Protein AF-A0A1A9Z9V7-F1 (afdb_monomer)

Solvent-accessible surface area (backbone atoms only — not comparable to full-atom values): 25826 Å² total; per-residue (Å²): 135,82,76,81,78,70,92,42,76,63,60,48,51,52,49,53,52,35,43,71,39,97,81,48,50,72,60,65,79,55,74,72,34,81,89,42,49,50,57,51,55,50,47,62,44,74,60,46,86,52,69,86,80,43,76,50,75,68,59,47,72,73,34,93,64,50,79,76,83,86,69,53,72,67,59,52,50,49,51,48,51,60,34,61,71,38,80,86,39,70,59,25,50,49,54,55,52,51,64,75,63,52,85,76,59,64,67,57,61,64,42,62,73,52,77,62,41,90,58,78,86,49,93,85,49,77,85,59,51,50,68,55,52,79,74,28,46,49,47,56,51,53,49,52,55,49,50,52,51,43,44,73,74,63,28,44,84,56,86,61,76,69,72,50,101,86,49,90,58,80,40,70,54,84,54,68,55,39,38,41,48,36,35,66,70,68,60,51,67,47,44,33,30,37,80,45,75,25,38,42,81,49,99,47,87,93,50,74,55,48,76,45,44,34,42,35,40,37,38,38,32,63,59,64,86,59,54,62,63,64,15,49,52,51,30,50,53,48,49,49,42,64,71,41,64,66,41,69,79,38,65,54,41,33,40,32,37,33,29,36,41,54,53,15,51,38,54,69,70,66,55,57,76,87,50,44,58,59,50,29,55,51,42,59,74,42,64,84,39,72,67,46,52,57,67,44,62,40,45,64,77,81,86,73,98,64,100,67,88,39,55,39,58,50,44,54,69,46,88,54,71,33,18,51,36,32,47,53,36,50,50,53,51,50,52,28,51,55,48,18,46,75,60,67,40,80,66,53,75,42,78,39,86,76,67,84,55,52,44,82,59,41,74,28,63,36,51,34,36,36,36,31,30,52,78,50,88,92,48,104,57,80,62,43,74,38,30,42,34,37,43,39,38,43,60,35,51,53,32,32,57,52,36,42,74,78,34,81,87,51,77,75,90,71,71,49,25,34,40,35,37,36,33,34,49,63,54,53,54,64,44,47,47,77,79,55,49,78,74,41,63,89,71,92,72,84,92,123

Nearest PDB struct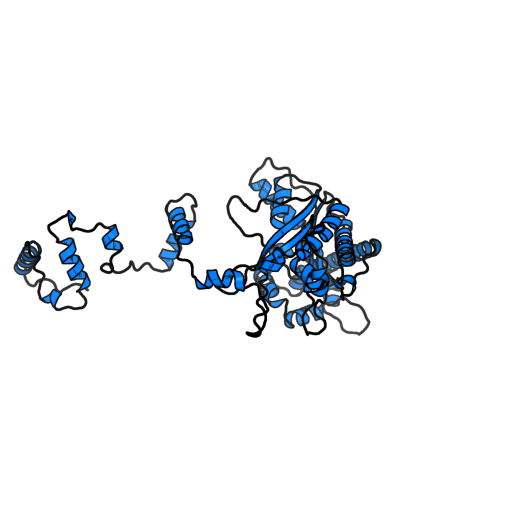ures (foldseek):
  8t7t-assembly1_B  TM=7.657E-01  e=6.216E-26  Homo sapiens
  9bf3-assembly1_B  TM=6.924E-01  e=1.587E-18  Kluyveromyces marxianus
  6fu7-assembly1_B-2  TM=6.598E-01  e=2.839E-09  Psychrobacter arcticus 273-4
  8f6b-assembly1_F  TM=5.109E-01  e=5.300E-03  Mus musculus
  4k7r-assembly1_A  TM=1.231E-01  e=7.247E-02  Escherichia coli K-12

Secondary structure (DSSP, 8-state):
-PPPPPSSHHHHHHHHHHHHSTT----HHHHT-GGGHHHHHHHHHHT-S-GGGSPPHHHHHTSTTSPPP---HHHHHHHHHHHHS-TTSHHHHHHHHHHHTSPP-HHHHHHHTTTT-TT-SSTTS----THHHHT-HHHHHHHHHHHHHHHHTT-EE-PPPSEETTEE---S-SSHHHHHHHHHHT--SEEEEEEEEEEE--SSTTPPPEEEEEEEEEEEES-TT--HHHHHHHHHHHHHHHHSTTGGGS-EEEEEEEHHHHHHHHHHTT--GGGHHHHHHHHHHHTTSHHHHHHHHTT-----------HHHHHHHS-SHHHHHHHHHHHHHHHHHHHHHHTT--S-EEE-TT----HHHHSS--EEEEEEE-S-TTS--PPEEEEEEEE-HHHHHHHHHHHHHH-TTSPPPP--EEEEEEEEHHHHHHHH-SGGGGG--S-S----

Mean predicted aligned error: 14.78 Å

Foldseek 3Di:
DDDDDDPDPVVVVVQVVCCLDQVRHHDPVQVPDPVCVLVVVVSCQVSHPDVVSHDDPVVVQVDPSDDPPPDDPVRVVVVVCVLCVDCPDPSNVVVVVVVVVDDDDVVLVVCQQQVVPPPPPDPPDPRPRCVVVVVFLLLVVLVVLLVVLLVVVVAAEDQADCDDPPDNDAAQDRVLSVLLVCLQVVPAWHKHKYWDWHWADDPDPSHGTDIFIKIKIKTKHLDAPDLLVVLVVLLSVLSSQVRQPLSVVWQKAKEKEKLLLVVLLCVVVVPDPVCLQVVLVVLLVCLVDVVVVVVFVLQFPDDDDDPDPRVVVVQCVDDDPSNVSSVVGVVSVVVSVVSNVVSVNPHHYGYGHSDRDGPVQSVDTWMKMFMWTDQDPPDPDDTDGFKIKIKCQVSSQVSNVVSCVVPVPRDDRRSMIMIMMMGGSSVSSSSNDDPCSVVSDPDPDDPD

Structure (mmCIF, N/CA/C/O backbone):
data_AF-A0A1A9Z9V7-F1
#
_entry.id   AF-A0A1A9Z9V7-F1
#
loop_
_atom_site.group_PDB
_atom_site.id
_atom_site.type_symbol
_atom_site.label_atom_id
_atom_site.label_alt_id
_atom_site.label_comp_id
_atom_site.label_asym_id
_atom_site.label_entity_id
_atom_site.label_seq_id
_atom_site.pdbx_PDB_ins_code
_atom_site.Cartn_x
_atom_site.Cartn_y
_atom_site.Cartn_z
_atom_site.occupancy
_atom_site.B_iso_or_equiv
_atom_site.auth_seq_id
_atom_site.auth_comp_id
_atom_site.auth_asym_id
_atom_site.auth_atom_id
_atom_site.pdbx_PDB_model_num
ATOM 1 N N . MET A 1 1 ? -20.560 22.774 53.456 1.00 44.94 1 MET A N 1
ATOM 2 C CA . MET A 1 1 ? -20.658 23.826 54.491 1.00 44.94 1 MET A CA 1
ATOM 3 C C . MET A 1 1 ? -21.373 23.240 55.695 1.00 44.94 1 MET A C 1
ATOM 5 O O . MET A 1 1 ? -22.458 22.700 55.523 1.00 44.94 1 MET A O 1
ATOM 9 N N . SER A 1 2 ? -20.737 23.238 56.864 1.00 49.78 2 SER A N 1
ATOM 10 C CA . SER A 1 2 ? -21.298 22.693 58.105 1.00 49.78 2 SER A CA 1
ATOM 11 C C . SER A 1 2 ? -22.228 23.713 58.763 1.00 49.78 2 SER A C 1
ATOM 13 O O . SER A 1 2 ? -21.841 24.867 58.933 1.00 49.78 2 SER A O 1
ATOM 15 N N . GLN A 1 3 ? -23.437 23.282 59.133 1.00 58.81 3 GLN A N 1
ATOM 16 C CA . GLN A 1 3 ? -24.337 24.039 60.013 1.00 58.81 3 GLN A CA 1
ATOM 17 C C . GLN A 1 3 ? -23.602 24.438 61.310 1.00 58.81 3 GLN A C 1
ATOM 19 O O . GLN A 1 3 ? -22.729 23.682 61.755 1.00 58.81 3 GLN A O 1
ATOM 24 N N . PRO A 1 4 ? -23.927 25.595 61.918 1.00 66.19 4 PRO A N 1
ATOM 25 C CA . PRO A 1 4 ? -23.349 25.976 63.201 1.00 66.19 4 PRO A CA 1
ATOM 26 C C . PRO A 1 4 ? -23.645 24.895 64.257 1.00 66.19 4 PRO A C 1
ATOM 28 O O . PRO A 1 4 ? -24.712 24.274 64.218 1.00 66.19 4 PRO A O 1
ATOM 31 N N . PRO A 1 5 ? -22.703 24.617 65.175 1.00 72.75 5 PRO A N 1
ATOM 32 C CA . PRO A 1 5 ? -22.905 23.611 66.211 1.00 72.75 5 PRO A CA 1
ATOM 33 C C . PRO A 1 5 ? -24.105 23.976 67.095 1.00 72.75 5 PRO A C 1
ATOM 35 O O . PRO A 1 5 ? -24.370 25.154 67.333 1.00 72.75 5 PRO A O 1
ATOM 38 N N . PHE A 1 6 ? -24.821 22.961 67.592 1.00 79.88 6 PHE A N 1
ATOM 39 C CA . PHE A 1 6 ? -25.905 23.158 68.561 1.00 79.88 6 PHE A CA 1
ATOM 40 C C . PHE A 1 6 ? -25.394 23.933 69.780 1.00 79.88 6 PHE A C 1
ATOM 42 O O . PHE A 1 6 ? -24.303 23.641 70.275 1.00 79.88 6 PHE A O 1
ATOM 49 N N . ALA A 1 7 ? -26.188 24.883 70.279 1.00 78.75 7 ALA A N 1
ATOM 50 C CA . ALA A 1 7 ? -25.793 25.713 71.412 1.00 78.75 7 ALA A CA 1
ATOM 51 C C . ALA A 1 7 ? -25.790 24.912 72.723 1.00 78.75 7 ALA A C 1
ATOM 53 O O . ALA A 1 7 ? -24.991 25.187 73.618 1.00 78.75 7 ALA A O 1
ATOM 54 N N . THR A 1 8 ? -26.642 23.884 72.828 1.00 87.06 8 THR A N 1
ATOM 55 C CA . THR A 1 8 ? -26.712 22.997 73.997 1.00 87.06 8 THR A CA 1
ATOM 56 C C . THR A 1 8 ? -26.769 21.513 73.620 1.00 87.06 8 THR A C 1
ATOM 58 O O . THR A 1 8 ? -27.224 21.115 72.544 1.00 87.06 8 THR A O 1
ATOM 61 N N . SER A 1 9 ? -26.331 20.646 74.540 1.00 82.75 9 SER A N 1
ATOM 62 C CA . SER A 1 9 ? -26.462 19.186 74.397 1.00 82.75 9 SER A CA 1
ATOM 63 C C . SER A 1 9 ? -27.927 18.731 74.350 1.00 82.75 9 SER A C 1
ATOM 65 O O . SER A 1 9 ? -28.247 17.745 73.684 1.00 82.75 9 SER A O 1
ATOM 67 N N . VAL A 1 10 ? -28.819 19.474 75.011 1.00 87.94 10 VAL A N 1
ATOM 68 C CA . VAL A 1 10 ? -30.262 19.211 75.064 1.00 87.94 10 VAL A CA 1
ATOM 69 C C . VAL A 1 10 ? -30.921 19.465 73.708 1.00 87.94 10 VAL A C 1
ATOM 71 O O . VAL A 1 10 ? -31.664 18.612 73.228 1.00 87.94 10 VAL A O 1
ATOM 74 N N . GLU A 1 11 ? -30.593 20.570 73.032 1.00 84.06 11 GLU A N 1
ATOM 75 C CA . GLU A 1 11 ? -31.068 20.851 71.666 1.00 84.06 11 GLU A CA 1
ATOM 76 C C . GLU A 1 11 ? -30.668 19.753 70.680 1.00 84.06 11 GLU A C 1
ATOM 78 O O . GLU A 1 11 ? -31.475 19.310 69.856 1.00 84.06 11 GLU A O 1
ATOM 83 N N . ARG A 1 12 ? -29.427 19.267 70.791 1.00 85.19 12 ARG A N 1
ATOM 84 C CA . ARG A 1 12 ? -28.944 18.147 69.982 1.00 85.19 12 ARG A CA 1
ATOM 85 C C . ARG A 1 12 ? -29.757 16.880 70.250 1.00 85.19 12 ARG A C 1
ATOM 87 O O . ARG A 1 12 ? -30.172 16.217 69.299 1.00 85.19 12 ARG A O 1
ATOM 94 N N . ALA A 1 13 ? -29.982 16.536 71.518 1.00 86.50 13 ALA A N 1
ATOM 95 C CA . ALA A 1 13 ? -30.759 15.356 71.892 1.00 86.50 13 ALA A CA 1
ATOM 96 C C . ALA A 1 13 ? -32.196 15.443 71.360 1.00 86.50 13 ALA A C 1
ATOM 98 O O . ALA A 1 13 ? -32.669 14.504 70.718 1.00 86.50 13 ALA A O 1
ATOM 99 N N . GLN A 1 14 ? -32.848 16.595 71.528 1.00 87.25 14 GLN A N 1
ATOM 100 C CA . GLN A 1 14 ? -34.202 16.826 71.032 1.00 87.25 14 GLN A CA 1
ATOM 101 C C . GLN A 1 14 ? -34.278 16.744 69.504 1.00 87.25 14 GLN A C 1
ATOM 103 O O . GLN A 1 14 ? -35.194 16.131 68.961 1.00 87.25 14 GLN A O 1
ATOM 108 N N . THR A 1 15 ? -33.292 17.299 68.799 1.00 86.25 15 THR A N 1
ATOM 109 C CA . THR A 1 15 ? -33.222 17.222 67.333 1.00 86.25 15 THR A CA 1
ATOM 110 C C . THR A 1 15 ? -33.110 15.774 66.854 1.00 86.25 15 THR A C 1
ATOM 112 O O . THR A 1 15 ? -33.796 15.375 65.917 1.00 86.25 15 THR A O 1
ATOM 115 N N . ILE A 1 16 ? -32.299 14.949 67.523 1.00 86.88 16 ILE A N 1
ATOM 116 C CA . ILE A 1 16 ? -32.166 13.524 67.192 1.00 86.88 16 ILE A CA 1
ATOM 117 C C . ILE A 1 16 ? -33.469 12.763 67.476 1.00 86.88 16 ILE A C 1
ATOM 119 O O . ILE A 1 16 ? -33.874 11.936 66.660 1.00 86.88 16 ILE A O 1
ATOM 123 N N . ILE A 1 17 ? -34.140 13.043 68.599 1.00 89.25 17 ILE A N 1
ATOM 124 C CA . ILE A 1 17 ? -35.447 12.451 68.934 1.00 89.25 17 ILE A CA 1
ATOM 125 C C . ILE A 1 17 ? -36.478 12.793 67.850 1.00 89.25 17 ILE A C 1
ATOM 127 O O . ILE A 1 17 ? -37.166 11.909 67.344 1.00 89.25 17 ILE A O 1
ATOM 131 N N . ASN A 1 18 ? -36.524 14.057 67.433 1.00 90.12 18 ASN A N 1
ATOM 132 C CA . ASN A 1 18 ? -37.420 14.550 66.391 1.00 90.12 18 ASN A CA 1
ATOM 133 C C . ASN A 1 18 ? -37.164 13.874 65.030 1.00 90.12 18 ASN A C 1
ATOM 135 O O . ASN A 1 18 ? -38.117 13.475 64.355 1.00 90.12 18 ASN A O 1
ATOM 139 N N . LEU A 1 19 ? -35.898 13.662 64.654 1.00 88.12 19 LEU A N 1
ATOM 140 C CA . LEU A 1 19 ? -35.525 12.947 63.425 1.00 88.12 19 LEU A CA 1
ATOM 141 C C . LEU A 1 19 ? -35.872 11.451 63.464 1.00 88.12 19 LEU A C 1
ATOM 143 O O . LEU A 1 19 ? -36.167 10.875 62.423 1.00 88.12 19 LEU A O 1
ATOM 147 N N . ARG A 1 20 ? -35.851 10.825 64.647 1.00 87.56 20 ARG A N 1
ATOM 148 C CA . ARG A 1 20 ? -36.226 9.411 64.843 1.00 87.56 20 ARG A CA 1
ATOM 149 C C . ARG A 1 20 ? -37.731 9.191 64.986 1.00 87.56 20 ARG A C 1
ATOM 151 O O . ARG A 1 20 ? -38.172 8.046 64.990 1.00 87.56 20 ARG A O 1
ATOM 158 N N . SER A 1 21 ? -38.514 10.259 65.126 1.00 88.19 21 SER A N 1
ATOM 159 C CA . SER A 1 21 ? -39.974 10.167 65.178 1.00 88.19 21 SER A CA 1
ATOM 160 C C . SER A 1 21 ? -40.540 9.592 63.865 1.00 88.19 21 SER A C 1
ATOM 162 O O . SER A 1 21 ? -39.896 9.715 62.817 1.00 88.19 21 SER A O 1
ATOM 164 N N . PRO A 1 22 ? -41.747 8.994 63.872 1.00 83.81 22 PRO A N 1
ATOM 165 C CA . PRO A 1 22 ? -42.364 8.447 62.658 1.00 83.81 22 PRO A CA 1
ATOM 166 C C . PRO A 1 22 ? -42.564 9.500 61.556 1.00 83.81 22 PRO A C 1
ATOM 168 O O . PRO A 1 22 ? -42.548 9.166 60.378 1.00 83.81 22 PRO A O 1
ATOM 171 N N . ASN A 1 23 ? -42.683 10.779 61.928 1.00 84.62 23 ASN A N 1
ATOM 172 C CA . ASN A 1 23 ? -42.893 11.887 60.994 1.00 84.62 23 ASN A CA 1
ATOM 173 C C . ASN A 1 23 ? -41.589 12.545 60.497 1.00 84.62 23 ASN A C 1
ATOM 175 O O . ASN A 1 23 ? -41.667 13.474 59.693 1.00 84.62 23 ASN A O 1
ATOM 179 N N . ILE A 1 24 ? -40.412 12.099 60.970 1.00 87.44 24 ILE A N 1
ATOM 180 C CA . ILE A 1 24 ? -39.074 12.607 60.601 1.00 87.44 24 ILE A CA 1
ATOM 181 C C . ILE A 1 24 ? -39.053 14.147 60.598 1.00 87.44 24 ILE A C 1
ATOM 183 O O . ILE A 1 24 ? -39.036 14.812 59.556 1.00 87.44 24 ILE A O 1
ATOM 187 N N . ILE A 1 25 ? -39.110 14.733 61.793 1.00 88.69 25 ILE A N 1
ATOM 188 C CA . ILE A 1 25 ? -39.221 16.183 61.962 1.00 88.69 25 ILE A CA 1
ATOM 189 C C . ILE A 1 25 ? -37.832 16.811 61.776 1.00 88.69 25 ILE A C 1
ATOM 191 O O . ILE A 1 25 ? -36.962 16.704 62.641 1.00 88.69 25 ILE A O 1
ATOM 195 N N . ILE A 1 26 ? -37.630 17.464 60.629 1.00 86.50 26 ILE A N 1
ATOM 196 C CA . ILE A 1 26 ? -36.388 18.165 60.268 1.00 86.50 26 ILE A CA 1
ATOM 197 C C . ILE A 1 26 ? -36.428 19.603 60.822 1.00 86.50 26 ILE A C 1
ATOM 199 O O . ILE A 1 26 ? -37.476 20.243 60.734 1.00 86.50 26 ILE A O 1
ATOM 203 N N . PRO A 1 27 ? -35.320 20.144 61.367 1.00 86.44 27 PRO A N 1
ATOM 204 C CA . PRO A 1 27 ? -35.280 21.513 61.883 1.00 86.44 27 PRO A CA 1
ATOM 205 C C . PRO A 1 27 ? -35.691 22.575 60.853 1.00 86.44 27 PRO A C 1
ATOM 207 O O . PRO A 1 27 ? -35.204 22.574 59.722 1.00 86.44 27 PRO A O 1
ATOM 210 N N . ASN A 1 28 ? -36.505 23.548 61.272 1.00 81.31 28 ASN A N 1
ATOM 211 C CA . ASN A 1 28 ? -36.990 24.632 60.403 1.00 81.31 28 ASN A CA 1
ATOM 212 C C . ASN A 1 28 ? -35.856 25.459 59.774 1.00 81.31 28 ASN A C 1
ATOM 214 O O . ASN A 1 28 ? -35.983 25.922 58.646 1.00 81.31 28 ASN A O 1
ATOM 218 N N . ALA A 1 29 ? -34.724 25.593 60.471 1.00 78.94 29 ALA A N 1
ATOM 219 C CA . ALA A 1 29 ? -33.540 26.273 59.950 1.00 78.94 29 ALA A CA 1
ATOM 220 C C . ALA A 1 29 ? -32.987 25.625 58.665 1.00 78.94 29 ALA A C 1
ATOM 222 O O . ALA A 1 29 ? -32.472 26.329 57.805 1.00 78.94 29 ALA A O 1
ATOM 223 N N . LEU A 1 30 ? -33.120 24.300 58.520 1.00 76.62 30 LEU A N 1
ATOM 224 C CA . LEU A 1 30 ? -32.741 23.572 57.306 1.00 76.62 30 LEU A CA 1
ATOM 225 C C . LEU A 1 30 ? -33.814 23.701 56.221 1.00 76.62 30 LEU A C 1
ATOM 227 O O . LEU A 1 30 ? -33.471 23.878 55.060 1.00 76.62 30 LEU A O 1
ATOM 231 N N . LEU A 1 31 ? -35.099 23.640 56.595 1.00 79.31 31 LEU A N 1
ATOM 232 C CA . LEU A 1 31 ? -36.226 23.741 55.654 1.00 79.31 31 LEU A CA 1
ATOM 233 C C . LEU A 1 31 ? -36.277 25.092 54.925 1.00 79.31 31 LEU A C 1
ATOM 235 O O . LEU A 1 31 ? -36.740 25.153 53.790 1.00 79.31 31 LEU A O 1
ATOM 239 N N . ASN A 1 32 ? -35.785 26.152 55.566 1.00 78.62 32 ASN A N 1
ATOM 240 C CA . ASN A 1 32 ? -35.766 27.504 55.012 1.00 78.62 32 ASN A CA 1
ATOM 241 C C . ASN A 1 32 ? -34.567 27.776 54.080 1.00 78.62 32 ASN A C 1
ATOM 243 O O . ASN A 1 32 ? -34.513 28.842 53.470 1.00 78.62 32 ASN A O 1
ATOM 247 N N . ASP A 1 33 ? -33.608 26.850 53.962 1.00 80.75 33 ASP A N 1
ATOM 248 C CA . ASP A 1 33 ? -32.445 26.994 53.082 1.00 80.75 33 ASP A CA 1
ATOM 249 C C . ASP A 1 33 ? -32.663 26.246 51.757 1.00 80.75 33 ASP A C 1
ATOM 251 O O . ASP A 1 33 ? -32.571 25.016 51.678 1.00 80.75 33 ASP A O 1
ATOM 255 N N . SER A 1 34 ? -32.907 27.002 50.684 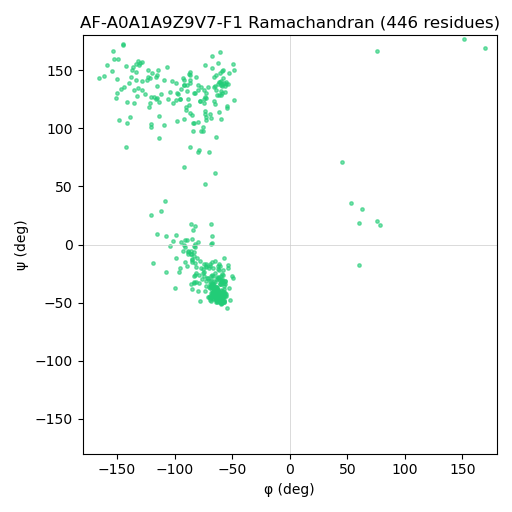1.00 75.31 34 SER A N 1
ATOM 256 C CA . SER A 1 34 ? -33.116 26.453 49.339 1.00 75.31 34 SER A CA 1
ATOM 257 C C . SER A 1 34 ? -31.902 25.689 48.796 1.00 75.31 34 SER A C 1
ATOM 259 O O . SER A 1 34 ? -32.058 24.816 47.945 1.00 75.31 34 SER A O 1
ATOM 261 N N . LYS A 1 35 ? -30.688 25.938 49.311 1.00 73.88 35 LYS A N 1
ATOM 262 C CA . LYS A 1 35 ? -29.469 25.224 48.888 1.00 73.88 35 LYS A CA 1
ATOM 263 C C . LYS A 1 35 ? -29.401 23.793 49.427 1.00 73.88 35 LYS A C 1
ATOM 265 O O . LYS A 1 35 ? -28.617 22.994 48.918 1.00 73.88 35 LYS A O 1
ATOM 270 N N . VAL A 1 36 ? -30.201 23.458 50.442 1.00 78.69 36 VAL A N 1
ATOM 271 C CA . VAL A 1 36 ? -30.154 22.175 51.168 1.00 78.69 36 VAL A CA 1
ATOM 272 C C . VAL A 1 36 ? -31.348 21.276 50.813 1.00 78.69 36 VAL A C 1
ATOM 274 O O . VAL A 1 36 ? -31.509 20.185 51.358 1.00 78.69 36 VAL A O 1
ATOM 277 N N . GLU A 1 37 ? -32.162 21.674 49.832 1.00 80.88 37 GLU A N 1
ATOM 278 C CA . GLU A 1 37 ? -33.368 20.953 49.408 1.00 80.88 37 GLU A CA 1
ATOM 279 C C . GLU A 1 37 ? -33.085 19.490 49.009 1.00 80.88 37 GLU A C 1
ATOM 281 O O . GLU A 1 37 ? -33.789 18.571 49.440 1.00 80.88 37 GLU A O 1
ATOM 286 N N . LYS A 1 38 ? -32.009 19.246 48.244 1.00 80.19 38 LYS A N 1
ATOM 287 C CA . LYS A 1 38 ? -31.576 17.888 47.862 1.00 80.19 38 LYS A CA 1
ATOM 288 C C . LYS A 1 38 ? -31.187 17.047 49.081 1.00 80.19 38 LYS A C 1
ATOM 290 O O . LYS A 1 38 ? -31.566 15.883 49.174 1.00 80.19 38 LYS A O 1
ATOM 295 N N . THR A 1 39 ? -30.500 17.649 50.049 1.00 81.00 39 THR A N 1
ATOM 296 C CA . THR A 1 39 ? -30.111 16.992 51.304 1.00 81.00 39 THR A CA 1
ATOM 297 C C . THR A 1 39 ? -31.326 16.668 52.171 1.00 81.00 39 THR A C 1
ATOM 299 O O . THR A 1 39 ? -31.364 15.613 52.790 1.00 81.00 39 THR A O 1
ATOM 302 N N . ILE A 1 40 ? -32.349 17.529 52.200 1.00 84.75 40 ILE A N 1
ATOM 303 C CA . ILE A 1 40 ? -33.611 17.262 52.910 1.00 84.75 40 ILE A CA 1
ATOM 304 C C . ILE A 1 40 ? -34.335 16.067 52.292 1.00 84.75 40 ILE A C 1
ATOM 306 O O . ILE A 1 40 ? -34.790 15.186 53.026 1.00 84.75 40 ILE A O 1
ATOM 310 N N . LYS A 1 41 ? -34.409 16.017 50.955 1.00 84.19 41 LYS A N 1
ATOM 311 C CA . LYS A 1 41 ? -34.955 14.867 50.221 1.00 84.19 41 LYS A CA 1
ATOM 312 C C . LYS A 1 41 ? -34.189 13.594 50.585 1.00 84.19 41 LYS A C 1
ATOM 314 O O . LYS A 1 41 ? -34.814 12.634 51.015 1.00 84.19 41 LYS A O 1
ATOM 319 N N . LEU A 1 42 ? -32.856 13.632 50.543 1.00 84.69 42 LEU A N 1
ATOM 320 C CA . LEU A 1 42 ? -31.979 12.518 50.923 1.00 84.69 42 LEU A CA 1
ATOM 321 C C . LEU A 1 42 ? -32.162 12.077 52.391 1.00 84.69 42 LEU A C 1
ATOM 323 O O . LEU A 1 42 ? -32.182 10.885 52.677 1.00 84.69 42 LEU A O 1
ATOM 327 N N . LEU A 1 43 ? -32.334 13.015 53.329 1.00 85.38 43 LEU A N 1
ATOM 328 C CA . LEU A 1 43 ? -32.517 12.725 54.757 1.00 85.38 43 LEU A CA 1
ATOM 329 C C . LEU A 1 43 ? -33.853 12.049 55.054 1.00 85.38 43 LEU A C 1
ATOM 331 O O . LEU A 1 43 ? -33.866 11.030 55.737 1.00 85.38 43 LEU A O 1
ATOM 335 N N . ARG A 1 44 ? -34.970 12.580 54.536 1.00 86.75 44 ARG A N 1
ATOM 336 C CA . ARG A 1 44 ? -36.298 11.942 54.684 1.00 86.75 44 ARG A CA 1
ATOM 337 C C . ARG A 1 44 ? -36.290 10.514 54.162 1.00 86.75 44 ARG A C 1
ATOM 339 O O . ARG A 1 44 ? -36.967 9.636 54.681 1.00 86.75 44 ARG A O 1
ATOM 346 N N . TRP A 1 45 ? -35.503 10.328 53.123 1.00 83.81 45 TRP A N 1
ATOM 347 C CA . TRP A 1 45 ? -35.406 9.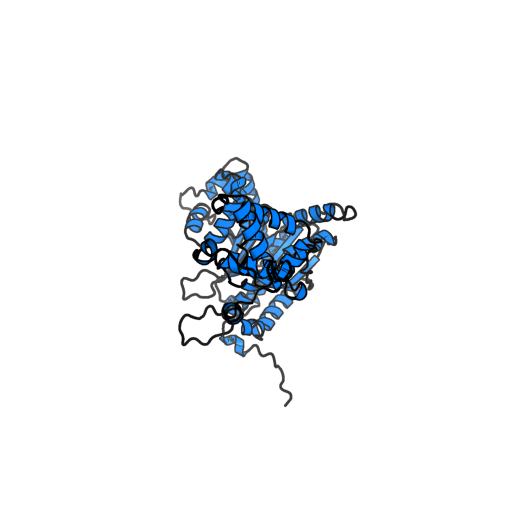117 52.366 1.00 83.81 45 TRP A CA 1
ATOM 348 C C . TRP A 1 45 ? -34.545 8.051 53.084 1.00 83.81 45 TRP A C 1
ATOM 350 O O . TRP A 1 45 ? -35.010 6.939 53.328 1.00 83.81 45 TRP A O 1
ATOM 360 N N . LEU A 1 46 ? -33.355 8.419 53.573 1.00 83.44 46 LEU A N 1
ATOM 361 C CA . LEU A 1 46 ? -32.494 7.552 54.395 1.00 83.44 46 LEU A CA 1
ATOM 362 C C . LEU A 1 46 ? -33.095 7.218 55.768 1.00 83.44 46 LEU A C 1
ATOM 364 O O . LEU A 1 46 ? -32.881 6.123 56.287 1.00 83.44 46 LEU A O 1
ATOM 368 N N . LEU A 1 47 ? -33.837 8.159 56.357 1.00 87.06 47 LEU A N 1
ATOM 369 C CA . LEU A 1 47 ? -34.491 8.001 57.659 1.00 87.06 47 LEU A CA 1
ATOM 370 C C . LEU A 1 47 ? -35.863 7.316 57.566 1.00 87.06 47 LEU A C 1
ATOM 372 O O . LEU A 1 47 ? -36.534 7.195 58.588 1.00 87.06 47 LEU A O 1
ATOM 376 N N . ASN A 1 48 ? -36.281 6.857 56.380 1.00 86.06 48 ASN A N 1
ATOM 377 C CA . ASN A 1 48 ? -37.528 6.117 56.226 1.00 86.06 48 ASN A CA 1
ATOM 378 C C . ASN A 1 48 ? -37.498 4.841 57.089 1.00 86.06 48 ASN A C 1
ATOM 380 O O . ASN A 1 48 ? -36.525 4.078 57.054 1.00 86.06 48 ASN A O 1
ATOM 384 N N . HIS A 1 49 ? -38.547 4.649 57.890 1.00 86.44 49 HIS A N 1
ATOM 385 C CA . HIS A 1 49 ? -38.664 3.553 58.855 1.00 86.44 49 HIS A CA 1
ATOM 386 C C . HIS A 1 49 ? -39.028 2.222 58.201 1.00 86.44 49 HIS A C 1
ATOM 388 O O . HIS A 1 49 ? -38.758 1.184 58.797 1.00 86.44 49 HIS A O 1
ATOM 394 N N . ASP A 1 50 ? -39.586 2.243 56.988 1.00 87.31 50 ASP A N 1
ATOM 395 C CA . ASP A 1 50 ? -39.773 1.043 56.174 1.00 87.31 50 ASP A CA 1
ATOM 396 C C . ASP A 1 50 ? -38.484 0.737 55.383 1.00 87.31 50 ASP A C 1
ATOM 398 O O . ASP A 1 50 ? -38.133 1.493 54.468 1.00 87.31 50 ASP A O 1
ATOM 402 N N . PRO A 1 51 ? -37.759 -0.357 55.697 1.00 81.81 51 PRO A N 1
ATOM 403 C CA . PRO A 1 51 ? -36.539 -0.721 54.985 1.00 81.81 51 PRO A CA 1
ATOM 404 C C . PRO A 1 51 ? -36.769 -1.038 53.505 1.00 81.81 51 PRO A C 1
ATOM 406 O O . PRO A 1 51 ? -35.850 -0.843 52.716 1.00 81.81 51 PRO A O 1
ATOM 409 N N . ALA A 1 52 ? -37.962 -1.506 53.117 1.00 83.44 52 ALA A N 1
ATOM 410 C CA . ALA A 1 52 ? -38.269 -1.862 51.730 1.00 83.44 52 ALA A CA 1
ATOM 411 C C . ALA A 1 52 ? -38.470 -0.629 50.835 1.00 83.44 52 ALA A C 1
ATOM 413 O O . ALA A 1 52 ? -38.286 -0.703 49.625 1.00 83.44 52 ALA A O 1
ATOM 414 N N . GLN A 1 53 ? -38.819 0.512 51.433 1.00 81.69 53 GLN A N 1
ATOM 415 C CA . GLN A 1 53 ? -38.922 1.808 50.754 1.00 81.69 53 GLN A CA 1
ATOM 416 C C . GLN A 1 53 ? -37.586 2.572 50.767 1.00 81.69 53 GLN A C 1
ATOM 418 O O . GLN A 1 53 ? -37.510 3.721 50.317 1.00 81.69 53 GLN A O 1
ATOM 423 N N . ARG A 1 54 ? -36.526 1.945 51.302 1.00 85.38 54 ARG A N 1
ATOM 424 C CA . ARG A 1 54 ? -35.149 2.421 51.215 1.00 85.38 54 ARG A CA 1
ATOM 425 C C . ARG A 1 54 ? -34.507 1.845 49.929 1.00 85.38 54 ARG A C 1
ATOM 427 O O . ARG A 1 54 ? -34.676 0.684 49.600 1.00 85.38 54 ARG A O 1
ATOM 434 N N . LEU A 1 55 ? -33.773 2.677 49.213 1.00 78.31 55 LEU A N 1
ATOM 435 C CA . LEU A 1 55 ? -33.198 2.577 47.890 1.00 78.31 55 LEU A CA 1
ATOM 436 C C . LEU A 1 55 ? -31.880 1.905 48.155 1.00 78.31 55 LEU A C 1
ATOM 438 O O . LEU A 1 55 ? -31.189 2.123 49.163 1.00 78.31 55 LEU A O 1
ATOM 442 N N . THR A 1 56 ? -31.533 1.109 47.185 1.00 79.31 56 THR A N 1
ATOM 443 C CA . THR A 1 56 ? -30.238 0.492 47.104 1.00 79.31 56 THR A CA 1
ATOM 444 C C . THR A 1 56 ? -29.162 1.546 46.841 1.00 79.31 56 THR A C 1
ATOM 446 O O . THR A 1 56 ? -29.417 2.669 46.399 1.00 79.31 56 THR A O 1
ATOM 449 N N . ILE A 1 57 ? -27.913 1.171 47.113 1.00 76.12 57 ILE A N 1
ATOM 450 C CA . ILE A 1 57 ? -26.744 2.005 46.806 1.00 76.12 57 ILE A CA 1
ATOM 451 C C . ILE A 1 57 ? -26.706 2.345 45.306 1.00 76.12 57 ILE A C 1
ATOM 453 O O . ILE A 1 57 ? -26.335 3.457 44.939 1.00 76.12 57 ILE A O 1
ATOM 457 N N . GLU A 1 58 ? -27.125 1.414 44.448 1.00 74.94 58 GLU A N 1
ATOM 458 C CA . GLU A 1 58 ? -27.163 1.594 42.994 1.00 74.94 58 GLU A CA 1
ATOM 459 C C . GLU A 1 58 ? -28.168 2.676 42.579 1.00 74.94 58 GLU A C 1
ATOM 461 O O . GLU A 1 58 ? -27.825 3.587 41.828 1.00 74.94 58 GLU A O 1
ATOM 466 N N . GLU A 1 59 ? -29.381 2.633 43.128 1.00 77.56 59 GLU A N 1
ATOM 467 C CA . GLU A 1 59 ? -30.419 3.636 42.875 1.00 77.56 59 GLU A CA 1
ATOM 468 C C . GLU A 1 59 ? -30.056 5.015 43.448 1.00 77.56 59 GLU A C 1
ATOM 470 O O . GLU A 1 59 ? -30.371 6.043 42.847 1.00 77.56 59 GLU A O 1
ATOM 475 N N . LEU A 1 60 ? -29.351 5.057 44.585 1.00 79.19 60 LEU A N 1
ATOM 476 C CA . LEU A 1 60 ? -28.870 6.305 45.177 1.00 79.19 60 LEU A CA 1
ATOM 477 C C . LEU A 1 60 ? -27.813 6.980 44.292 1.00 79.19 60 LEU A C 1
ATOM 479 O O . LEU A 1 60 ? -27.888 8.190 44.069 1.00 79.19 60 LEU A O 1
ATOM 483 N N . LEU A 1 61 ? -26.857 6.203 43.772 1.00 71.88 61 LEU A N 1
ATOM 484 C CA . LEU A 1 61 ? -25.811 6.685 42.861 1.00 71.88 61 LEU A CA 1
ATOM 485 C C . LEU A 1 61 ? -26.363 7.113 41.496 1.00 71.88 61 LEU A C 1
ATOM 487 O O . LEU A 1 61 ? -25.767 7.968 40.847 1.00 71.88 61 LEU A O 1
ATOM 491 N N . ALA A 1 62 ? -27.493 6.547 41.072 1.00 71.75 62 ALA A N 1
ATOM 492 C CA . ALA A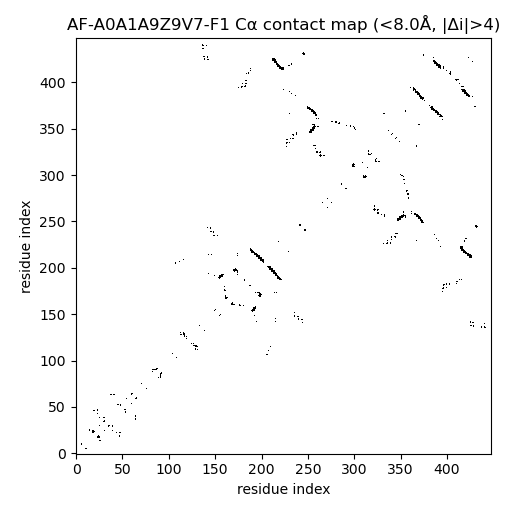 1 62 ? -28.197 6.954 39.859 1.00 71.75 62 ALA A CA 1
ATOM 493 C C . ALA A 1 62 ? -29.066 8.216 40.044 1.00 71.75 62 ALA A C 1
ATOM 495 O O . ALA A 1 62 ? -29.548 8.768 39.057 1.00 71.75 62 ALA A O 1
ATOM 496 N N . SER A 1 63 ? -29.296 8.667 41.283 1.00 76.88 63 SER A N 1
ATOM 497 C CA . SER A 1 63 ? -30.183 9.797 41.582 1.00 76.88 63 SER A CA 1
ATOM 498 C C . SER A 1 63 ? -29.479 11.158 41.510 1.00 76.88 63 SER A C 1
ATOM 500 O O . SER A 1 63 ? -28.332 11.310 41.927 1.00 76.88 63 SER A O 1
ATOM 502 N N . ASP A 1 64 ? -30.221 12.202 41.131 1.00 75.12 64 ASP A N 1
ATOM 503 C CA . ASP A 1 64 ? -29.738 13.596 41.110 1.00 75.12 64 ASP A CA 1
ATOM 504 C C . ASP A 1 64 ? -29.479 14.199 42.509 1.00 75.12 64 ASP A C 1
ATOM 506 O O . ASP A 1 64 ? -29.158 15.393 42.639 1.00 75.12 64 ASP A O 1
ATOM 510 N N . LEU A 1 65 ? -29.696 13.414 43.573 1.00 73.62 65 LEU A N 1
ATOM 511 C CA . LEU A 1 65 ? -29.555 13.827 44.970 1.00 73.62 65 LEU A CA 1
ATOM 512 C C . LEU A 1 65 ? -28.105 13.763 45.450 1.00 73.62 65 LEU A C 1
ATOM 514 O O . LEU A 1 65 ? -27.742 14.508 46.363 1.00 73.62 65 LEU A O 1
ATOM 518 N N . VAL A 1 66 ? -27.286 12.907 44.839 1.00 69.12 66 VAL A N 1
ATOM 519 C CA . VAL A 1 66 ? -25.860 12.793 45.146 1.00 69.12 66 VAL A CA 1
ATOM 520 C C . VAL A 1 66 ? -25.089 13.663 44.152 1.00 69.12 66 VAL A C 1
ATOM 522 O O . VAL A 1 66 ? -25.275 13.514 42.944 1.00 69.12 66 VAL A O 1
ATOM 525 N N . PRO A 1 67 ? -24.248 14.610 44.609 1.00 64.69 67 PRO A N 1
ATOM 526 C CA . PRO A 1 67 ? -23.397 15.355 43.693 1.00 64.69 67 PRO A CA 1
ATOM 527 C C . PRO A 1 67 ? -22.501 14.372 42.924 1.00 64.69 67 PRO A C 1
ATOM 529 O O . PRO A 1 67 ? -21.982 13.434 43.535 1.00 64.69 67 PRO A O 1
ATOM 532 N N . PRO A 1 68 ? -22.306 14.566 41.607 1.00 62.28 68 PRO A N 1
ATOM 533 C CA . PRO A 1 68 ? -21.445 13.688 40.829 1.00 62.28 68 PRO A CA 1
ATOM 534 C C . PRO A 1 68 ? -20.051 13.670 41.456 1.00 62.28 68 PRO A C 1
ATOM 536 O O . PRO A 1 68 ? -19.552 14.713 41.891 1.00 62.28 68 PRO A O 1
ATOM 539 N N . ALA A 1 69 ? -19.434 12.490 41.522 1.00 63.34 69 ALA A N 1
ATOM 540 C CA . ALA A 1 69 ? -18.070 12.359 42.014 1.00 63.34 69 ALA A CA 1
ATOM 541 C C . ALA A 1 69 ? -17.159 13.297 41.207 1.00 63.34 69 ALA A C 1
ATOM 543 O O . ALA A 1 69 ? -17.043 13.168 39.988 1.00 63.34 69 ALA A O 1
ATOM 544 N N . GLN A 1 70 ? -16.551 14.269 41.885 1.00 59.84 70 GLN A N 1
ATOM 545 C CA . GLN A 1 70 ? -15.576 15.172 41.285 1.00 59.84 70 GLN A CA 1
ATOM 546 C C . GLN A 1 70 ? -14.242 14.430 41.212 1.00 59.84 70 GLN A C 1
ATOM 548 O O . GLN A 1 70 ? -13.403 14.572 42.091 1.00 59.84 70 GLN A O 1
ATOM 553 N N . LEU A 1 71 ? -14.096 13.571 40.206 1.00 62.97 71 LEU A N 1
ATOM 554 C CA . LEU A 1 71 ? -12.807 12.980 39.860 1.00 62.97 71 LEU A CA 1
ATOM 555 C C . LEU A 1 71 ? -12.013 14.001 39.049 1.00 62.97 71 LEU A C 1
ATOM 557 O O . LEU A 1 71 ? -12.549 14.598 38.108 1.00 62.97 71 LEU A O 1
ATOM 561 N N . GLU A 1 72 ? -10.744 14.197 39.394 1.00 76.00 72 GLU A N 1
ATOM 562 C CA . GLU A 1 72 ? -9.860 14.989 38.546 1.00 76.00 72 GLU A CA 1
ATOM 563 C C . GLU A 1 72 ? -9.672 14.283 37.194 1.00 76.00 72 GLU A C 1
ATOM 565 O O . GLU A 1 72 ? -9.663 13.053 37.092 1.00 76.00 72 GLU A O 1
ATOM 570 N N . ALA A 1 73 ? -9.529 15.059 36.116 1.00 72.69 73 ALA A N 1
ATOM 571 C CA . ALA A 1 73 ? -9.391 14.499 34.769 1.00 72.69 73 ALA A CA 1
ATOM 572 C C . ALA A 1 73 ? -8.170 13.563 34.642 1.00 72.69 73 ALA A C 1
ATOM 574 O O . ALA A 1 73 ? -8.219 12.589 33.891 1.00 72.69 73 ALA A O 1
ATOM 575 N N . SER A 1 74 ? -7.103 13.839 35.397 1.00 73.69 74 SER A N 1
ATOM 576 C CA . SER A 1 74 ? -5.892 13.016 35.524 1.00 73.69 74 SER A CA 1
ATOM 577 C C . SER A 1 74 ? -6.186 11.643 36.133 1.00 73.69 74 SER A C 1
ATOM 579 O O . SER A 1 74 ? -5.808 10.625 35.555 1.00 73.69 74 SER A O 1
ATOM 581 N N . GLU A 1 75 ? -6.915 11.605 37.250 1.00 79.25 75 GLU A N 1
ATOM 582 C CA . GLU A 1 75 ? -7.304 10.365 37.930 1.00 79.25 75 GLU A CA 1
ATOM 583 C C . GLU A 1 75 ? -8.204 9.507 37.036 1.00 79.25 75 GLU A C 1
ATOM 585 O O . GLU A 1 75 ? -8.005 8.299 36.913 1.00 79.25 75 GLU A O 1
ATOM 590 N N . LEU A 1 76 ? -9.154 10.131 36.335 1.00 79.94 76 LEU A N 1
ATOM 591 C CA . LEU A 1 76 ? -10.042 9.429 35.411 1.00 79.94 76 LEU A CA 1
ATOM 592 C C . LEU A 1 76 ? -9.282 8.847 34.209 1.00 79.94 76 LEU A C 1
ATOM 594 O O . LEU A 1 76 ? -9.545 7.711 33.804 1.00 79.94 76 LEU A O 1
ATOM 598 N N . GLN A 1 77 ? -8.316 9.586 33.654 1.00 82.31 77 GLN A N 1
ATOM 599 C CA . GLN A 1 77 ? -7.439 9.077 32.595 1.00 82.31 77 GLN A CA 1
ATOM 600 C C . GLN A 1 77 ? -6.591 7.895 33.073 1.00 82.31 77 GLN A C 1
ATOM 602 O O . GLN A 1 77 ? -6.447 6.911 32.344 1.00 82.31 77 GLN A O 1
ATOM 607 N N . GLU A 1 78 ? -6.057 7.955 34.292 1.00 83.56 78 GLU A N 1
ATOM 608 C CA . GLU A 1 78 ? -5.265 6.871 34.869 1.00 83.56 78 GLU A CA 1
ATOM 609 C C . GLU A 1 78 ? -6.121 5.629 35.153 1.00 83.56 78 GLU A C 1
ATOM 611 O O . GLU A 1 78 ? -5.745 4.514 34.783 1.00 83.56 78 GLU A O 1
ATOM 616 N N . MET A 1 79 ? -7.325 5.813 35.702 1.00 83.44 79 MET A N 1
ATOM 617 C CA . MET A 1 79 ? -8.303 4.739 35.885 1.00 83.44 79 MET A CA 1
ATOM 618 C C . MET A 1 79 ? -8.680 4.076 34.557 1.00 83.44 79 MET A C 1
ATOM 620 O O . MET A 1 79 ? -8.697 2.847 34.474 1.00 83.44 79 MET A O 1
ATOM 624 N N . LEU A 1 80 ? -8.943 4.863 33.507 1.00 85.56 80 LEU A N 1
ATOM 625 C CA . LEU A 1 80 ? -9.226 4.344 32.167 1.00 85.56 80 LEU A CA 1
ATOM 626 C C . LEU A 1 80 ? -8.036 3.572 31.600 1.00 85.56 80 LEU A C 1
ATOM 628 O O . LEU A 1 80 ? -8.213 2.462 31.103 1.00 85.56 80 LEU A O 1
ATOM 632 N N . LYS A 1 81 ? -6.820 4.116 31.707 1.00 85.88 81 LYS A N 1
ATOM 633 C CA . LYS A 1 81 ? -5.593 3.449 31.252 1.00 85.88 81 LYS A CA 1
ATOM 634 C C . LYS A 1 81 ? -5.414 2.095 31.938 1.00 85.88 81 LYS A C 1
ATOM 636 O O . LYS A 1 81 ? -5.142 1.101 31.268 1.00 85.88 81 LYS A O 1
ATOM 641 N N . ASN A 1 82 ? -5.637 2.039 33.249 1.00 86.12 82 ASN A N 1
ATOM 642 C CA . ASN A 1 82 ? -5.533 0.813 34.037 1.00 86.12 82 ASN A CA 1
ATOM 643 C C . ASN A 1 82 ? -6.642 -0.191 33.693 1.00 86.12 82 ASN A C 1
ATOM 645 O O . ASN A 1 82 ? -6.372 -1.383 33.540 1.00 86.12 82 ASN A O 1
ATOM 649 N N . ALA A 1 83 ? -7.878 0.278 33.508 1.00 87.81 83 ALA A N 1
ATOM 650 C CA . ALA A 1 83 ? -8.997 -0.561 33.087 1.00 87.81 83 ALA A CA 1
ATOM 651 C C . ALA A 1 83 ? -8.787 -1.142 31.678 1.00 87.81 83 ALA A C 1
ATOM 653 O O . ALA A 1 83 ? -9.144 -2.294 31.426 1.00 87.81 83 ALA A O 1
ATOM 654 N N . LEU A 1 84 ? -8.183 -0.366 30.772 1.00 86.88 84 LEU A N 1
ATOM 655 C CA . LEU A 1 84 ? -7.925 -0.762 29.389 1.00 86.88 84 LEU A CA 1
ATOM 656 C C . LEU A 1 84 ? -6.665 -1.623 29.208 1.00 86.88 84 LEU A C 1
ATOM 658 O O . LEU A 1 84 ? -6.535 -2.291 28.184 1.00 86.88 84 LEU A O 1
ATOM 662 N N . ALA A 1 85 ? -5.765 -1.664 30.196 1.00 88.56 85 ALA A N 1
ATOM 663 C CA . ALA A 1 85 ? -4.508 -2.409 30.117 1.00 88.56 85 ALA A CA 1
ATOM 664 C C . ALA A 1 85 ? -4.689 -3.937 30.059 1.00 88.56 85 ALA A C 1
ATOM 666 O O . ALA A 1 85 ? -3.837 -4.635 29.512 1.00 88.56 85 ALA A O 1
ATOM 667 N N . ASN A 1 86 ? -5.784 -4.473 30.614 1.00 85.56 86 ASN A N 1
ATOM 668 C CA . ASN A 1 86 ? -6.054 -5.911 30.630 1.00 85.56 86 ASN A CA 1
ATOM 669 C C . ASN A 1 86 ? -7.379 -6.253 29.918 1.00 85.56 86 ASN A C 1
ATOM 671 O O . ASN A 1 86 ? -8.444 -6.128 30.540 1.00 85.56 86 ASN A O 1
ATOM 675 N N . PRO A 1 87 ? -7.326 -6.789 28.679 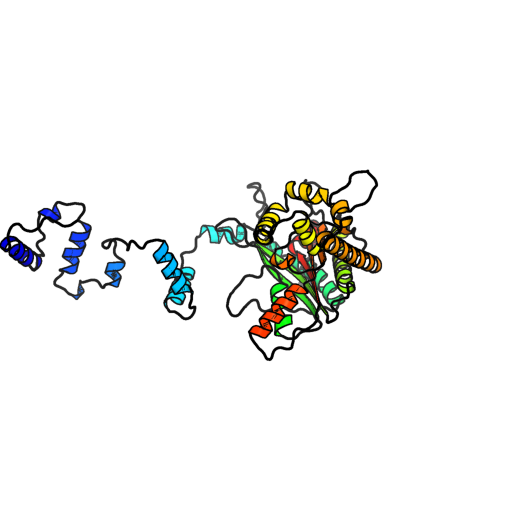1.00 84.62 87 PRO A N 1
ATOM 676 C CA . PRO A 1 87 ? -8.505 -7.201 27.908 1.00 84.62 87 PRO A CA 1
ATOM 677 C C . PRO A 1 87 ? -9.390 -8.256 28.589 1.00 84.62 87 PRO A C 1
ATOM 679 O O . PRO A 1 87 ? -10.571 -8.395 28.269 1.00 84.62 87 PRO A O 1
ATOM 682 N N . GLN A 1 88 ? -8.844 -9.021 29.540 1.00 86.00 88 GLN A N 1
ATOM 683 C CA . GLN A 1 88 ? -9.599 -10.046 30.264 1.00 86.00 88 GLN A CA 1
ATOM 684 C C . GLN A 1 88 ? -10.370 -9.506 31.472 1.00 86.00 88 GLN A C 1
ATOM 686 O O . GLN A 1 88 ? -11.240 -10.208 31.999 1.00 86.00 88 GLN A O 1
ATOM 691 N N . SER A 1 89 ? -10.092 -8.272 31.902 1.00 91.12 89 SER A N 1
ATOM 692 C CA . SER A 1 89 ? -10.722 -7.676 33.080 1.00 91.12 89 SER A CA 1
ATOM 693 C C . SER A 1 89 ? -12.218 -7.402 32.870 1.00 91.12 89 SER A C 1
ATOM 695 O O . SER A 1 89 ? -12.687 -7.144 31.759 1.00 91.12 89 SER A O 1
ATOM 697 N N . LYS A 1 90 ? -12.995 -7.430 33.963 1.00 90.38 90 LYS A N 1
ATOM 698 C CA . LYS A 1 90 ? -14.420 -7.052 33.924 1.00 90.38 90 LYS A CA 1
ATOM 699 C C . LYS A 1 90 ? -14.600 -5.585 33.524 1.00 90.38 90 LYS A C 1
ATOM 701 O O . LYS A 1 90 ? -15.518 -5.287 32.770 1.00 90.38 90 LYS A O 1
ATOM 706 N N . ALA A 1 91 ? -13.714 -4.703 33.995 1.00 87.25 91 ALA A N 1
ATOM 707 C CA . ALA A 1 91 ? -13.737 -3.277 33.677 1.00 87.25 91 ALA A CA 1
ATOM 708 C C . ALA A 1 91 ? -13.573 -3.036 32.168 1.00 87.25 91 ALA A C 1
ATOM 710 O O . ALA A 1 91 ? -14.414 -2.365 31.577 1.00 87.25 91 ALA A O 1
ATOM 711 N N . TYR A 1 92 ? -12.580 -3.671 31.532 1.00 90.19 92 TYR A N 1
ATOM 712 C CA . TYR A 1 92 ? -12.401 -3.635 30.077 1.00 90.19 92 TYR A CA 1
ATOM 713 C C . TYR A 1 92 ? -13.670 -4.078 29.344 1.00 90.19 92 TYR A C 1
ATOM 715 O O . TYR A 1 92 ? -14.219 -3.335 28.534 1.00 90.19 92 TYR A O 1
ATOM 723 N N . LYS A 1 93 ? -14.177 -5.275 29.672 1.00 89.62 93 LYS A N 1
ATOM 724 C CA . LYS A 1 93 ? -15.362 -5.853 29.018 1.00 89.62 93 LYS A CA 1
ATOM 725 C C . LYS A 1 93 ? -16.592 -4.957 29.176 1.00 89.62 93 LYS A C 1
ATOM 727 O O . LYS A 1 93 ? -17.354 -4.812 28.227 1.00 89.62 93 LYS A O 1
ATOM 732 N N . HIS A 1 94 ? -16.767 -4.338 30.344 1.00 87.75 94 HIS A N 1
ATOM 733 C CA . HIS A 1 94 ? -17.875 -3.426 30.609 1.00 87.75 94 HIS A CA 1
ATOM 734 C C . HIS A 1 94 ? -17.762 -2.120 29.813 1.00 87.75 94 HIS A C 1
ATOM 736 O O . HIS A 1 94 ? -18.734 -1.726 29.173 1.00 87.75 94 HIS A O 1
ATOM 742 N N . ILE A 1 95 ? -16.586 -1.479 29.804 1.00 88.44 95 ILE A N 1
ATOM 743 C CA . ILE A 1 95 ? -16.338 -0.250 29.032 1.00 88.44 95 ILE A CA 1
ATOM 744 C C . ILE A 1 95 ? -16.577 -0.513 27.545 1.00 88.44 95 ILE A C 1
ATOM 746 O O . ILE A 1 95 ? -17.350 0.198 26.911 1.00 88.44 95 ILE A O 1
ATOM 750 N N . VAL A 1 96 ? -15.978 -1.579 27.006 1.00 87.38 96 VAL A N 1
ATOM 751 C CA . VAL A 1 96 ? -16.123 -1.954 25.595 1.00 87.38 96 VAL A CA 1
ATOM 752 C C . VAL A 1 96 ? -17.586 -2.229 25.246 1.00 87.38 96 VAL A C 1
ATOM 754 O O . VAL A 1 96 ? -18.088 -1.691 24.261 1.00 87.38 96 VAL A O 1
ATOM 757 N N . ALA A 1 97 ? -18.304 -3.003 26.068 1.00 87.69 97 ALA A N 1
ATOM 758 C CA . ALA A 1 97 ? -19.727 -3.262 25.852 1.00 87.69 97 ALA A CA 1
ATOM 759 C C . ALA A 1 97 ? -20.558 -1.970 25.860 1.00 87.69 97 ALA A C 1
ATOM 761 O O . ALA A 1 97 ? -21.417 -1.795 24.999 1.00 87.69 97 ALA A O 1
ATOM 762 N N . ARG A 1 98 ? -20.274 -1.041 26.784 1.00 86.62 98 ARG A N 1
ATOM 763 C CA . ARG A 1 98 ? -20.957 0.257 26.844 1.00 86.62 98 ARG A CA 1
ATOM 764 C C . ARG A 1 98 ? -20.665 1.133 25.633 1.00 86.62 98 ARG A C 1
ATOM 766 O O . ARG A 1 98 ? -21.596 1.761 25.148 1.00 86.62 98 ARG A O 1
ATOM 773 N N . CYS A 1 99 ? -19.443 1.130 25.099 1.00 84.94 99 CYS A N 1
ATOM 774 C CA . CYS A 1 99 ? -19.130 1.818 23.843 1.00 84.94 99 CYS A CA 1
ATOM 775 C C . CYS A 1 99 ? -19.973 1.284 22.672 1.00 84.94 99 CYS A C 1
ATOM 777 O O . CYS A 1 99 ? -20.507 2.070 21.897 1.00 84.94 99 CYS A O 1
ATOM 779 N N . PHE A 1 100 ? -20.158 -0.037 22.567 1.00 83.19 100 PHE A N 1
ATOM 780 C CA . PHE A 1 100 ? -20.996 -0.636 21.516 1.00 83.19 100 PHE A CA 1
ATOM 781 C C . PHE A 1 100 ? -22.506 -0.426 21.711 1.00 83.19 100 PHE A C 1
ATOM 783 O O . PHE A 1 100 ? -23.266 -0.583 20.757 1.00 83.19 100 PHE A O 1
ATOM 790 N N . GLN A 1 101 ? -22.941 -0.086 22.925 1.00 85.88 101 GLN A N 1
ATOM 791 C CA . GLN A 1 101 ? -24.340 0.190 23.272 1.00 85.88 101 GLN A CA 1
ATOM 792 C C . GLN A 1 101 ? -24.698 1.681 23.213 1.00 85.88 101 GLN A C 1
ATOM 794 O O . GLN A 1 101 ? -25.828 2.035 23.542 1.00 85.88 101 GLN A O 1
ATOM 799 N N . GLN A 1 102 ? -23.765 2.560 22.831 1.00 81.44 102 GLN A N 1
ATOM 800 C CA . GLN A 1 102 ? -24.056 3.985 22.679 1.00 81.44 102 GLN A CA 1
ATOM 801 C C . GLN A 1 102 ? -25.157 4.199 21.632 1.00 81.44 102 GLN A C 1
ATOM 803 O O . GLN A 1 102 ? -25.155 3.559 20.576 1.00 81.44 102 GLN A O 1
ATOM 808 N N . GLU A 1 103 ? -26.097 5.099 21.934 1.00 78.06 103 GLU A N 1
ATOM 809 C CA . GLU A 1 103 ? -27.153 5.480 20.998 1.00 78.06 103 GLU A CA 1
ATOM 810 C C . GLU A 1 103 ? -26.534 5.988 19.694 1.00 78.06 103 GLU A C 1
ATOM 812 O O . GLU A 1 103 ? -25.602 6.800 19.684 1.00 78.06 103 GLU A O 1
ATOM 817 N N . ARG A 1 104 ? -27.028 5.461 18.574 1.00 69.00 104 ARG A N 1
ATOM 818 C CA . ARG A 1 104 ? -26.535 5.834 17.251 1.00 69.00 104 ARG A CA 1
ATOM 819 C C . ARG A 1 104 ? -27.110 7.193 16.883 1.00 69.00 104 ARG A C 1
ATOM 821 O O . ARG A 1 104 ? -28.297 7.440 17.046 1.00 69.00 104 ARG A O 1
ATOM 828 N N . ASN A 1 105 ? -26.269 8.065 16.342 1.00 76.06 105 ASN A N 1
ATOM 829 C CA . ASN A 1 105 ? -26.730 9.326 15.781 1.00 76.06 105 ASN A CA 1
ATOM 830 C C . ASN A 1 105 ? -27.454 9.051 14.450 1.00 76.06 105 ASN A C 1
ATOM 832 O O . ASN A 1 105 ? -26.804 8.710 13.460 1.00 76.06 105 ASN A O 1
ATOM 836 N N . GLU A 1 106 ? -28.777 9.224 14.426 1.00 77.31 106 GLU A N 1
ATOM 837 C CA . GLU A 1 106 ? -29.635 8.985 13.252 1.00 77.31 106 GLU A CA 1
ATOM 838 C C . GLU A 1 106 ? -29.138 9.730 12.000 1.00 77.31 106 GLU A C 1
ATOM 840 O O . GLU A 1 106 ? -29.130 9.188 10.895 1.00 77.31 106 GLU A O 1
ATOM 845 N N . ILE A 1 107 ? -28.626 10.957 12.159 1.00 72.25 107 ILE A N 1
ATOM 846 C CA . ILE A 1 107 ? -28.090 11.755 11.046 1.00 72.25 107 ILE A CA 1
ATOM 847 C C . ILE A 1 107 ? -26.841 11.086 10.454 1.00 72.25 107 ILE A C 1
ATOM 849 O O . ILE A 1 107 ? -26.661 11.075 9.233 1.00 72.25 107 ILE A O 1
ATOM 853 N N . LEU A 1 108 ? -25.977 10.498 11.287 1.00 68.50 108 LEU A N 1
ATOM 854 C CA . LEU A 1 108 ? -24.788 9.775 10.818 1.00 68.50 108 LEU A CA 1
ATOM 855 C C . LEU A 1 108 ? -25.144 8.476 10.091 1.00 68.50 108 LEU A C 1
ATOM 857 O O . LEU A 1 108 ? -24.431 8.089 9.163 1.00 68.50 108 LEU A O 1
ATOM 861 N N . GLU A 1 109 ? -26.239 7.828 10.481 1.00 70.12 109 GLU A N 1
ATOM 862 C CA . GLU A 1 109 ? -26.767 6.637 9.813 1.00 70.12 109 GLU A CA 1
ATOM 863 C C . GLU A 1 109 ? -27.364 6.990 8.444 1.00 70.12 109 GLU A C 1
ATOM 865 O O . GLU A 1 109 ? -27.021 6.375 7.435 1.00 70.12 109 GLU A O 1
ATOM 870 N N . HIS A 1 110 ? -28.149 8.067 8.360 1.00 68.50 110 HIS A N 1
ATOM 871 C CA . HIS A 1 110 ? -28.691 8.546 7.085 1.00 68.50 110 HIS A CA 1
ATOM 872 C C . HIS A 1 110 ? -27.609 9.062 6.127 1.00 68.50 110 HIS A C 1
ATOM 874 O O . HIS A 1 110 ? -27.669 8.826 4.918 1.00 68.50 110 HIS A O 1
ATOM 880 N N . THR A 1 111 ? -26.588 9.748 6.646 1.00 67.50 111 THR A N 1
ATOM 881 C CA . THR A 1 111 ? -25.486 10.278 5.825 1.00 67.50 111 THR A CA 1
ATOM 882 C C . THR A 1 111 ? -24.458 9.221 5.423 1.00 67.50 111 THR A C 1
ATOM 884 O O . THR A 1 111 ? -23.707 9.458 4.470 1.00 67.50 111 THR A O 1
ATOM 887 N N . TYR A 1 112 ? -24.471 8.037 6.054 1.00 63.44 112 TYR A N 1
ATOM 888 C CA . TYR A 1 112 ? -23.585 6.910 5.735 1.00 63.44 112 TYR A CA 1
ATOM 889 C C . TYR A 1 112 ? -23.616 6.566 4.241 1.00 63.44 112 TYR A C 1
ATOM 891 O O . TYR A 1 112 ? -22.576 6.481 3.587 1.00 63.44 112 TYR A O 1
ATOM 899 N N . HIS A 1 113 ? -24.819 6.454 3.676 1.00 58.38 113 HIS A N 1
ATOM 900 C CA . HIS A 1 113 ? -25.015 6.090 2.272 1.00 58.38 113 HIS A CA 1
ATOM 901 C C . HIS A 1 113 ? -24.923 7.281 1.303 1.00 58.38 113 HIS A C 1
ATOM 903 O O . HIS A 1 113 ? -24.758 7.083 0.098 1.00 58.38 113 HIS A O 1
ATOM 909 N N . LEU A 1 114 ? -24.990 8.518 1.809 1.00 58.53 114 LEU A N 1
ATOM 910 C CA . LEU A 1 114 ? -24.969 9.744 1.000 1.00 58.53 114 LEU A CA 1
ATOM 911 C C . LEU A 1 114 ? -23.541 10.215 0.676 1.00 58.53 114 LEU A C 1
ATOM 913 O O . LEU A 1 114 ? -23.286 10.735 -0.412 1.00 58.53 114 LEU A O 1
ATOM 917 N N . GLY A 1 115 ? -22.590 10.009 1.596 1.00 50.03 115 GLY A N 1
ATOM 918 C CA . GLY A 1 115 ? -21.247 10.614 1.580 1.00 50.03 115 GLY A CA 1
ATOM 919 C C . GLY A 1 115 ? -20.281 10.173 0.470 1.00 50.03 115 GLY A C 1
ATOM 920 O O . GLY A 1 115 ? -19.130 10.631 0.444 1.00 50.03 115 GLY A O 1
ATOM 921 N N . ALA A 1 116 ? -20.714 9.296 -0.434 1.00 50.75 116 ALA A N 1
ATOM 922 C CA . ALA A 1 116 ? -19.941 8.884 -1.599 1.00 50.75 116 ALA A CA 1
ATOM 923 C C . ALA A 1 116 ? -20.297 9.703 -2.864 1.00 50.75 116 ALA A C 1
ATOM 925 O O . ALA A 1 116 ? -19.450 9.895 -3.734 1.00 50.75 116 ALA A O 1
ATOM 926 N N . SER A 1 117 ? -21.466 10.356 -2.915 1.00 47.56 117 SER A N 1
ATOM 927 C CA . SER A 1 117 ? -21.795 11.254 -4.026 1.00 47.56 117 SER A CA 1
ATOM 928 C C . SER A 1 117 ? -21.039 12.583 -3.906 1.00 47.56 117 SER A C 1
ATOM 930 O O . SER A 1 117 ? -21.457 13.524 -3.235 1.00 47.56 117 SER A O 1
ATOM 932 N N . ARG A 1 118 ? -19.912 12.715 -4.617 1.00 48.19 118 ARG A N 1
ATOM 933 C CA . ARG A 1 118 ? -19.200 14.001 -4.806 1.00 48.19 118 ARG A CA 1
ATOM 934 C C . ARG A 1 118 ? -19.990 15.020 -5.652 1.00 48.19 118 ARG A C 1
ATOM 936 O O . ARG A 1 118 ? -19.441 16.059 -6.024 1.00 48.19 118 ARG A O 1
ATOM 943 N N . SER A 1 119 ? -21.247 14.723 -5.991 1.00 43.75 119 SER A N 1
ATOM 944 C CA . SER A 1 119 ? -22.059 15.456 -6.966 1.00 43.75 119 SER A CA 1
ATOM 945 C C . SER A 1 119 ? -23.237 16.222 -6.357 1.00 43.75 119 SER A C 1
ATOM 947 O O . SER A 1 119 ? -24.221 16.468 -7.046 1.00 43.75 119 SER A O 1
ATOM 949 N N . MET A 1 120 ? -23.145 16.675 -5.107 1.00 42.94 120 MET A N 1
ATOM 950 C CA . MET A 1 120 ? -24.102 17.653 -4.575 1.00 42.94 120 MET A CA 1
ATOM 951 C C . MET A 1 120 ? -23.571 19.078 -4.797 1.00 42.94 120 MET A C 1
ATOM 953 O O . MET A 1 120 ? -23.158 19.761 -3.868 1.00 42.94 120 MET A O 1
ATOM 957 N N . LYS A 1 121 ? -23.484 19.504 -6.065 1.00 46.41 121 LYS A N 1
ATOM 958 C CA . LYS A 1 121 ? -23.150 20.900 -6.432 1.00 46.41 121 LYS A CA 1
ATOM 959 C C . LYS A 1 121 ? -24.382 21.748 -6.774 1.00 46.41 121 LYS A C 1
ATOM 961 O O . LYS A 1 121 ? -24.261 22.960 -6.883 1.00 46.41 121 LYS A O 1
ATOM 966 N N . SER A 1 122 ? -25.546 21.120 -6.931 1.00 43.56 122 SER A N 1
ATOM 967 C CA . SER A 1 122 ? -26.850 21.765 -7.117 1.00 43.56 122 SER A CA 1
ATOM 968 C C . SER A 1 122 ? -27.960 20.782 -6.737 1.00 43.56 122 SER A C 1
ATOM 970 O O . SER A 1 122 ? -27.753 19.569 -6.809 1.00 43.56 122 SER A O 1
ATOM 972 N N . TRP A 1 123 ? -29.119 21.302 -6.336 1.00 50.78 123 TRP A N 1
ATOM 973 C CA . TRP A 1 123 ? -30.286 20.518 -5.904 1.00 50.78 123 TRP A CA 1
ATOM 974 C C . TRP A 1 123 ? -30.911 19.701 -7.053 1.00 50.78 123 TRP A C 1
ATOM 976 O O . TRP A 1 123 ? -31.568 18.700 -6.799 1.00 50.78 123 TRP A O 1
ATOM 986 N N . ASP A 1 124 ? -30.632 20.088 -8.305 1.00 44.38 124 ASP A N 1
ATOM 987 C CA . ASP A 1 124 ? -31.133 19.445 -9.532 1.00 44.38 124 ASP A CA 1
ATOM 988 C C . ASP A 1 124 ? -30.265 18.288 -10.058 1.00 44.38 124 ASP A C 1
ATOM 990 O O . ASP A 1 124 ? -30.637 17.615 -11.022 1.00 44.38 124 ASP A O 1
ATOM 994 N N . ASN A 1 125 ? -29.091 18.024 -9.472 1.00 43.97 125 ASN A N 1
ATOM 995 C CA . ASN A 1 125 ? -28.294 16.877 -9.904 1.00 43.97 125 ASN A CA 1
ATOM 996 C C . ASN A 1 125 ? -28.873 15.581 -9.324 1.00 43.97 125 ASN A C 1
ATOM 998 O O . ASN A 1 125 ? -28.964 15.424 -8.108 1.00 43.97 125 ASN A O 1
ATOM 1002 N N . ARG A 1 126 ? -29.201 14.616 -10.198 1.00 41.91 126 ARG A N 1
ATOM 1003 C CA . ARG A 1 126 ? -29.570 13.249 -9.793 1.00 41.91 126 ARG A CA 1
ATOM 1004 C C . ARG A 1 126 ? -28.547 12.713 -8.788 1.00 41.91 126 ARG A C 1
ATOM 1006 O O . ARG A 1 126 ? -27.355 12.648 -9.095 1.00 41.91 126 ARG A O 1
ATOM 1013 N N . ILE A 1 127 ? -29.019 12.290 -7.613 1.00 44.75 127 ILE A N 1
ATOM 1014 C CA . ILE A 1 127 ? -28.213 11.570 -6.624 1.00 44.75 127 ILE A CA 1
ATOM 1015 C C . ILE A 1 127 ? -27.797 10.239 -7.258 1.00 44.75 127 ILE A C 1
ATOM 1017 O O . ILE A 1 127 ? -28.525 9.250 -7.211 1.00 44.75 127 ILE A O 1
ATOM 1021 N N . VAL A 1 128 ? -26.624 10.205 -7.886 1.00 44.69 128 VAL A N 1
ATOM 1022 C CA . VAL A 1 128 ? -25.968 8.943 -8.217 1.00 44.69 128 VAL A CA 1
ATOM 1023 C C . VAL A 1 128 ? -25.388 8.432 -6.904 1.00 44.69 128 VAL A C 1
ATOM 1025 O O . VAL A 1 128 ? -24.389 8.964 -6.415 1.00 44.69 128 VAL A O 1
ATOM 1028 N N . LEU A 1 129 ? -26.062 7.464 -6.276 1.00 44.50 129 LEU A N 1
ATOM 1029 C CA . LEU A 1 129 ? -25.467 6.710 -5.178 1.00 44.50 129 LEU A CA 1
ATOM 1030 C C . LEU A 1 129 ? -24.243 5.979 -5.740 1.00 44.50 129 LEU A C 1
ATOM 1032 O O . LEU A 1 129 ? -24.388 5.050 -6.529 1.00 44.50 129 LEU A O 1
ATOM 1036 N N . ASP A 1 130 ? -23.048 6.349 -5.291 1.00 46.19 130 ASP A N 1
ATOM 1037 C CA . ASP A 1 130 ? -21.793 5.624 -5.562 1.00 46.19 130 ASP A CA 1
ATOM 1038 C C . ASP A 1 130 ? -21.897 4.128 -5.170 1.00 46.19 130 ASP A C 1
ATOM 1040 O O . ASP A 1 130 ? -21.182 3.287 -5.708 1.00 46.19 130 ASP A O 1
ATOM 1044 N N . PHE A 1 131 ? -22.845 3.753 -4.297 1.00 42.81 131 PHE A N 1
ATOM 1045 C CA . PHE A 1 131 ? -23.177 2.354 -3.997 1.00 42.81 131 PHE A CA 1
ATOM 1046 C C . PHE A 1 131 ? -23.591 1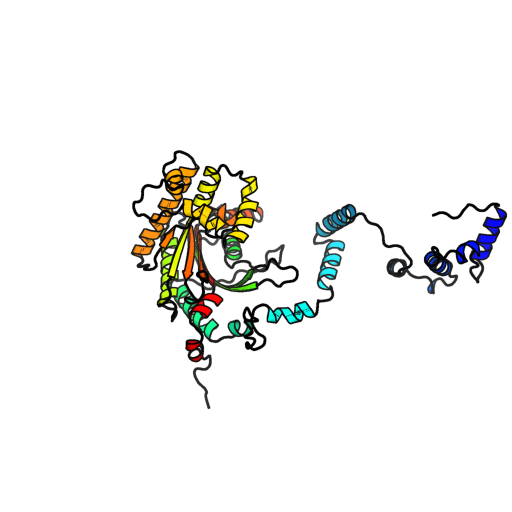.553 -5.248 1.00 42.81 131 PHE A C 1
ATOM 1048 O O . PHE A 1 131 ? -23.236 0.382 -5.377 1.00 42.81 131 PHE A O 1
ATOM 1055 N N . LEU A 1 132 ? -24.249 2.192 -6.223 1.00 46.34 132 LEU A N 1
ATOM 1056 C CA . LEU A 1 132 ? -24.614 1.567 -7.499 1.00 46.34 132 LEU A CA 1
ATOM 1057 C C . LEU A 1 132 ? -23.397 1.282 -8.393 1.00 46.34 132 LEU A C 1
ATOM 1059 O O . LEU A 1 132 ? -23.497 0.451 -9.289 1.00 46.34 132 LEU A O 1
ATOM 1063 N N . ILE A 1 133 ? -22.236 1.901 -8.138 1.00 50.78 133 ILE A N 1
ATOM 1064 C CA . ILE A 1 133 ? -20.989 1.585 -8.855 1.00 50.78 133 ILE A CA 1
ATOM 1065 C C . ILE A 1 133 ? -20.488 0.189 -8.456 1.00 50.78 133 ILE A C 1
ATOM 1067 O O . ILE A 1 133 ? -19.983 -0.536 -9.306 1.00 50.78 133 ILE A O 1
ATOM 1071 N N . THR A 1 134 ? -20.692 -0.234 -7.202 1.00 50.00 134 THR A N 1
ATOM 1072 C CA . THR A 1 134 ? -20.252 -1.561 -6.715 1.00 50.00 134 THR A CA 1
ATOM 1073 C C . THR A 1 134 ? -21.086 -2.703 -7.309 1.00 50.00 134 THR A C 1
ATOM 1075 O O . THR A 1 134 ? -20.574 -3.801 -7.490 1.00 50.00 134 THR A O 1
ATOM 1078 N N . LEU A 1 135 ? -22.352 -2.438 -7.654 1.00 55.28 135 LEU A N 1
ATOM 1079 C CA . LEU A 1 135 ? -23.253 -3.378 -8.339 1.00 55.28 135 LEU A CA 1
ATOM 1080 C C . LEU A 1 135 ? -23.337 -3.125 -9.852 1.00 55.28 135 LEU A C 1
ATOM 1082 O O . LEU A 1 135 ? -24.175 -3.710 -10.537 1.00 55.28 135 LEU A O 1
ATOM 1086 N N . SER A 1 136 ? -22.496 -2.236 -10.383 1.00 67.19 136 SER A N 1
ATOM 1087 C CA . SER A 1 136 ? -22.503 -1.919 -11.803 1.00 67.19 136 SER A CA 1
ATOM 1088 C C . SER A 1 136 ? -21.900 -3.086 -12.588 1.00 67.19 136 SER A C 1
ATOM 1090 O O . SER A 1 136 ? -20.781 -3.497 -12.279 1.00 67.19 136 SER A O 1
ATOM 1092 N N . PRO A 1 137 ? -22.553 -3.580 -13.652 1.00 76.06 137 PRO A N 1
ATOM 1093 C CA . PRO A 1 137 ? -21.942 -4.517 -14.599 1.00 76.06 137 PRO A CA 1
ATOM 1094 C C . PRO A 1 137 ? -20.562 -4.062 -15.097 1.00 76.06 137 PRO A C 1
ATOM 1096 O O . PRO A 1 137 ? -19.695 -4.879 -15.394 1.00 76.06 137 PRO A O 1
ATOM 1099 N N . LEU A 1 138 ? -20.339 -2.744 -15.145 1.00 78.75 138 LEU A N 1
ATOM 1100 C CA . LEU A 1 138 ? -19.064 -2.148 -15.520 1.00 78.75 138 LEU A CA 1
ATOM 1101 C C . LEU A 1 138 ? -17.948 -2.465 -14.511 1.00 78.75 138 LEU A C 1
ATOM 1103 O O . LEU A 1 138 ? -16.816 -2.701 -14.918 1.00 78.75 138 LEU A O 1
ATOM 1107 N N . MET A 1 139 ? -18.251 -2.508 -13.211 1.00 82.38 139 MET A N 1
ATOM 1108 C CA . MET A 1 139 ? -17.283 -2.874 -12.170 1.00 82.38 139 MET A CA 1
ATOM 1109 C C . MET A 1 139 ? -16.777 -4.299 -12.381 1.00 82.38 139 MET A C 1
ATOM 1111 O O . MET A 1 139 ? -15.567 -4.517 -12.434 1.00 82.38 139 MET A O 1
ATOM 1115 N N . GLU A 1 140 ? -17.691 -5.252 -12.570 1.00 85.06 140 GLU A N 1
ATOM 1116 C CA . GLU A 1 140 ? -17.322 -6.645 -12.835 1.00 85.06 140 GLU A CA 1
ATOM 1117 C C . GLU A 1 140 ? -16.613 -6.807 -14.183 1.00 85.06 140 GLU A C 1
ATOM 1119 O O . GLU A 1 140 ? -15.640 -7.551 -14.260 1.00 85.06 140 GLU A O 1
ATOM 1124 N N . PHE A 1 141 ? -17.001 -6.057 -15.220 1.00 86.19 141 PHE A N 1
ATOM 1125 C CA . PHE A 1 141 ? -16.289 -6.057 -16.501 1.00 86.19 141 PHE A CA 1
ATOM 1126 C C . PHE A 1 141 ? -14.820 -5.623 -16.352 1.00 86.19 141 PHE A C 1
ATOM 1128 O O . PHE A 1 141 ? -13.912 -6.328 -16.798 1.00 86.19 141 PHE A O 1
ATOM 1135 N N . VAL A 1 142 ? -14.563 -4.488 -15.689 1.00 88.56 142 VAL A N 1
ATOM 1136 C CA . VAL A 1 142 ? -13.192 -3.986 -15.478 1.00 88.56 142 VAL A CA 1
ATOM 1137 C C . VAL A 1 142 ? -12.397 -4.923 -14.582 1.00 88.56 142 VAL A C 1
ATOM 1139 O O . VAL A 1 142 ? -11.245 -5.236 -14.877 1.00 88.56 142 VAL A O 1
ATOM 1142 N N . LYS A 1 143 ? -13.016 -5.411 -13.506 1.00 91.81 143 LYS A N 1
ATOM 1143 C CA . LYS A 1 143 ? -12.411 -6.400 -12.615 1.00 91.81 143 LYS A CA 1
ATOM 1144 C C . LYS A 1 143 ? -12.015 -7.660 -13.383 1.00 91.81 143 LYS A C 1
ATOM 1146 O O . LYS A 1 143 ? -10.880 -8.105 -13.247 1.00 91.81 143 LYS A O 1
ATOM 1151 N N . ALA A 1 144 ? -12.900 -8.204 -14.217 1.00 91.25 144 ALA A N 1
ATOM 1152 C CA . ALA A 1 144 ? -12.629 -9.395 -15.016 1.00 91.25 144 ALA A CA 1
ATOM 1153 C C . ALA A 1 144 ? -11.460 -9.181 -15.987 1.00 91.25 144 ALA A C 1
ATOM 1155 O O . ALA A 1 144 ? -10.596 -10.050 -16.105 1.00 91.25 144 ALA A O 1
ATOM 1156 N N . LYS A 1 145 ? -11.385 -8.008 -16.624 1.00 92.25 145 LYS A N 1
ATOM 1157 C CA . LYS A 1 145 ? -10.270 -7.606 -17.494 1.00 92.25 145 LYS A CA 1
ATOM 1158 C C . LYS A 1 145 ? -8.931 -7.588 -16.750 1.00 92.25 145 LYS A C 1
ATOM 1160 O O . LYS A 1 145 ? -7.984 -8.259 -17.157 1.00 92.25 145 LYS A O 1
ATOM 1165 N N . VAL A 1 146 ? -8.881 -6.908 -15.604 1.00 95.19 146 VAL A N 1
ATOM 1166 C CA . VAL A 1 146 ? -7.684 -6.843 -14.747 1.00 95.19 146 VAL A CA 1
ATOM 1167 C C . VAL A 1 146 ? -7.274 -8.237 -14.252 1.00 95.19 146 VAL A C 1
ATOM 1169 O O . VAL A 1 146 ? -6.113 -8.624 -14.382 1.00 95.19 146 VAL A O 1
ATOM 1172 N N . VAL A 1 147 ? -8.225 -9.027 -13.745 1.00 96.06 147 VAL A N 1
ATOM 1173 C CA . VAL A 1 147 ? -7.980 -10.392 -13.248 1.00 96.06 147 VAL A CA 1
ATOM 1174 C C . VAL A 1 147 ? -7.500 -11.321 -14.364 1.00 96.06 147 VAL A C 1
ATOM 1176 O O . VAL A 1 147 ? -6.612 -12.140 -14.133 1.00 96.06 147 VAL A O 1
ATOM 1179 N N . SER A 1 148 ? -8.033 -11.189 -15.581 1.00 96.50 148 SER A N 1
ATOM 1180 C CA . SER A 1 148 ? -7.577 -11.965 -16.738 1.00 96.50 148 SER A CA 1
ATOM 1181 C C . SER A 1 148 ? -6.091 -11.732 -17.017 1.00 96.50 148 SER A C 1
ATOM 1183 O O . SER A 1 148 ? -5.354 -12.688 -17.260 1.00 96.50 148 SER A O 1
ATOM 1185 N N . ILE A 1 149 ? -5.629 -10.482 -16.935 1.00 96.44 149 ILE A N 1
ATOM 1186 C CA . ILE A 1 149 ? -4.211 -10.146 -17.109 1.00 96.44 149 ILE A CA 1
ATOM 1187 C C . ILE A 1 149 ? -3.390 -10.694 -15.940 1.00 96.44 149 ILE A C 1
ATOM 1189 O O . ILE A 1 149 ? -2.386 -11.361 -16.163 1.00 96.44 149 ILE A O 1
ATOM 1193 N N . PHE A 1 150 ? -3.835 -10.524 -14.695 1.00 97.38 150 PHE A N 1
ATOM 1194 C CA . PHE A 1 150 ? -3.135 -11.096 -13.539 1.00 97.38 150 PHE A CA 1
ATOM 1195 C C . PHE A 1 150 ? -2.934 -12.616 -13.657 1.00 97.38 150 PHE A C 1
ATOM 1197 O O . PHE A 1 150 ? -1.833 -13.119 -13.428 1.00 97.38 150 PHE A O 1
ATOM 1204 N N . ARG A 1 151 ? -3.968 -13.348 -14.085 1.00 97.06 151 ARG A N 1
ATOM 1205 C CA . ARG A 1 151 ? -3.888 -14.797 -14.325 1.00 97.06 151 ARG A CA 1
ATOM 1206 C C . ARG A 1 151 ? -2.953 -15.145 -15.482 1.00 97.06 151 ARG A C 1
ATOM 1208 O O . ARG A 1 151 ? -2.209 -16.115 -15.377 1.00 97.06 151 ARG A O 1
ATOM 1215 N N . LYS A 1 152 ? -2.934 -14.341 -16.552 1.00 96.31 152 LYS A N 1
ATOM 1216 C CA . LYS A 1 152 ? -1.982 -14.491 -17.668 1.00 96.31 152 LYS A CA 1
ATOM 1217 C C . LYS A 1 152 ? -0.525 -14.377 -17.203 1.00 96.31 152 LYS A C 1
ATOM 1219 O O . LYS A 1 152 ? 0.329 -15.092 -17.715 1.00 96.31 152 LYS A O 1
ATOM 1224 N N . HIS A 1 153 ? -0.257 -13.547 -16.194 1.00 95.25 153 HIS A N 1
ATOM 1225 C CA . HIS A 1 153 ? 1.053 -13.419 -15.536 1.00 95.25 153 HIS A CA 1
ATOM 1226 C C . HIS A 1 153 ? 1.292 -14.465 -14.425 1.00 95.25 153 HIS A C 1
ATOM 1228 O O . HIS A 1 153 ? 2.244 -14.371 -13.652 1.00 95.25 153 HIS A O 1
ATOM 1234 N N . GLY A 1 154 ? 0.447 -15.498 -14.342 1.00 95.62 154 GLY A N 1
ATOM 1235 C CA . GLY A 1 154 ? 0.630 -16.648 -13.455 1.00 95.62 154 GLY A CA 1
ATOM 1236 C C . GLY A 1 154 ? 0.260 -16.403 -11.993 1.00 95.62 154 GLY A C 1
ATOM 1237 O O . GLY A 1 154 ? 0.677 -17.179 -11.134 1.00 95.62 154 GLY A O 1
ATOM 1238 N N . ALA A 1 155 ? -0.488 -15.341 -11.683 1.00 96.56 155 ALA A N 1
ATOM 1239 C CA . ALA A 1 155 ? -0.956 -15.100 -10.324 1.00 96.56 155 ALA A CA 1
ATOM 1240 C C . ALA A 1 155 ? -2.212 -15.903 -9.971 1.00 96.56 155 ALA A C 1
ATOM 1242 O O . ALA A 1 155 ? -3.125 -16.063 -10.785 1.00 96.56 155 ALA A O 1
ATOM 1243 N N . ILE A 1 156 ? -2.273 -16.333 -8.711 1.00 96.38 156 ILE A N 1
ATOM 1244 C CA . ILE A 1 156 ? -3.431 -16.999 -8.103 1.00 96.38 156 ILE A CA 1
ATOM 1245 C C . ILE A 1 156 ? -4.159 -16.074 -7.122 1.00 96.38 156 ILE A C 1
ATOM 1247 O O . ILE A 1 156 ? -3.556 -15.174 -6.539 1.00 96.38 156 ILE A O 1
ATOM 1251 N N . GLU A 1 157 ? -5.457 -16.293 -6.936 1.00 95.56 157 GLU A N 1
ATOM 1252 C CA . GLU A 1 157 ? -6.265 -15.510 -5.997 1.00 95.56 157 GLU A CA 1
ATOM 1253 C C . GLU A 1 157 ? -5.955 -15.913 -4.560 1.00 95.56 157 GLU A C 1
ATOM 1255 O O . GLU A 1 157 ? -6.086 -17.086 -4.207 1.00 95.56 157 GLU A O 1
ATOM 1260 N N . ILE A 1 158 ? -5.529 -14.955 -3.737 1.00 92.12 158 ILE A N 1
ATOM 1261 C CA . ILE A 1 158 ? -5.274 -15.192 -2.314 1.00 92.12 158 ILE A CA 1
ATOM 1262 C C . ILE A 1 158 ? -5.797 -14.018 -1.503 1.00 92.12 158 ILE A C 1
ATOM 1264 O O . ILE A 1 158 ? -5.180 -12.944 -1.464 1.00 92.12 158 ILE A O 1
ATOM 1268 N N . ASP A 1 159 ? -6.873 -14.287 -0.774 1.00 83.31 159 ASP A N 1
ATOM 1269 C CA . ASP A 1 159 ? -7.393 -13.407 0.259 1.00 83.31 159 ASP A CA 1
ATOM 1270 C C . ASP A 1 159 ? -6.730 -13.726 1.597 1.00 83.31 159 ASP A C 1
ATOM 1272 O O . ASP A 1 159 ? -6.721 -14.864 2.069 1.00 83.31 159 ASP A O 1
ATOM 1276 N N . THR A 1 160 ? -6.140 -12.707 2.217 1.00 78.62 160 THR A N 1
ATOM 1277 C CA . THR A 1 160 ? -5.532 -12.836 3.539 1.00 78.62 160 THR A CA 1
ATOM 1278 C C . THR A 1 160 ? -6.537 -12.480 4.624 1.00 78.62 160 THR A C 1
ATOM 1280 O O . THR A 1 160 ? -7.351 -11.568 4.475 1.00 78.62 160 THR A O 1
ATOM 1283 N N . ALA A 1 161 ? -6.497 -13.223 5.733 1.00 68.88 161 ALA A N 1
ATOM 1284 C CA . ALA A 1 161 ? -7.404 -12.994 6.848 1.00 68.88 161 ALA A CA 1
ATOM 1285 C C . ALA A 1 161 ? -7.256 -11.559 7.381 1.00 68.88 161 ALA A C 1
ATOM 1287 O O . ALA A 1 161 ? -6.154 -11.099 7.675 1.00 68.88 161 ALA A O 1
ATOM 1288 N N . LEU A 1 162 ? -8.386 -10.866 7.538 1.00 64.12 162 LEU A N 1
ATOM 1289 C CA . LEU A 1 162 ? -8.433 -9.496 8.065 1.00 64.12 162 LEU A CA 1
ATOM 1290 C C . LEU A 1 162 ? -8.167 -9.431 9.579 1.00 64.12 162 LEU A C 1
ATOM 1292 O O . LEU A 1 162 ? -7.894 -8.361 10.118 1.00 64.12 162 LEU A O 1
ATOM 1296 N N . LEU A 1 163 ? -8.271 -10.569 10.270 1.00 60.00 163 LEU A N 1
ATOM 1297 C CA . LEU A 1 163 ? -8.155 -10.660 11.720 1.00 60.00 163 LEU A CA 1
ATOM 1298 C C . LEU A 1 163 ? -6.690 -10.823 12.133 1.00 60.00 163 LEU A C 1
ATOM 1300 O O . LEU A 1 163 ? -6.077 -11.864 11.904 1.00 60.00 163 LEU A O 1
ATOM 1304 N N . SER A 1 164 ? -6.155 -9.799 12.799 1.00 60.75 164 SER A N 1
ATOM 1305 C CA . SER A 1 164 ? -4.973 -9.941 13.648 1.00 60.75 164 SER A CA 1
ATOM 1306 C C . SER A 1 164 ? -5.432 -10.365 15.052 1.00 60.75 164 SER A C 1
ATOM 1308 O O . SER A 1 164 ? -6.449 -9.844 15.513 1.00 60.75 164 SER A O 1
ATOM 1310 N N . PRO A 1 165 ? -4.716 -11.254 15.770 1.00 57.19 165 PRO A N 1
ATOM 1311 C CA . PRO A 1 165 ? -5.143 -11.793 17.070 1.00 57.19 165 PRO A CA 1
ATOM 1312 C C . PRO A 1 165 ? -5.509 -10.762 18.154 1.00 57.19 165 PRO A C 1
ATOM 1314 O O . PRO A 1 165 ? -6.146 -11.123 19.138 1.00 57.19 165 PRO A O 1
ATOM 1317 N N . LEU A 1 166 ? -5.093 -9.499 18.003 1.00 55.06 166 LEU A N 1
ATOM 1318 C CA . LEU A 1 166 ? -5.255 -8.453 19.017 1.00 55.06 166 LEU A CA 1
ATOM 1319 C C . LEU A 1 166 ? -6.104 -7.257 18.566 1.00 55.06 166 LEU A C 1
ATOM 1321 O O . LEU A 1 166 ? -6.535 -6.483 19.416 1.00 55.06 166 LEU A O 1
ATOM 1325 N N . THR A 1 167 ? -6.355 -7.080 17.266 1.00 60.44 167 THR A N 1
ATOM 1326 C CA . THR A 1 167 ? -7.056 -5.896 16.748 1.00 60.44 167 THR A CA 1
ATOM 1327 C C . THR A 1 167 ? -7.844 -6.204 15.475 1.00 60.44 167 THR A C 1
ATOM 1329 O O . THR A 1 167 ? -7.320 -6.760 14.507 1.00 60.44 167 THR A O 1
ATOM 1332 N N . LEU A 1 168 ? -9.116 -5.792 15.460 1.00 67.50 168 LEU A N 1
ATOM 1333 C CA . LEU A 1 168 ? -9.903 -5.674 14.236 1.00 67.50 168 LEU A CA 1
ATOM 1334 C C . LEU A 1 168 ? -9.577 -4.315 13.614 1.00 67.50 168 LEU A C 1
ATOM 1336 O O . LEU A 1 168 ? -10.022 -3.283 14.111 1.00 67.50 168 LEU A O 1
ATOM 1340 N N . VAL A 1 169 ? -8.780 -4.312 12.549 1.00 72.00 169 VAL A N 1
ATOM 1341 C CA . VAL A 1 169 ? -8.425 -3.088 11.822 1.00 72.00 169 VAL A CA 1
ATOM 1342 C C . VAL A 1 169 ? -8.953 -3.206 10.404 1.00 72.00 169 VAL A C 1
ATOM 1344 O O . VAL A 1 169 ? -8.672 -4.184 9.710 1.00 72.00 169 VAL A O 1
ATOM 1347 N N . LEU A 1 170 ? -9.722 -2.208 9.969 1.00 80.06 170 LEU A N 1
ATOM 1348 C CA . LEU A 1 170 ? -10.116 -2.101 8.569 1.00 80.06 170 LEU A CA 1
ATOM 1349 C C . LEU A 1 170 ? -8.853 -1.936 7.708 1.00 80.06 170 LEU A C 1
ATOM 1351 O O . LEU A 1 170 ? -8.032 -1.068 8.009 1.00 80.06 170 LEU A O 1
ATOM 1355 N N . PRO A 1 171 ? -8.667 -2.744 6.651 1.00 83.44 171 PRO A N 1
ATOM 1356 C CA . PRO A 1 171 ? -7.442 -2.712 5.862 1.00 83.44 171 PRO A CA 1
ATOM 1357 C C . PRO A 1 171 ? -7.294 -1.360 5.155 1.00 83.44 171 PRO A C 1
ATOM 1359 O O . PRO A 1 171 ? -8.145 -0.969 4.354 1.00 83.44 171 PRO A O 1
ATOM 1362 N N . SER A 1 172 ? -6.199 -0.654 5.431 1.00 84.19 172 SER A N 1
ATOM 1363 C CA . SER A 1 172 ? -5.798 0.550 4.691 1.00 84.19 172 SER A CA 1
ATOM 1364 C C . SER A 1 172 ? -5.212 0.219 3.312 1.00 84.19 172 SER A C 1
ATOM 1366 O O . SER A 1 172 ? -5.220 1.066 2.417 1.00 84.19 172 SER A O 1
ATOM 1368 N N . ASP A 1 173 ? -4.740 -1.019 3.140 1.00 87.25 173 ASP A N 1
ATOM 1369 C CA . ASP A 1 173 ? -4.206 -1.599 1.913 1.00 87.25 173 ASP A CA 1
ATOM 1370 C C . ASP A 1 173 ? -4.387 -3.136 1.914 1.00 87.25 173 ASP A C 1
ATOM 1372 O O . ASP A 1 173 ? -4.675 -3.739 2.952 1.00 87.25 173 ASP A O 1
ATOM 1376 N N . LEU A 1 174 ? -4.197 -3.781 0.757 1.00 90.25 174 LEU A N 1
ATOM 1377 C CA . LEU A 1 174 ? -4.322 -5.241 0.601 1.00 90.25 174 LEU A CA 1
ATOM 1378 C C . LEU A 1 174 ? -2.999 -6.014 0.783 1.00 90.25 174 LEU A C 1
ATOM 1380 O O . LEU A 1 174 ? -2.996 -7.247 0.744 1.00 90.25 174 LEU A O 1
ATOM 1384 N N . ARG A 1 175 ? -1.864 -5.326 0.951 1.00 89.81 175 ARG A N 1
ATOM 1385 C CA . ARG A 1 175 ? -0.507 -5.901 0.900 1.00 89.81 175 ARG A CA 1
ATOM 1386 C C . ARG A 1 175 ? 0.078 -6.174 2.279 1.00 89.81 175 ARG A C 1
ATOM 1388 O O . ARG A 1 175 ? 0.718 -7.201 2.468 1.00 89.81 175 ARG A O 1
ATOM 1395 N N . SER A 1 176 ? -0.182 -5.319 3.260 1.00 88.25 176 SER A N 1
ATOM 1396 C CA . SER A 1 176 ? 0.351 -5.411 4.620 1.00 88.25 176 SER A CA 1
ATOM 1397 C C . SER A 1 176 ? -0.039 -6.729 5.295 1.00 88.25 176 SER A C 1
ATOM 1399 O O . SER A 1 176 ? 0.801 -7.415 5.877 1.00 88.25 176 SER A O 1
ATOM 1401 N N . GLN A 1 177 ? -1.304 -7.142 5.162 1.00 87.50 177 GLN A N 1
ATOM 1402 C CA . GLN A 1 177 ? -1.768 -8.432 5.688 1.00 87.50 177 GLN A CA 1
ATOM 1403 C C . GLN A 1 177 ? -1.155 -9.621 4.941 1.00 87.50 177 GLN A C 1
ATOM 1405 O O . GLN A 1 177 ? -0.860 -10.655 5.539 1.00 87.50 177 GLN A O 1
ATOM 1410 N N . PHE A 1 178 ? -0.911 -9.472 3.641 1.00 91.31 178 PHE A N 1
ATOM 1411 C CA . PHE A 1 178 ? -0.240 -10.497 2.853 1.00 91.31 178 PHE A CA 1
ATOM 1412 C C . PHE A 1 178 ? 1.234 -10.652 3.204 1.00 91.31 178 PHE A C 1
ATOM 1414 O O . PHE A 1 178 ? 1.679 -11.773 3.417 1.00 91.31 178 PHE A O 1
ATOM 1421 N N . ALA A 1 179 ? 1.975 -9.557 3.350 1.00 90.62 179 ALA A N 1
ATOM 1422 C CA . ALA A 1 179 ? 3.370 -9.594 3.770 1.00 90.62 179 ALA A CA 1
ATOM 1423 C C . ALA A 1 179 ? 3.525 -10.294 5.134 1.00 90.62 179 ALA A C 1
ATOM 1425 O O . ALA A 1 179 ? 4.413 -11.131 5.307 1.00 90.62 179 ALA A O 1
ATOM 1426 N N . ARG A 1 180 ? 2.600 -10.037 6.070 1.00 89.06 180 ARG A N 1
ATOM 1427 C CA . ARG A 1 180 ? 2.521 -10.764 7.345 1.00 89.06 180 ARG A CA 1
ATOM 1428 C C . ARG A 1 180 ? 2.267 -12.259 7.141 1.00 89.06 180 ARG A C 1
ATOM 1430 O O . ARG A 1 180 ? 2.964 -13.073 7.739 1.00 89.06 180 ARG A O 1
ATOM 1437 N N . HIS A 1 181 ? 1.304 -12.629 6.299 1.00 88.94 181 HIS A N 1
ATOM 1438 C CA . HIS A 1 181 ? 1.017 -14.031 5.985 1.00 88.94 181 HIS A CA 1
ATOM 1439 C C . HIS A 1 181 ? 2.233 -14.746 5.369 1.00 88.94 181 HIS A C 1
ATOM 1441 O O . HIS A 1 181 ? 2.611 -15.819 5.827 1.00 88.94 181 HIS A O 1
ATOM 1447 N N . VAL A 1 182 ? 2.917 -14.117 4.409 1.00 91.19 182 VAL A N 1
ATOM 1448 C CA . VAL A 1 182 ? 4.147 -14.633 3.779 1.00 91.19 182 VAL A CA 1
ATOM 1449 C C . VAL A 1 182 ? 5.244 -14.893 4.812 1.00 91.19 182 VAL A C 1
ATOM 1451 O O . VAL A 1 182 ? 5.903 -15.941 4.779 1.00 91.19 182 VAL A O 1
ATOM 1454 N N . ALA A 1 183 ? 5.431 -13.957 5.744 1.00 89.31 183 ALA A N 1
ATOM 1455 C CA . ALA A 1 183 ? 6.404 -14.086 6.820 1.00 89.31 183 ALA A CA 1
ATOM 1456 C C . ALA A 1 183 ? 6.064 -15.246 7.769 1.00 89.31 183 ALA A C 1
ATOM 1458 O O . ALA A 1 183 ? 6.924 -16.092 8.012 1.00 89.31 183 ALA A O 1
ATOM 1459 N N . MET A 1 184 ? 4.815 -15.311 8.242 1.00 85.94 184 MET A N 1
ATOM 1460 C CA . MET A 1 184 ? 4.341 -16.301 9.218 1.00 85.94 184 MET A CA 1
ATOM 1461 C C . MET A 1 184 ? 4.255 -17.723 8.648 1.00 85.94 184 MET A C 1
ATOM 1463 O O . MET A 1 184 ? 4.550 -18.685 9.350 1.00 85.94 184 MET A O 1
ATOM 1467 N N . SER A 1 185 ? 3.861 -17.868 7.382 1.00 87.25 185 SER A N 1
ATOM 1468 C CA . SER A 1 185 ? 3.616 -19.170 6.749 1.00 87.25 185 SER A CA 1
ATOM 1469 C C . SER A 1 185 ? 4.830 -19.763 6.034 1.00 87.25 185 SER A C 1
ATOM 1471 O O . SER A 1 185 ? 4.724 -20.844 5.466 1.00 87.25 185 SER A O 1
ATOM 1473 N N . GLY A 1 186 ? 5.984 -19.091 6.025 1.00 87.69 186 GLY A N 1
ATOM 1474 C CA . GLY A 1 186 ? 7.173 -19.666 5.388 1.00 87.69 186 GLY A CA 1
ATOM 1475 C C . GLY A 1 186 ? 7.163 -19.616 3.850 1.00 87.69 186 GLY A C 1
ATOM 1476 O O . GLY A 1 186 ? 7.911 -20.354 3.212 1.00 87.69 186 GLY A O 1
ATOM 1477 N N . ILE A 1 187 ? 6.364 -18.739 3.228 1.00 90.06 187 ILE A N 1
ATOM 1478 C CA . ILE A 1 187 ? 6.251 -18.642 1.759 1.00 90.06 187 ILE A CA 1
ATOM 1479 C C . ILE A 1 187 ? 7.500 -17.969 1.167 1.00 90.06 187 ILE A C 1
ATOM 1481 O O . ILE A 1 187 ? 7.849 -16.864 1.579 1.00 90.06 187 ILE A O 1
ATOM 1485 N N . ASN A 1 188 ? 8.174 -18.622 0.213 1.00 90.19 188 ASN A N 1
ATOM 1486 C CA . ASN A 1 188 ? 9.417 -18.125 -0.411 1.00 90.19 188 ASN A CA 1
ATOM 1487 C C . ASN A 1 188 ? 9.258 -17.641 -1.852 1.00 90.19 188 ASN A C 1
ATOM 1489 O O . ASN A 1 188 ? 10.083 -16.876 -2.345 1.00 90.19 188 ASN A O 1
ATOM 1493 N N . MET A 1 189 ? 8.234 -18.126 -2.545 1.00 92.56 189 MET A N 1
ATOM 1494 C CA . MET A 1 189 ? 7.994 -17.814 -3.944 1.00 92.56 189 MET A CA 1
ATOM 1495 C C . MET A 1 189 ? 6.500 -17.888 -4.210 1.00 92.56 189 MET A C 1
ATOM 1497 O O . MET A 1 189 ? 5.871 -18.894 -3.884 1.00 92.56 189 MET A O 1
ATOM 1501 N N . MET A 1 190 ? 5.931 -16.824 -4.767 1.00 93.75 190 MET A N 1
ATOM 1502 C CA . MET A 1 190 ? 4.500 -16.745 -5.044 1.00 93.75 190 MET A CA 1
ATOM 1503 C C . MET A 1 190 ? 4.203 -15.590 -5.992 1.00 93.75 190 MET A C 1
ATOM 1505 O O . MET A 1 190 ? 4.789 -14.522 -5.861 1.00 93.75 190 MET A O 1
ATOM 1509 N N . ARG A 1 191 ? 3.241 -15.776 -6.893 1.00 95.75 191 ARG A N 1
ATOM 1510 C CA . ARG A 1 191 ? 2.554 -14.677 -7.574 1.00 95.75 191 ARG A CA 1
ATOM 1511 C C . ARG A 1 191 ? 1.098 -14.722 -7.161 1.00 95.75 191 ARG A C 1
ATOM 1513 O O . ARG A 1 191 ? 0.462 -15.768 -7.295 1.00 95.75 191 ARG A O 1
ATOM 1520 N N . ARG A 1 192 ? 0.573 -13.618 -6.645 1.00 95.62 192 ARG A N 1
ATOM 1521 C CA . ARG A 1 192 ? -0.820 -13.553 -6.212 1.00 95.62 192 ARG A CA 1
ATOM 1522 C C . ARG A 1 192 ? -1.531 -12.327 -6.743 1.00 95.62 192 ARG A C 1
ATOM 1524 O O . ARG A 1 192 ? -0.900 -11.315 -7.035 1.00 95.62 192 ARG A O 1
ATOM 1531 N N . TYR A 1 193 ? -2.850 -12.416 -6.782 1.00 97.19 193 TYR A N 1
ATOM 1532 C CA . TYR A 1 193 ? -3.712 -11.255 -6.864 1.00 97.19 193 TYR A CA 1
ATOM 1533 C C . TYR A 1 193 ? -4.785 -11.296 -5.774 1.00 97.19 193 TYR A C 1
ATOM 1535 O O . TYR A 1 193 ? -5.107 -12.354 -5.234 1.00 97.19 193 TYR A O 1
ATOM 1543 N N . CYS A 1 194 ? -5.320 -10.126 -5.440 1.00 95.25 194 CYS A N 1
ATOM 1544 C CA . CYS A 1 194 ? -6.446 -9.963 -4.524 1.00 95.25 194 CYS A CA 1
ATOM 1545 C C . CYS A 1 194 ? -7.281 -8.768 -4.989 1.00 95.25 194 CYS A C 1
ATOM 1547 O O . CYS A 1 194 ? -6.731 -7.712 -5.315 1.00 95.25 194 CYS A O 1
ATOM 1549 N N . VAL A 1 195 ? -8.602 -8.932 -5.041 1.00 94.00 195 VAL A N 1
ATOM 1550 C CA . VAL A 1 195 ? -9.533 -7.837 -5.325 1.00 94.00 195 VAL A CA 1
ATOM 1551 C C . VAL A 1 195 ? -10.349 -7.586 -4.071 1.00 94.00 195 VAL A C 1
ATOM 1553 O O . VAL A 1 195 ? -11.171 -8.408 -3.684 1.00 94.00 195 VAL A O 1
ATOM 1556 N N . GLY A 1 196 ? -10.115 -6.446 -3.430 1.00 90.56 196 GLY A N 1
ATOM 1557 C CA . GLY A 1 196 ? -10.625 -6.195 -2.090 1.00 90.56 196 GLY A CA 1
ATOM 1558 C C . GLY A 1 196 ? -11.017 -4.748 -1.847 1.00 90.56 196 GLY A C 1
ATOM 1559 O O . GLY A 1 196 ? -10.778 -3.850 -2.657 1.00 90.56 196 GLY A O 1
ATOM 1560 N N . ARG A 1 197 ? -11.643 -4.527 -0.691 1.00 88.19 197 ARG A N 1
ATOM 1561 C CA . ARG A 1 197 ? -12.007 -3.197 -0.198 1.00 88.19 197 ARG A CA 1
ATOM 1562 C C . ARG A 1 197 ? -10.915 -2.684 0.723 1.00 88.19 197 ARG A C 1
ATOM 1564 O O . ARG A 1 197 ? -10.493 -3.399 1.628 1.00 88.19 197 ARG A O 1
ATOM 1571 N N . VAL A 1 198 ? -10.530 -1.432 0.528 1.00 87.69 198 VAL A N 1
ATOM 1572 C CA . VAL A 1 198 ? -9.626 -0.705 1.420 1.00 87.69 198 VAL A CA 1
ATOM 1573 C C . VAL A 1 198 ? -10.317 0.531 1.973 1.00 87.69 198 VAL A C 1
ATOM 1575 O O . VAL A 1 198 ? -11.143 1.157 1.299 1.00 87.69 198 VAL A O 1
ATOM 1578 N N . TYR A 1 199 ? -9.964 0.905 3.195 1.00 84.88 199 TYR A N 1
ATOM 1579 C CA . TYR A 1 199 ? -10.614 1.979 3.933 1.00 84.88 199 TYR A CA 1
ATOM 1580 C C . TYR A 1 199 ? -9.597 3.062 4.267 1.00 84.88 199 TYR A C 1
ATOM 1582 O O . TYR A 1 199 ? -8.542 2.794 4.835 1.00 84.88 199 TYR A O 1
ATOM 1590 N N . ARG A 1 200 ? -9.914 4.303 3.897 1.00 79.31 200 ARG A N 1
ATOM 1591 C CA . ARG A 1 200 ? -9.090 5.475 4.211 1.00 79.31 200 ARG A CA 1
ATOM 1592 C C . ARG A 1 200 ? -9.865 6.402 5.126 1.00 79.31 200 ARG A C 1
ATOM 1594 O O . ARG A 1 200 ? -10.986 6.790 4.798 1.00 79.31 200 ARG A O 1
ATOM 1601 N N . GLU A 1 201 ? -9.275 6.753 6.256 1.00 73.38 201 GLU A N 1
ATOM 1602 C CA . GLU A 1 201 ? -9.872 7.699 7.191 1.00 73.38 201 GLU A CA 1
ATOM 1603 C C . GLU A 1 201 ? -10.075 9.067 6.522 1.00 73.38 201 GLU A C 1
ATOM 1605 O O . GLU A 1 201 ? -9.244 9.530 5.736 1.00 73.38 201 GLU A O 1
ATOM 1610 N N . LYS A 1 202 ? -11.211 9.709 6.802 1.00 66.94 202 LYS A N 1
ATOM 1611 C CA . LYS A 1 202 ? -11.423 11.117 6.468 1.00 66.94 202 LYS A CA 1
ATOM 1612 C C . LYS A 1 202 ? -11.109 11.923 7.722 1.00 66.94 202 LYS A C 1
ATOM 1614 O O . LYS A 1 202 ? -11.694 11.656 8.760 1.00 66.94 202 LYS A O 1
ATOM 1619 N N . LYS A 1 203 ? -10.271 12.958 7.611 1.00 61.81 203 LYS A N 1
ATOM 1620 C CA . LYS A 1 203 ? -9.907 13.867 8.721 1.00 61.81 203 LYS A CA 1
ATOM 1621 C C . LYS A 1 203 ? -11.052 14.767 9.215 1.00 61.81 203 LYS A C 1
ATOM 1623 O O . LYS A 1 203 ? -10.819 15.791 9.844 1.00 61.81 203 LYS A O 1
ATOM 1628 N N . VAL A 1 204 ? -12.294 14.421 8.890 1.00 61.97 204 VAL A N 1
ATOM 1629 C CA . VAL A 1 204 ? -13.486 15.137 9.330 1.00 61.97 204 VAL A CA 1
ATOM 1630 C C . VAL A 1 204 ? -14.086 14.335 10.475 1.00 61.97 204 VAL A C 1
ATOM 1632 O O . VAL A 1 204 ? -14.394 13.155 10.314 1.00 61.97 204 VAL A O 1
ATOM 1635 N N . PHE A 1 205 ? -14.228 14.975 11.633 1.00 54.22 205 PHE A N 1
ATOM 1636 C CA . PHE A 1 205 ? -14.821 14.361 12.817 1.00 54.22 205 PHE A CA 1
ATOM 1637 C C . PHE A 1 205 ? -16.223 13.809 12.500 1.00 54.22 205 PHE A C 1
ATOM 1639 O O . PHE A 1 205 ? -16.983 14.438 11.762 1.00 54.22 205 PHE A O 1
ATOM 1646 N N . ASN A 1 206 ? -16.556 12.632 13.039 1.00 60.31 206 ASN A N 1
ATOM 1647 C CA . ASN A 1 206 ? -17.808 11.901 12.788 1.00 60.31 206 ASN A CA 1
ATOM 1648 C C . ASN A 1 206 ? -18.077 11.492 11.325 1.00 60.31 206 ASN A C 1
ATOM 1650 O O . ASN A 1 206 ? -19.212 11.166 10.985 1.00 60.31 206 ASN A O 1
ATOM 1654 N N . PHE A 1 207 ? -17.069 11.469 10.449 1.00 64.69 207 PHE A N 1
ATOM 1655 C CA . PHE A 1 207 ? -17.233 10.947 9.091 1.00 64.69 207 PHE A CA 1
ATOM 1656 C C . PHE A 1 207 ? -16.738 9.509 8.958 1.00 64.69 207 PHE A C 1
ATOM 1658 O O . PHE A 1 207 ? -15.666 9.145 9.434 1.00 64.69 207 PHE A O 1
ATOM 1665 N N . HIS A 1 208 ? -17.501 8.703 8.223 1.00 67.69 208 HIS A N 1
ATOM 1666 C CA . HIS A 1 208 ? -17.137 7.317 7.949 1.00 67.69 208 HIS A CA 1
ATOM 1667 C C . HIS A 1 208 ? -15.877 7.227 7.074 1.00 67.69 208 HIS A C 1
ATOM 1669 O O . HIS A 1 208 ? -15.714 8.043 6.149 1.00 67.69 208 HIS A O 1
ATOM 1675 N N . PRO A 1 209 ? -15.005 6.223 7.307 1.00 75.06 209 PRO A N 1
ATOM 1676 C CA . PRO A 1 209 ? -13.881 5.947 6.427 1.00 75.06 209 PRO A CA 1
ATOM 1677 C C . PRO A 1 209 ? -14.347 5.772 4.984 1.00 75.06 209 PRO A C 1
ATOM 1679 O O . PRO A 1 209 ? -15.352 5.120 4.693 1.00 75.06 209 PRO A O 1
ATOM 1682 N N . LYS A 1 210 ? -13.595 6.341 4.047 1.00 77.19 210 LYS A N 1
ATOM 1683 C CA . LYS A 1 210 ? -13.858 6.175 2.625 1.00 77.19 210 LYS A CA 1
ATOM 1684 C C . LYS A 1 210 ? -13.463 4.765 2.191 1.00 77.19 210 LYS A C 1
ATOM 1686 O O . LYS A 1 210 ? -12.273 4.447 2.155 1.00 77.19 210 LYS A O 1
ATOM 1691 N N . GLN A 1 211 ? -14.449 3.976 1.782 1.00 81.62 211 GLN A N 1
ATOM 1692 C CA . GLN A 1 211 ? -14.237 2.699 1.106 1.00 81.62 211 GLN A CA 1
ATOM 1693 C C . GLN A 1 211 ? -13.790 2.935 -0.346 1.00 81.62 211 GLN A C 1
ATOM 1695 O O . GLN A 1 211 ? -14.389 3.742 -1.056 1.00 81.62 211 GLN A O 1
ATOM 1700 N N . ASN A 1 212 ? -12.743 2.241 -0.788 1.00 84.06 212 ASN A N 1
ATOM 1701 C CA . ASN A 1 212 ? -12.338 2.156 -2.194 1.00 84.06 212 ASN A CA 1
ATOM 1702 C C . ASN A 1 212 ? -12.115 0.680 -2.565 1.00 84.06 212 ASN A C 1
ATOM 1704 O O . ASN A 1 212 ? -11.794 -0.129 -1.692 1.00 84.06 212 ASN A O 1
ATOM 1708 N N . HIS A 1 213 ? -12.254 0.337 -3.843 1.00 89.06 213 HIS A N 1
ATOM 1709 C CA . HIS A 1 213 ? -11.930 -0.992 -4.364 1.00 89.06 213 HIS A CA 1
ATOM 1710 C C . HIS A 1 213 ? -10.543 -0.995 -5.004 1.00 89.06 213 HIS A C 1
ATOM 1712 O O . HIS A 1 213 ? -10.223 -0.141 -5.841 1.00 89.06 213 HIS A O 1
ATOM 1718 N N . GLU A 1 214 ? -9.725 -1.971 -4.616 1.00 92.94 214 GLU A N 1
ATOM 1719 C CA . GLU A 1 214 ? -8.375 -2.155 -5.134 1.00 92.94 214 GLU A CA 1
ATOM 1720 C C . GLU A 1 214 ? -8.182 -3.554 -5.723 1.00 92.94 214 GLU A C 1
ATOM 1722 O O . GLU A 1 214 ? -8.678 -4.546 -5.193 1.00 92.94 214 GLU A O 1
ATOM 1727 N N . CYS A 1 215 ? -7.435 -3.620 -6.823 1.00 95.38 215 CYS A N 1
ATOM 1728 C CA . CYS A 1 215 ? -6.940 -4.857 -7.417 1.00 95.38 215 CYS A CA 1
ATOM 1729 C C . CYS A 1 215 ? -5.426 -4.909 -7.196 1.00 95.38 215 CYS A C 1
ATOM 1731 O O . CYS A 1 215 ? -4.679 -4.192 -7.865 1.00 95.38 215 CYS A O 1
ATOM 1733 N N . ALA A 1 216 ? -4.986 -5.715 -6.235 1.00 96.25 216 ALA A N 1
ATOM 1734 C CA . ALA A 1 216 ? -3.580 -5.903 -5.910 1.00 96.25 216 ALA A CA 1
ATOM 1735 C C . ALA A 1 216 ? -2.992 -7.093 -6.673 1.00 96.25 216 ALA A C 1
ATOM 1737 O O . ALA A 1 216 ? -3.657 -8.116 -6.835 1.00 96.25 216 ALA A O 1
ATOM 1738 N N . PHE A 1 217 ? -1.737 -6.961 -7.091 1.00 97.31 217 PHE A N 1
ATOM 1739 C CA . PHE A 1 217 ? -0.910 -8.027 -7.645 1.00 97.31 217 PHE A CA 1
ATOM 1740 C C . PHE A 1 217 ? 0.448 -7.980 -6.957 1.00 97.31 217 PHE A C 1
ATOM 1742 O O . PHE A 1 217 ? 1.076 -6.922 -6.923 1.00 97.31 217 PHE A O 1
ATOM 1749 N N . ASP A 1 218 ? 0.901 -9.105 -6.413 1.00 96.19 218 ASP A N 1
ATOM 1750 C CA . ASP A 1 218 ? 2.147 -9.183 -5.654 1.00 96.19 218 ASP A CA 1
ATOM 1751 C C . ASP A 1 218 ? 2.980 -10.390 -6.088 1.00 96.19 218 ASP A C 1
ATOM 1753 O O . ASP A 1 218 ? 2.456 -11.480 -6.331 1.00 96.19 218 ASP A O 1
ATOM 1757 N N . VAL A 1 219 ? 4.295 -10.198 -6.133 1.00 95.50 219 VAL A N 1
ATOM 1758 C CA . VAL A 1 219 ? 5.293 -11.217 -6.449 1.00 95.50 219 VAL A CA 1
ATOM 1759 C C . VAL A 1 219 ? 6.256 -11.335 -5.277 1.00 95.50 219 VAL A C 1
ATOM 1761 O O . VAL A 1 219 ? 6.911 -10.366 -4.906 1.00 95.50 219 VAL A O 1
ATOM 1764 N N . ILE A 1 220 ? 6.357 -12.535 -4.716 1.00 94.88 220 ILE A N 1
ATOM 1765 C CA . ILE A 1 220 ? 7.375 -12.930 -3.745 1.00 94.88 220 ILE A CA 1
ATOM 1766 C C . ILE A 1 220 ? 8.395 -13.797 -4.470 1.00 94.88 220 ILE A C 1
ATOM 1768 O O . ILE A 1 220 ? 8.027 -14.749 -5.163 1.00 94.88 220 ILE A O 1
ATOM 1772 N N . SER A 1 221 ? 9.674 -13.487 -4.294 1.00 92.12 221 SER A N 1
ATOM 1773 C CA . SER A 1 221 ? 10.777 -14.210 -4.917 1.00 92.12 221 SER A CA 1
ATOM 1774 C C . SER A 1 221 ? 11.928 -14.446 -3.932 1.00 92.12 221 SER A C 1
ATOM 1776 O O . SER A 1 221 ? 12.160 -13.622 -3.046 1.00 92.12 221 SER A O 1
ATOM 1778 N N . PRO A 1 222 ? 12.700 -15.535 -4.088 1.00 88.00 222 PRO A N 1
ATOM 1779 C CA . PRO A 1 222 ? 13.872 -15.806 -3.253 1.00 88.00 222 PRO A CA 1
ATOM 1780 C C . PRO A 1 222 ? 15.136 -15.050 -3.710 1.00 88.00 222 PRO A C 1
ATOM 1782 O O . PRO A 1 222 ? 16.200 -15.225 -3.126 1.00 88.00 222 PRO A O 1
ATOM 1785 N N . HIS A 1 223 ? 15.055 -14.243 -4.776 1.00 78.56 223 HIS A N 1
ATOM 1786 C CA . HIS A 1 223 ? 16.195 -13.526 -5.358 1.00 78.56 223 HIS A CA 1
ATOM 1787 C C . HIS A 1 223 ? 16.028 -12.015 -5.189 1.00 78.56 223 HIS A C 1
ATOM 1789 O O . HIS A 1 223 ? 15.472 -11.337 -6.050 1.00 78.56 223 HIS A O 1
ATOM 1795 N N . SER A 1 224 ? 16.556 -11.475 -4.091 1.00 68.69 224 SER A N 1
ATOM 1796 C CA . SER A 1 224 ? 16.364 -10.068 -3.717 1.00 68.69 224 SER A CA 1
ATOM 1797 C C . SER A 1 224 ? 17.060 -9.036 -4.605 1.00 68.69 224 SER A C 1
ATOM 1799 O O . SER A 1 224 ? 16.639 -7.883 -4.645 1.00 68.69 224 SER A O 1
ATOM 1801 N N . ALA A 1 225 ? 18.062 -9.447 -5.381 1.00 67.06 225 ALA A N 1
ATOM 1802 C CA . ALA A 1 225 ? 18.860 -8.543 -6.209 1.00 67.06 225 ALA A CA 1
ATOM 1803 C C . ALA A 1 225 ? 18.266 -8.237 -7.599 1.00 67.06 225 ALA A C 1
ATOM 1805 O O . ALA A 1 225 ? 18.819 -7.416 -8.327 1.00 67.06 225 ALA A O 1
ATOM 1806 N N . SER A 1 226 ? 17.190 -8.910 -8.019 1.00 82.94 226 SER A N 1
ATOM 1807 C CA . SER A 1 226 ? 16.689 -8.757 -9.389 1.00 82.94 226 SER A CA 1
ATOM 1808 C C . SER A 1 226 ? 15.709 -7.594 -9.515 1.00 82.94 226 SER A C 1
ATOM 1810 O O . SER A 1 226 ? 14.640 -7.619 -8.908 1.00 82.94 226 SER A O 1
ATOM 1812 N N . HIS A 1 227 ? 16.038 -6.622 -10.368 1.00 90.75 227 HIS A N 1
ATOM 1813 C CA . HIS A 1 227 ? 15.145 -5.528 -10.778 1.00 90.75 227 HIS A CA 1
ATOM 1814 C C . HIS A 1 227 ? 14.178 -5.910 -11.911 1.00 90.75 227 HIS A C 1
ATOM 1816 O O . HIS A 1 227 ? 13.348 -5.107 -12.338 1.00 90.75 227 HIS A O 1
ATOM 1822 N N . LEU A 1 228 ? 14.268 -7.148 -12.407 1.00 92.25 228 LEU A N 1
ATOM 1823 C CA . LEU A 1 228 ? 13.410 -7.638 -13.483 1.00 92.25 228 LEU A CA 1
ATOM 1824 C C . LEU A 1 228 ? 11.938 -7.669 -13.064 1.00 92.25 228 LEU A C 1
ATOM 1826 O O . LEU A 1 228 ? 11.075 -7.342 -13.869 1.00 92.25 228 LEU A O 1
ATOM 1830 N N . VAL A 1 229 ? 11.658 -8.017 -11.805 1.00 92.12 229 VAL A N 1
ATOM 1831 C CA . VAL A 1 229 ? 10.285 -8.083 -11.282 1.00 92.12 229 VAL A CA 1
ATOM 1832 C C . VAL A 1 229 ? 9.669 -6.683 -11.179 1.00 92.12 229 VAL A C 1
ATOM 1834 O O . VAL A 1 229 ? 8.493 -6.512 -11.486 1.00 92.12 229 VAL A O 1
ATOM 1837 N N . ASP A 1 230 ? 10.454 -5.655 -10.830 1.00 93.81 230 ASP A N 1
ATOM 1838 C CA . ASP A 1 230 ? 9.965 -4.268 -10.849 1.00 93.81 230 ASP A CA 1
ATOM 1839 C C . ASP A 1 230 ? 9.564 -3.850 -12.275 1.00 93.81 230 ASP A C 1
ATOM 1841 O O . ASP A 1 230 ? 8.514 -3.240 -12.474 1.00 93.81 230 ASP A O 1
ATOM 1845 N N . ALA A 1 231 ? 10.370 -4.219 -13.277 1.00 94.56 231 ALA A N 1
ATOM 1846 C CA . ALA A 1 231 ? 10.078 -3.951 -14.684 1.00 94.56 231 ALA A CA 1
ATOM 1847 C C . ALA A 1 231 ? 8.888 -4.773 -15.217 1.00 94.56 231 ALA A C 1
ATOM 1849 O O . ALA A 1 231 ? 8.072 -4.246 -15.976 1.00 94.56 231 ALA A O 1
ATOM 1850 N N . GLU A 1 232 ? 8.746 -6.033 -14.791 1.00 94.38 232 GLU A N 1
ATOM 1851 C CA . GLU A 1 232 ? 7.596 -6.900 -15.090 1.00 94.38 232 GLU A CA 1
ATOM 1852 C C . GLU A 1 232 ? 6.293 -6.250 -14.609 1.00 94.38 232 GLU A C 1
ATOM 1854 O O . GLU A 1 232 ? 5.329 -6.179 -15.367 1.00 94.38 232 GLU A 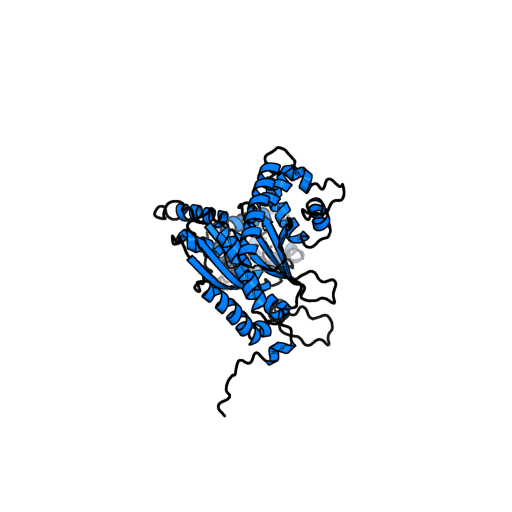O 1
ATOM 1859 N N . LEU A 1 233 ? 6.278 -5.680 -13.400 1.00 94.88 233 LEU A N 1
ATOM 1860 C CA . LEU A 1 233 ? 5.112 -4.966 -12.876 1.00 94.88 233 LEU A CA 1
ATOM 1861 C C . LEU A 1 233 ? 4.748 -3.715 -13.686 1.00 94.88 233 LEU A C 1
ATOM 1863 O O . LEU A 1 233 ? 3.564 -3.427 -13.864 1.00 94.88 233 LEU A O 1
ATOM 1867 N N . LEU A 1 234 ? 5.736 -2.978 -14.201 1.00 95.62 234 LEU A N 1
ATOM 1868 C CA . LEU A 1 234 ? 5.485 -1.838 -15.091 1.00 95.62 234 LEU A CA 1
ATOM 1869 C C . LEU A 1 234 ? 4.914 -2.296 -16.438 1.00 95.62 234 LEU A C 1
ATOM 1871 O O . LEU A 1 234 ? 3.998 -1.663 -16.964 1.00 95.62 234 LEU A O 1
ATOM 1875 N N . SER A 1 235 ? 5.417 -3.412 -16.973 1.00 94.94 235 SER A N 1
ATOM 1876 C CA . SER A 1 235 ? 4.878 -4.046 -18.180 1.00 94.94 235 SER A CA 1
ATOM 1877 C C . SER A 1 235 ? 3.441 -4.521 -17.972 1.00 94.94 235 SER A C 1
ATOM 1879 O O . SER A 1 235 ? 2.568 -4.197 -18.777 1.00 94.94 235 SER A O 1
ATOM 1881 N N . LEU A 1 236 ? 3.157 -5.162 -16.837 1.00 95.38 236 LEU A N 1
ATOM 1882 C CA . LEU A 1 236 ? 1.816 -5.581 -16.438 1.00 95.38 236 LEU A CA 1
ATOM 1883 C C . LEU A 1 236 ? 0.865 -4.383 -16.325 1.00 95.38 236 LEU A C 1
ATOM 1885 O O . LEU A 1 236 ? -0.262 -4.424 -16.823 1.00 95.38 236 LEU A O 1
ATOM 1889 N N . ALA A 1 237 ? 1.320 -3.287 -15.712 1.00 94.38 237 ALA A N 1
ATOM 1890 C CA . ALA A 1 237 ? 0.521 -2.074 -15.602 1.00 94.38 237 ALA A CA 1
ATOM 1891 C C . ALA A 1 237 ? 0.228 -1.441 -16.973 1.00 94.38 237 ALA A C 1
ATOM 1893 O O . ALA A 1 237 ? -0.887 -0.975 -17.220 1.00 94.38 237 ALA A O 1
ATOM 1894 N N . ASN A 1 238 ? 1.211 -1.463 -17.875 1.00 92.00 238 ASN A N 1
ATOM 1895 C CA . ASN A 1 238 ? 1.065 -1.019 -19.257 1.00 92.00 238 ASN A CA 1
ATOM 1896 C C . ASN A 1 238 ? 0.122 -1.935 -20.065 1.00 92.00 238 ASN A C 1
ATOM 1898 O O . ASN A 1 238 ? -0.641 -1.442 -20.890 1.00 92.00 238 ASN A O 1
ATOM 1902 N N . GLU A 1 239 ? 0.110 -3.245 -19.813 1.00 93.00 239 GLU A N 1
ATOM 1903 C CA . GLU A 1 239 ? -0.824 -4.182 -20.451 1.00 93.00 239 GLU A CA 1
ATOM 1904 C C . GLU A 1 239 ? -2.274 -3.928 -20.018 1.00 93.00 239 GLU A C 1
ATOM 1906 O O . GLU A 1 239 ? -3.151 -3.812 -20.874 1.00 93.00 239 GLU A O 1
ATOM 1911 N N . ILE A 1 240 ? -2.522 -3.745 -18.714 1.00 92.50 240 ILE A N 1
ATOM 1912 C CA . ILE A 1 240 ? -3.847 -3.361 -18.190 1.00 92.50 240 ILE A CA 1
ATOM 1913 C C . ILE A 1 240 ? -4.317 -2.057 -18.826 1.00 92.50 240 ILE A C 1
ATOM 1915 O O . ILE A 1 240 ? -5.476 -1.929 -19.221 1.00 92.50 240 ILE A O 1
ATOM 1919 N N . PHE A 1 241 ? -3.407 -1.095 -18.960 1.00 87.50 241 PHE A N 1
ATOM 1920 C CA . PHE A 1 241 ? -3.711 0.170 -19.604 1.00 87.50 241 PHE A CA 1
ATOM 1921 C C . PHE A 1 241 ? -4.162 0.007 -21.064 1.00 87.50 241 PHE A C 1
ATOM 1923 O O . PHE A 1 241 ? -5.102 0.670 -21.503 1.00 87.50 241 PHE A O 1
ATOM 1930 N N . ILE A 1 242 ? -3.498 -0.874 -21.812 1.00 87.94 242 ILE A N 1
ATOM 1931 C CA . ILE A 1 242 ? -3.796 -1.121 -23.224 1.00 87.94 242 ILE A CA 1
ATOM 1932 C C . ILE A 1 242 ? -5.106 -1.904 -23.398 1.00 87.94 242 ILE A C 1
ATOM 1934 O O . ILE A 1 242 ? -5.829 -1.663 -24.366 1.00 87.94 242 ILE A O 1
ATOM 1938 N N . ASP A 1 243 ? -5.417 -2.833 -22.495 1.00 88.88 243 ASP A N 1
ATOM 1939 C CA . ASP A 1 243 ? -6.607 -3.689 -22.602 1.00 88.88 243 ASP A CA 1
ATOM 1940 C C . ASP A 1 243 ? -7.905 -2.983 -22.169 1.00 88.88 243 ASP A C 1
ATOM 1942 O O . ASP A 1 243 ? -8.985 -3.323 -22.660 1.00 88.88 243 ASP A O 1
ATOM 1946 N N . ILE A 1 244 ? -7.829 -1.970 -21.295 1.00 85.75 244 ILE A N 1
ATOM 1947 C CA . ILE A 1 244 ? -9.010 -1.204 -20.870 1.00 85.75 244 ILE A CA 1
ATOM 1948 C C . ILE A 1 244 ? -9.422 -0.182 -21.960 1.00 85.75 244 ILE A C 1
ATOM 1950 O O . ILE A 1 244 ? -8.621 0.681 -22.339 1.00 85.75 244 ILE A O 1
ATOM 1954 N N . PRO A 1 245 ? -10.679 -0.220 -22.458 1.00 78.69 245 PRO A N 1
ATOM 1955 C CA . PRO A 1 245 ? -11.193 0.735 -23.450 1.00 78.69 245 PRO A CA 1
ATOM 1956 C C . PRO A 1 245 ? -11.118 2.198 -22.984 1.00 78.69 245 PRO A C 1
ATOM 1958 O O . PRO A 1 245 ? -11.205 2.466 -21.788 1.00 78.69 245 PRO A O 1
ATOM 1961 N N . HIS A 1 246 ? -10.967 3.144 -23.924 1.00 78.12 246 HIS A N 1
ATOM 1962 C CA . HIS A 1 246 ? -10.846 4.609 -23.710 1.00 78.12 246 HIS A CA 1
ATOM 1963 C C . HIS A 1 246 ? -9.673 5.089 -22.856 1.00 78.12 246 HIS A C 1
ATOM 1965 O O . HIS A 1 246 ? -9.294 6.258 -22.926 1.00 78.12 246 HIS A O 1
ATOM 1971 N N . LEU A 1 247 ? -9.054 4.201 -22.080 1.00 78.44 247 LEU A N 1
ATOM 1972 C CA . LEU A 1 247 ? -7.884 4.520 -21.283 1.00 78.44 247 LEU A CA 1
ATOM 1973 C C . LEU A 1 247 ? -6.695 4.811 -22.204 1.00 78.44 247 LEU A C 1
ATOM 1975 O O . LEU A 1 247 ? -6.030 5.821 -22.014 1.00 78.44 247 LEU A O 1
ATOM 1979 N N . ARG A 1 248 ? -6.528 4.024 -23.277 1.00 74.44 248 ARG A N 1
ATOM 1980 C CA . ARG A 1 248 ? -5.504 4.206 -24.328 1.00 74.44 248 ARG A CA 1
ATOM 1981 C C . ARG A 1 248 ? -5.424 5.612 -24.928 1.00 74.44 248 ARG A C 1
ATOM 1983 O O . ARG A 1 248 ? -4.371 6.001 -25.418 1.00 74.44 248 ARG A O 1
ATOM 1990 N N . GLU A 1 249 ? -6.530 6.347 -24.913 1.00 79.25 249 GLU A N 1
ATOM 1991 C CA . GLU A 1 249 ? -6.640 7.696 -25.478 1.00 79.25 249 GLU A CA 1
ATOM 1992 C C . GLU A 1 249 ? -6.259 8.789 -24.467 1.00 79.25 249 GLU A C 1
ATOM 1994 O O . GLU A 1 249 ? -6.177 9.967 -24.813 1.00 79.25 249 GLU A O 1
ATOM 1999 N N . LYS A 1 250 ? -6.044 8.423 -23.197 1.00 80.56 250 LYS A N 1
ATOM 2000 C CA . LYS A 1 250 ? -5.659 9.350 -22.133 1.00 80.56 250 LYS A CA 1
ATOM 2001 C C . LYS A 1 250 ? -4.146 9.519 -22.077 1.00 80.56 250 LYS A C 1
ATOM 2003 O O . LYS A 1 250 ? -3.379 8.576 -22.259 1.00 80.56 250 LYS A O 1
ATOM 2008 N N . ASN A 1 251 ? -3.727 10.728 -21.713 1.00 83.75 251 ASN A N 1
ATOM 2009 C CA . ASN A 1 251 ? -2.334 11.017 -21.399 1.00 83.75 251 ASN A CA 1
ATOM 2010 C C . ASN A 1 251 ? -1.952 10.310 -20.101 1.00 83.75 251 ASN A C 1
ATOM 2012 O O . ASN A 1 251 ? -2.409 10.697 -19.020 1.00 83.75 251 ASN A O 1
ATOM 2016 N N . ILE A 1 252 ? -1.122 9.280 -20.229 1.00 86.81 252 ILE A N 1
ATOM 2017 C CA . ILE A 1 252 ? -0.614 8.501 -19.108 1.00 86.81 252 ILE A CA 1
ATOM 2018 C C . ILE A 1 252 ? 0.866 8.772 -18.897 1.00 86.81 252 ILE A C 1
ATOM 2020 O O . ILE A 1 252 ? 1.638 8.926 -19.842 1.00 86.81 252 ILE A O 1
ATOM 2024 N N . LEU A 1 253 ? 1.245 8.823 -17.624 1.00 89.00 253 LEU A N 1
ATOM 2025 C CA . LEU A 1 253 ? 2.616 8.985 -17.180 1.00 89.00 253 LEU A CA 1
ATOM 2026 C C . LEU A 1 253 ? 2.872 8.084 -15.971 1.00 89.00 253 LEU A C 1
ATOM 2028 O O . LEU A 1 253 ? 2.049 8.004 -15.058 1.00 89.00 253 LEU A O 1
ATOM 2032 N N . ILE A 1 254 ? 4.041 7.451 -15.933 1.00 91.06 254 ILE A N 1
ATOM 2033 C CA . ILE A 1 254 ? 4.546 6.789 -14.734 1.00 91.06 254 ILE A CA 1
ATOM 2034 C C . ILE A 1 254 ? 5.475 7.764 -14.019 1.00 91.06 254 ILE A C 1
ATOM 2036 O O . ILE A 1 254 ? 6.440 8.267 -14.593 1.00 91.06 254 ILE A O 1
ATOM 2040 N N . ARG A 1 255 ? 5.193 8.027 -12.746 1.00 90.12 255 ARG A N 1
ATOM 2041 C CA . ARG A 1 255 ? 6.106 8.728 -11.842 1.00 90.12 255 ARG A CA 1
ATOM 2042 C C . ARG A 1 255 ? 6.830 7.693 -11.004 1.00 90.12 255 ARG A C 1
ATOM 2044 O O . ARG A 1 255 ? 6.171 6.908 -10.334 1.00 90.12 255 ARG A O 1
ATOM 2051 N N . MET A 1 256 ? 8.154 7.697 -11.024 1.00 89.81 256 MET A N 1
ATOM 2052 C CA . MET A 1 256 ? 8.985 6.756 -10.278 1.00 89.81 256 MET A CA 1
ATOM 2053 C C . MET A 1 256 ? 9.823 7.489 -9.238 1.00 89.81 256 MET A C 1
ATOM 2055 O O . MET A 1 256 ? 10.285 8.604 -9.463 1.00 89.81 256 MET A O 1
ATOM 2059 N N . ASN A 1 257 ? 10.025 6.860 -8.093 1.00 89.38 257 ASN A N 1
ATOM 2060 C CA . ASN A 1 257 ? 10.878 7.349 -7.026 1.00 89.38 257 ASN A CA 1
ATOM 2061 C C . ASN A 1 257 ? 11.572 6.167 -6.350 1.00 89.38 257 ASN A C 1
ATOM 2063 O O . ASN A 1 257 ? 11.255 5.002 -6.584 1.00 89.38 257 ASN A O 1
ATOM 2067 N N . HIS A 1 258 ? 12.501 6.483 -5.466 1.00 89.94 258 HIS A N 1
ATOM 2068 C CA . HIS A 1 258 ? 13.166 5.520 -4.617 1.00 89.94 258 HIS A CA 1
ATOM 2069 C C . HIS A 1 258 ? 13.217 6.100 -3.204 1.00 89.94 258 HIS A C 1
ATOM 2071 O O . HIS A 1 258 ? 13.602 7.251 -3.016 1.00 89.94 258 HIS A O 1
ATOM 2077 N N . THR A 1 259 ? 12.864 5.324 -2.182 1.00 87.62 259 THR A N 1
ATOM 2078 C CA . THR A 1 259 ? 12.748 5.834 -0.800 1.00 87.62 259 THR A CA 1
ATOM 2079 C C . THR A 1 259 ? 14.071 6.383 -0.243 1.00 87.62 259 THR A C 1
ATOM 2081 O O . THR A 1 259 ? 14.089 7.364 0.496 1.00 87.62 259 THR A O 1
ATOM 2084 N N . ASN A 1 260 ? 15.214 5.843 -0.675 1.00 87.88 260 ASN A N 1
ATOM 2085 C CA . ASN A 1 260 ? 16.533 6.429 -0.388 1.00 87.88 260 ASN A CA 1
ATOM 2086 C C . ASN A 1 260 ? 16.759 7.845 -0.962 1.00 87.88 260 ASN A C 1
ATOM 2088 O O . ASN A 1 260 ? 17.610 8.548 -0.423 1.00 87.88 260 ASN A O 1
ATOM 2092 N N . LEU A 1 261 ? 16.017 8.304 -1.982 1.00 85.25 261 LEU A N 1
ATOM 2093 C CA . LEU A 1 261 ? 16.081 9.708 -2.420 1.00 85.25 261 LEU A CA 1
ATOM 2094 C C . LEU A 1 261 ? 15.520 10.636 -1.345 1.00 85.25 261 LEU A C 1
ATOM 2096 O O . LEU A 1 261 ? 16.140 11.651 -1.046 1.00 85.25 261 LEU A O 1
ATOM 2100 N N . TRP A 1 262 ? 14.420 10.248 -0.694 1.00 81.81 262 TRP A N 1
ATOM 2101 C CA . TRP A 1 262 ? 13.903 10.976 0.465 1.00 81.81 262 TRP A CA 1
ATOM 2102 C C . TRP A 1 262 ? 14.935 11.046 1.586 1.00 81.81 262 TRP A C 1
ATOM 2104 O O . TRP A 1 262 ? 15.236 12.129 2.078 1.00 81.81 262 TRP A O 1
ATOM 2114 N N . LYS A 1 263 ? 15.537 9.907 1.946 1.00 83.44 263 LYS A N 1
ATOM 2115 C CA . LYS A 1 263 ? 16.592 9.874 2.970 1.00 83.44 263 LYS A CA 1
ATOM 2116 C C . LYS A 1 263 ? 17.772 10.767 2.591 1.00 83.44 263 LYS A C 1
ATOM 2118 O O . LYS A 1 263 ? 18.255 11.515 3.430 1.00 83.44 263 LYS A O 1
ATOM 2123 N N . ALA A 1 264 ? 18.207 10.728 1.333 1.00 84.44 264 ALA A N 1
ATOM 2124 C CA . ALA A 1 264 ? 19.290 11.566 0.837 1.00 84.44 264 ALA A CA 1
ATOM 2125 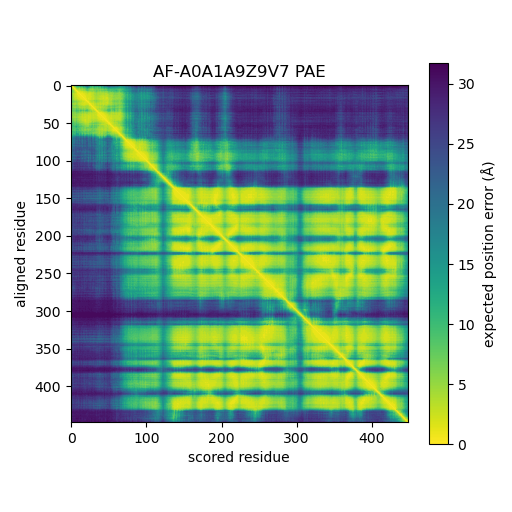C C . ALA A 1 264 ? 18.963 13.063 0.940 1.00 84.44 264 ALA A C 1
ATOM 2127 O O . ALA A 1 264 ? 19.805 13.829 1.398 1.00 84.44 264 ALA A O 1
ATOM 2128 N N . ILE A 1 265 ? 17.746 13.471 0.565 1.00 80.75 265 ILE A N 1
ATOM 2129 C CA . ILE A 1 265 ? 17.288 14.864 0.662 1.00 80.75 265 ILE A CA 1
ATOM 2130 C C . ILE A 1 265 ? 17.252 15.313 2.128 1.00 80.75 265 ILE A C 1
ATOM 2132 O O . ILE A 1 265 ? 17.826 16.344 2.464 1.00 80.75 265 ILE A O 1
ATOM 2136 N N . LEU A 1 266 ? 16.647 14.521 3.018 1.00 82.12 266 LEU A N 1
ATOM 2137 C CA . LEU A 1 266 ? 16.546 14.857 4.442 1.00 82.12 266 LEU A CA 1
ATOM 2138 C C . LEU A 1 266 ? 17.918 14.955 5.116 1.00 82.12 266 LEU A C 1
ATOM 2140 O O . LEU A 1 266 ? 18.145 15.866 5.912 1.00 82.12 266 LEU A O 1
ATOM 2144 N N . LEU A 1 267 ? 18.844 14.057 4.768 1.00 84.88 267 LEU A N 1
ATOM 2145 C CA . LEU A 1 267 ? 20.228 14.104 5.241 1.00 84.88 267 LEU A CA 1
ATOM 2146 C C . LEU A 1 267 ? 20.969 15.331 4.704 1.00 84.88 267 LEU A C 1
ATOM 2148 O O . LEU A 1 267 ? 21.668 15.996 5.459 1.00 84.88 267 LEU A O 1
ATOM 2152 N N . TYR A 1 268 ? 20.798 15.661 3.423 1.00 82.31 268 TYR A N 1
ATOM 2153 C CA . TYR A 1 268 ? 21.410 16.845 2.817 1.00 82.31 268 TYR A CA 1
ATOM 2154 C C . TYR A 1 268 ? 20.916 18.149 3.453 1.00 82.31 268 TYR A C 1
ATOM 2156 O O . TYR A 1 268 ? 21.698 19.070 3.671 1.00 82.31 268 TYR A O 1
ATOM 2164 N N . CYS A 1 269 ? 19.634 18.201 3.813 1.00 81.12 269 CYS A N 1
ATOM 2165 C CA . CYS A 1 269 ? 19.028 19.319 4.531 1.00 81.12 269 CYS A CA 1
ATOM 2166 C C . CYS A 1 269 ? 19.305 19.306 6.049 1.00 81.12 269 CYS A C 1
ATOM 2168 O O . CYS A 1 269 ? 18.800 20.178 6.749 1.00 81.12 269 CYS A O 1
ATOM 2170 N N . ASN A 1 270 ? 20.086 18.347 6.567 1.00 81.50 270 ASN A N 1
ATOM 2171 C CA . ASN A 1 270 ? 20.376 18.169 7.996 1.00 81.50 270 ASN A CA 1
ATOM 2172 C C . ASN A 1 270 ? 19.121 18.074 8.886 1.00 81.50 270 ASN A C 1
ATOM 2174 O O . ASN A 1 270 ? 19.117 18.541 10.025 1.00 81.50 270 ASN A O 1
ATOM 2178 N N . VAL A 1 271 ? 18.048 17.455 8.383 1.00 81.44 271 VAL A N 1
ATOM 2179 C CA . VAL A 1 271 ? 16.817 17.257 9.159 1.00 81.44 271 VAL A CA 1
ATOM 2180 C C . VAL A 1 271 ? 17.053 16.167 10.218 1.00 81.44 271 VAL A C 1
ATOM 2182 O O . VAL A 1 271 ? 17.455 15.051 9.859 1.00 81.44 271 VAL A O 1
ATOM 2185 N N . PRO A 1 272 ? 16.789 16.430 11.514 1.00 85.88 272 PRO A N 1
ATOM 2186 C CA . PRO A 1 272 ? 16.918 15.425 12.565 1.00 85.88 272 PRO A CA 1
ATOM 2187 C C . PRO A 1 272 ? 15.959 14.247 12.359 1.00 85.88 272 PRO A C 1
ATOM 2189 O O . PRO A 1 272 ? 14.775 14.444 12.092 1.00 85.88 272 PRO A O 1
ATOM 2192 N N . LYS A 1 273 ? 16.436 13.013 12.577 1.00 84.69 273 LYS A N 1
ATOM 2193 C CA . LYS A 1 273 ? 15.623 11.786 12.420 1.00 84.69 273 LYS A CA 1
ATOM 2194 C C . LYS A 1 273 ? 14.346 11.783 13.267 1.00 84.69 273 LYS A C 1
ATOM 2196 O O . LYS A 1 273 ? 13.346 11.213 12.846 1.00 84.69 273 LYS A O 1
ATOM 2201 N N . ALA A 1 274 ? 14.374 12.430 14.434 1.00 86.75 274 ALA A N 1
ATOM 2202 C CA . ALA A 1 274 ? 13.214 12.558 15.316 1.00 86.75 274 ALA A CA 1
ATOM 2203 C C . ALA A 1 274 ? 12.031 13.281 14.645 1.00 86.75 274 ALA A C 1
ATOM 2205 O O . ALA A 1 274 ? 10.891 12.991 14.973 1.00 86.75 274 ALA A O 1
ATOM 2206 N N . MET A 1 275 ? 12.299 14.161 13.673 1.00 83.19 275 MET A N 1
ATOM 2207 C CA . MET A 1 275 ? 11.272 14.922 12.955 1.00 83.19 275 MET A CA 1
ATOM 2208 C C . MET A 1 275 ? 10.723 14.199 11.722 1.00 83.19 275 MET A C 1
ATOM 2210 O O . MET A 1 275 ? 9.816 14.707 11.073 1.00 83.19 275 MET A O 1
ATOM 2214 N N . TYR A 1 276 ? 11.276 13.041 11.344 1.00 82.62 276 TYR A N 1
ATOM 2215 C CA . TYR A 1 276 ? 10.887 12.392 10.090 1.00 82.62 276 TYR A CA 1
ATOM 2216 C C . TYR A 1 276 ? 9.424 11.955 10.114 1.00 82.62 276 TYR A C 1
ATOM 2218 O O . TYR A 1 276 ? 8.715 12.195 9.145 1.00 82.62 276 TYR A O 1
ATOM 2226 N N . SER A 1 277 ? 8.960 11.358 11.213 1.00 80.56 277 SER A N 1
ATOM 2227 C CA . SER A 1 277 ? 7.572 10.898 11.325 1.00 80.56 277 SER A CA 1
ATOM 2228 C C . SER A 1 277 ? 6.576 12.039 11.096 1.00 80.56 277 SER A C 1
ATOM 2230 O O . SER A 1 277 ? 5.689 11.909 10.254 1.00 80.56 277 SER A O 1
ATOM 2232 N N . ASP A 1 278 ? 6.780 13.164 11.784 1.00 79.25 278 ASP A N 1
ATOM 2233 C CA . ASP A 1 278 ? 5.915 14.343 11.688 1.00 79.25 278 ASP A CA 1
ATOM 2234 C C . ASP A 1 278 ? 5.980 14.952 10.287 1.00 79.25 278 ASP A C 1
ATOM 2236 O O . ASP A 1 278 ? 4.954 15.174 9.653 1.00 79.25 278 ASP A O 1
ATOM 2240 N N . LEU A 1 279 ? 7.191 15.091 9.737 1.00 76.94 279 LEU A N 1
ATOM 2241 C CA . LEU A 1 279 ? 7.384 15.635 8.400 1.00 76.94 279 LEU A CA 1
ATOM 2242 C C . LEU A 1 279 ? 6.689 14.780 7.334 1.00 76.94 279 LEU A C 1
ATOM 2244 O O . LEU A 1 279 ? 6.040 15.333 6.460 1.00 76.94 279 LEU A O 1
ATOM 2248 N N . PHE A 1 280 ? 6.790 13.449 7.384 1.00 75.75 280 PHE A N 1
ATOM 2249 C CA . PHE A 1 280 ? 6.092 12.573 6.434 1.00 75.75 280 PHE A CA 1
ATOM 2250 C C . PHE A 1 280 ? 4.567 12.621 6.606 1.00 75.75 280 PHE A C 1
ATOM 2252 O O . PHE A 1 280 ? 3.857 12.522 5.606 1.00 75.75 280 PHE A O 1
ATOM 2259 N N . ALA A 1 281 ? 4.061 12.778 7.833 1.00 72.06 281 ALA A N 1
ATOM 2260 C CA . ALA A 1 281 ? 2.631 12.937 8.095 1.00 72.06 281 ALA A CA 1
ATOM 2261 C C . ALA A 1 281 ? 2.097 14.259 7.518 1.00 72.06 281 ALA A C 1
ATOM 2263 O O . ALA A 1 281 ? 1.111 14.249 6.782 1.00 72.06 281 ALA A O 1
ATOM 2264 N N . ASP A 1 282 ? 2.811 15.360 7.754 1.00 68.62 282 ASP A N 1
ATOM 2265 C CA . ASP A 1 282 ? 2.484 16.673 7.200 1.00 68.62 282 ASP A CA 1
ATOM 2266 C C . ASP A 1 282 ? 2.604 16.661 5.671 1.00 68.62 282 ASP A C 1
ATOM 2268 O O . ASP A 1 282 ? 1.725 17.119 4.947 1.00 68.62 282 ASP A O 1
ATOM 2272 N N . ILE A 1 283 ? 3.671 16.068 5.140 1.00 65.06 283 ILE A N 1
ATOM 2273 C CA . ILE A 1 283 ? 3.882 15.900 3.703 1.00 65.06 283 ILE A CA 1
ATOM 2274 C C . ILE A 1 283 ? 2.729 15.105 3.083 1.00 65.06 283 ILE A C 1
ATOM 2276 O O . ILE A 1 283 ? 2.199 15.534 2.068 1.00 65.06 283 ILE A O 1
ATOM 2280 N N . LEU A 1 284 ? 2.272 14.002 3.679 1.00 62.84 284 LEU A N 1
ATOM 2281 C CA . LEU A 1 284 ? 1.107 13.256 3.179 1.00 62.84 284 LEU A CA 1
ATOM 2282 C C . LEU A 1 284 ? -0.157 14.120 3.065 1.00 62.84 284 LEU A C 1
ATOM 2284 O O . LEU A 1 284 ? -0.947 13.907 2.143 1.00 62.84 284 LEU A O 1
ATOM 2288 N N . ASP A 1 285 ? -0.308 15.116 3.935 1.00 57.12 285 ASP A N 1
ATOM 2289 C CA . ASP A 1 285 ? -1.413 16.074 3.898 1.00 57.12 285 ASP A CA 1
ATOM 2290 C C . ASP A 1 285 ? -1.203 17.212 2.890 1.00 57.12 285 ASP A C 1
ATOM 2292 O O . ASP A 1 285 ? -2.164 17.707 2.297 1.00 57.12 285 ASP A O 1
ATOM 2296 N N . PHE A 1 286 ? 0.052 17.614 2.671 1.00 52.84 286 PHE A N 1
ATOM 2297 C CA . PHE A 1 286 ? 0.451 18.759 1.845 1.00 52.84 286 PHE A CA 1
ATOM 2298 C C . PHE A 1 286 ? 1.018 18.393 0.464 1.00 52.84 286 PHE A C 1
ATOM 2300 O O . PHE A 1 286 ? 1.300 19.292 -0.331 1.00 52.84 286 PHE A O 1
ATOM 2307 N N . ILE A 1 287 ? 1.136 17.101 0.124 1.00 52.00 287 ILE A N 1
ATOM 2308 C CA . ILE A 1 287 ? 1.642 16.574 -1.169 1.00 52.00 287 ILE A CA 1
ATOM 2309 C C . ILE A 1 287 ? 0.859 17.080 -2.377 1.00 52.00 287 ILE A C 1
ATOM 2311 O O . ILE A 1 287 ? 1.272 16.988 -3.529 1.00 52.00 287 ILE A O 1
ATOM 2315 N N . GLU A 1 288 ? -0.267 17.696 -2.091 1.00 50.56 288 GLU A N 1
ATOM 2316 C CA . GLU A 1 288 ? -1.175 18.295 -3.022 1.00 50.56 288 GLU A CA 1
ATOM 2317 C C . GLU A 1 288 ? -1.123 19.839 -2.946 1.00 50.56 288 GLU A C 1
ATOM 2319 O O . GLU A 1 288 ? -2.145 20.507 -3.110 1.00 50.56 288 GLU A O 1
ATOM 2324 N N . GLY A 1 289 ? 0.058 20.440 -2.741 1.00 45.34 289 GLY A N 1
ATOM 2325 C CA . GLY A 1 289 ? 0.256 21.895 -2.671 1.00 45.34 289 GLY A CA 1
ATOM 2326 C C . GLY A 1 289 ? 1.482 22.422 -3.446 1.00 45.34 289 GLY A C 1
ATOM 2327 O O . GLY A 1 289 ? 2.479 21.714 -3.573 1.00 45.34 289 GLY A O 1
ATOM 2328 N N . PRO A 1 290 ? 1.456 23.688 -3.917 1.00 44.81 290 PRO A N 1
ATOM 2329 C CA . PRO A 1 290 ? 2.558 24.320 -4.664 1.00 44.81 290 PRO A CA 1
ATOM 2330 C C . PRO A 1 290 ? 3.870 24.426 -3.868 1.00 44.81 290 PRO A C 1
ATOM 2332 O O . PRO A 1 290 ? 4.935 24.615 -4.443 1.00 44.81 290 PRO A O 1
ATOM 2335 N N . LEU A 1 291 ? 3.803 24.275 -2.543 1.00 41.00 291 LEU A N 1
ATOM 2336 C CA . LEU A 1 291 ? 4.950 24.272 -1.635 1.00 41.00 291 LEU A CA 1
ATOM 2337 C C . LEU A 1 291 ? 5.828 23.023 -1.832 1.00 41.00 291 LEU A C 1
ATOM 2339 O O . LEU A 1 291 ? 7.053 23.114 -1.777 1.00 41.00 291 LEU A O 1
ATOM 2343 N N . MET A 1 292 ? 5.212 21.878 -2.150 1.00 53.59 292 MET A N 1
ATOM 2344 C CA . MET A 1 292 ? 5.944 20.669 -2.521 1.00 53.59 292 MET A CA 1
ATOM 2345 C C . MET A 1 292 ? 6.537 20.762 -3.916 1.00 53.59 292 MET A C 1
ATOM 2347 O O . MET A 1 292 ? 7.686 20.377 -4.111 1.00 53.59 292 MET A O 1
ATOM 2351 N N . ASP A 1 293 ? 5.800 21.335 -4.866 1.00 49.22 293 ASP A N 1
ATOM 2352 C CA . ASP A 1 293 ? 6.349 21.632 -6.186 1.00 49.22 293 ASP A CA 1
ATOM 2353 C C . ASP A 1 293 ? 7.534 22.601 -6.079 1.00 49.22 293 ASP A C 1
ATOM 2355 O O . ASP A 1 293 ? 8.497 22.433 -6.808 1.00 49.22 293 ASP A O 1
ATOM 2359 N N . LEU A 1 294 ? 7.543 23.544 -5.130 1.00 43.47 294 LEU A N 1
ATOM 2360 C CA . LEU A 1 294 ? 8.683 24.431 -4.870 1.00 43.47 294 LEU A CA 1
ATOM 2361 C C . LEU A 1 294 ? 9.887 23.678 -4.270 1.00 43.47 294 LEU A C 1
ATOM 2363 O O . LEU A 1 294 ? 11.016 23.838 -4.737 1.00 43.47 294 LEU A O 1
ATOM 2367 N N . LEU A 1 295 ? 9.648 22.820 -3.268 1.00 50.06 295 LEU A N 1
ATOM 2368 C CA . LEU A 1 295 ? 10.684 21.985 -2.647 1.00 50.06 295 LEU A CA 1
ATOM 2369 C C . LEU A 1 295 ? 11.276 20.980 -3.646 1.00 50.06 295 LEU A C 1
ATOM 2371 O O . LEU A 1 295 ? 12.482 20.754 -3.634 1.00 50.06 295 LEU A O 1
ATOM 2375 N N . LEU A 1 296 ? 10.465 20.421 -4.550 1.00 49.81 296 LEU A N 1
ATOM 2376 C CA . LEU A 1 296 ? 10.843 19.369 -5.503 1.00 49.81 296 LEU A CA 1
ATOM 2377 C C . LEU A 1 296 ? 11.228 19.876 -6.898 1.00 49.81 296 LEU A C 1
ATOM 2379 O O . LEU A 1 296 ? 11.966 19.179 -7.593 1.00 49.81 296 LEU A O 1
ATOM 2383 N N . ALA A 1 297 ? 10.784 21.062 -7.330 1.00 46.38 297 ALA A N 1
ATOM 2384 C CA . ALA A 1 297 ? 11.254 21.712 -8.563 1.00 46.38 297 ALA A CA 1
ATOM 2385 C C . ALA A 1 297 ? 12.759 21.964 -8.500 1.00 46.38 297 ALA A C 1
ATOM 2387 O O . ALA A 1 297 ? 13.460 21.847 -9.501 1.00 46.38 297 ALA A O 1
ATOM 2388 N N . SER A 1 298 ? 13.270 22.186 -7.292 1.00 41.19 298 SER A N 1
ATOM 2389 C CA . SER A 1 298 ? 14.697 22.243 -7.012 1.00 41.19 298 SER A CA 1
ATOM 2390 C C . SER A 1 298 ? 15.423 20.900 -7.316 1.00 41.19 298 SER A C 1
ATOM 2392 O O . SER A 1 298 ? 16.626 20.869 -7.582 1.00 41.19 298 SER A O 1
ATOM 2394 N N . PHE A 1 299 ? 14.692 19.779 -7.413 1.00 45.84 299 PHE A N 1
ATOM 2395 C CA . PHE A 1 299 ? 15.233 18.430 -7.605 1.00 45.84 299 PHE A CA 1
ATOM 2396 C C . PHE A 1 299 ? 14.870 17.723 -8.933 1.00 45.84 299 PHE A C 1
ATOM 2398 O O . PHE A 1 299 ? 15.200 16.546 -9.091 1.00 45.84 299 PHE A O 1
ATOM 2405 N N . GLN A 1 300 ? 14.248 18.379 -9.922 1.00 45.41 300 GLN A N 1
ATOM 2406 C CA . GLN A 1 300 ? 13.923 17.724 -11.204 1.00 45.41 300 GLN A CA 1
ATOM 2407 C C . GLN A 1 300 ? 15.195 17.305 -11.979 1.00 45.41 300 GLN A C 1
ATOM 2409 O O . GLN A 1 300 ? 16.143 18.077 -12.112 1.00 45.41 300 GLN A O 1
ATOM 2414 N N . VAL A 1 301 ? 15.226 16.061 -12.481 1.00 44.16 301 VAL A N 1
ATOM 2415 C CA . VAL A 1 301 ? 16.376 15.454 -13.203 1.00 44.16 301 VAL A CA 1
ATOM 2416 C C . VAL A 1 301 ? 16.174 15.451 -14.730 1.00 44.16 301 VAL A C 1
ATOM 2418 O O . VAL A 1 301 ? 17.023 14.971 -15.476 1.00 44.16 301 VAL A O 1
ATOM 2421 N N . SER A 1 302 ? 15.084 16.022 -15.250 1.00 37.81 302 SER A N 1
ATOM 2422 C CA . SER A 1 302 ? 14.844 15.999 -16.697 1.00 37.81 302 SER A CA 1
ATOM 2423 C C . SER A 1 302 ? 15.769 16.969 -17.435 1.00 37.81 302 SER A C 1
ATOM 2425 O O . SER A 1 302 ? 15.667 18.187 -17.299 1.00 37.81 302 SER A O 1
ATOM 2427 N N . GLY A 1 303 ? 16.677 16.405 -18.227 1.00 40.91 303 GLY A N 1
ATOM 2428 C CA . GLY A 1 303 ? 17.653 17.128 -19.023 1.00 40.91 303 GLY A CA 1
ATOM 2429 C C . GLY A 1 303 ? 17.032 18.017 -20.100 1.00 40.91 303 GLY A C 1
ATOM 2430 O O . GLY A 1 303 ? 16.251 17.568 -20.934 1.00 40.91 303 GLY A O 1
ATOM 2431 N N . LYS A 1 304 ? 17.464 19.277 -20.111 1.00 33.84 304 LYS A N 1
ATOM 2432 C CA . LYS A 1 304 ? 17.990 20.006 -21.272 1.00 33.84 304 LYS A CA 1
ATOM 2433 C C . LYS A 1 304 ? 18.785 21.201 -20.744 1.00 33.84 304 LYS A C 1
ATOM 2435 O O . LYS A 1 304 ? 18.488 21.740 -19.684 1.00 33.84 304 LYS A O 1
ATOM 2440 N N . ASN A 1 305 ? 19.856 21.527 -21.456 1.00 40.44 305 ASN A N 1
ATOM 2441 C CA . ASN A 1 305 ? 20.869 22.503 -21.075 1.00 40.44 305 ASN A CA 1
ATOM 2442 C C . ASN A 1 305 ? 20.275 23.906 -20.864 1.00 40.44 305 ASN A C 1
ATOM 2444 O O . ASN A 1 305 ? 19.977 24.601 -21.830 1.00 40.44 305 ASN A O 1
ATOM 2448 N N . SER A 1 306 ? 20.194 24.347 -19.614 1.00 34.66 306 SER A N 1
ATOM 2449 C CA . SER A 1 306 ? 20.293 25.757 -19.230 1.00 34.66 306 SER A CA 1
ATOM 2450 C C . SER A 1 306 ? 21.041 25.815 -17.898 1.00 34.66 306 SER A C 1
ATOM 2452 O O . SER A 1 306 ? 20.847 24.952 -17.040 1.00 34.66 306 SER A O 1
ATOM 2454 N N . GLY A 1 307 ? 21.988 26.743 -17.784 1.00 38.22 307 GLY A N 1
ATOM 2455 C CA . GLY A 1 307 ? 23.054 26.763 -16.778 1.00 38.22 307 GLY A CA 1
ATOM 2456 C C . GLY A 1 307 ? 22.635 27.131 -15.355 1.00 38.22 307 GLY A C 1
ATOM 2457 O O . GLY A 1 307 ? 23.279 27.987 -14.767 1.00 38.22 307 GLY A O 1
ATOM 2458 N N . ASP A 1 308 ? 21.617 26.470 -14.805 1.00 42.94 308 ASP A N 1
ATOM 2459 C CA . ASP A 1 308 ? 21.280 26.544 -13.381 1.00 42.94 308 ASP A CA 1
ATOM 2460 C C . ASP A 1 308 ? 21.685 25.247 -12.660 1.00 42.94 308 ASP A C 1
ATOM 2462 O O . ASP A 1 308 ? 21.298 24.128 -13.040 1.00 42.94 308 ASP A O 1
ATOM 2466 N N . ASP A 1 309 ? 22.487 25.404 -11.606 1.00 46.53 309 ASP A N 1
ATOM 2467 C CA . ASP A 1 309 ? 22.846 24.360 -10.644 1.00 46.53 309 ASP A CA 1
ATOM 2468 C C . ASP A 1 309 ? 21.612 24.016 -9.788 1.00 46.53 309 ASP A C 1
ATOM 2470 O O . ASP A 1 309 ? 21.448 24.472 -8.657 1.00 46.53 309 ASP A O 1
ATOM 2474 N N . SER A 1 310 ? 20.706 23.202 -10.334 1.00 56.41 310 SER A N 1
ATOM 2475 C CA . SER A 1 310 ? 19.582 22.653 -9.570 1.00 56.41 310 SER A CA 1
ATOM 2476 C C . SER A 1 310 ? 20.105 21.832 -8.376 1.00 56.41 310 SER A C 1
ATOM 2478 O O . SER A 1 310 ? 21.036 21.035 -8.545 1.00 56.41 310 SER A O 1
ATOM 2480 N N . PRO A 1 311 ? 19.541 21.952 -7.162 1.00 53.41 311 PRO A N 1
ATOM 2481 C CA . PRO A 1 311 ? 20.044 21.228 -5.994 1.00 53.41 311 PRO A CA 1
ATOM 2482 C C . PRO A 1 311 ? 20.012 19.695 -6.117 1.00 53.41 311 PRO A C 1
ATOM 2484 O O . PRO A 1 311 ? 20.806 19.036 -5.448 1.00 53.41 311 PRO A O 1
ATOM 2487 N N . SER A 1 312 ? 19.238 19.104 -7.040 1.00 50.44 312 SER A N 1
ATOM 2488 C CA . SER A 1 312 ? 19.429 17.697 -7.459 1.00 50.44 312 SER A CA 1
ATOM 2489 C C . SER A 1 312 ? 20.822 17.406 -8.003 1.00 50.44 312 SER A C 1
ATOM 2491 O O . SER A 1 312 ? 21.439 16.408 -7.627 1.00 50.44 312 SER A O 1
ATOM 2493 N N . LYS A 1 313 ? 21.345 18.274 -8.872 1.00 59.09 313 LYS A N 1
ATOM 2494 C CA . LYS A 1 313 ? 22.694 18.135 -9.420 1.00 59.09 313 LYS A CA 1
ATOM 2495 C C . LYS A 1 313 ? 23.727 18.353 -8.322 1.00 59.09 313 LYS A C 1
ATOM 2497 O O . LYS A 1 313 ? 24.714 17.629 -8.305 1.00 59.09 313 LYS A O 1
ATOM 2502 N N . CYS A 1 314 ? 23.491 19.255 -7.370 1.00 60.69 314 CYS A N 1
ATOM 2503 C CA . CYS A 1 314 ? 24.376 19.445 -6.214 1.00 60.69 314 CYS A CA 1
ATOM 2504 C C . CYS A 1 314 ? 24.392 18.226 -5.275 1.00 60.69 314 CYS A C 1
ATOM 2506 O O . CYS A 1 314 ? 25.472 17.772 -4.897 1.00 60.69 314 CYS A O 1
ATOM 2508 N N . LEU A 1 315 ? 23.228 17.639 -4.968 1.00 68.19 315 LEU A N 1
ATOM 2509 C CA . LEU A 1 315 ? 23.107 16.424 -4.154 1.00 68.19 315 LEU A CA 1
ATOM 2510 C C . LEU A 1 315 ? 23.854 15.248 -4.793 1.00 68.19 315 LEU A C 1
ATOM 2512 O O . LEU A 1 315 ? 24.604 14.541 -4.124 1.00 68.19 315 LEU A O 1
ATOM 2516 N N . VAL A 1 316 ? 23.697 15.068 -6.106 1.00 69.88 316 VAL A N 1
ATOM 2517 C CA . VAL A 1 316 ? 24.362 13.991 -6.852 1.00 69.88 316 VAL A CA 1
ATOM 2518 C C . VAL A 1 316 ? 25.848 14.299 -7.093 1.00 69.88 316 VAL A C 1
ATOM 2520 O O . VAL A 1 316 ? 26.662 13.382 -7.137 1.00 69.88 316 VAL A O 1
ATOM 2523 N N . ARG A 1 317 ? 26.273 15.561 -7.210 1.00 69.62 317 ARG A N 1
ATOM 2524 C CA . ARG A 1 317 ? 27.698 15.923 -7.384 1.00 69.62 317 ARG A CA 1
ATOM 2525 C C . ARG A 1 317 ? 28.482 15.950 -6.070 1.00 69.62 317 ARG A C 1
ATOM 2527 O O . ARG A 1 317 ? 29.708 15.848 -6.109 1.00 69.62 317 ARG A O 1
ATOM 2534 N N . GLY A 1 318 ? 27.800 16.043 -4.929 1.00 73.00 318 GLY A N 1
ATOM 2535 C CA . GLY A 1 318 ? 28.409 16.057 -3.602 1.00 73.00 318 GLY A CA 1
ATOM 2536 C C . GLY A 1 318 ? 29.222 14.800 -3.256 1.00 73.00 318 GLY A C 1
ATOM 2537 O O . GLY A 1 318 ? 29.139 13.751 -3.907 1.00 73.00 318 GLY A O 1
ATOM 2538 N N . LYS A 1 319 ? 30.017 14.913 -2.186 1.00 70.00 319 LYS A N 1
ATOM 2539 C CA . LYS A 1 319 ? 30.737 13.807 -1.539 1.00 70.00 319 LYS A CA 1
ATOM 2540 C C . LYS A 1 319 ? 30.142 13.616 -0.141 1.00 70.00 319 LYS A C 1
ATOM 2542 O O . LYS A 1 319 ? 30.103 14.570 0.625 1.00 70.00 319 LYS A O 1
ATOM 2547 N N . GLY A 1 320 ? 29.647 12.418 0.172 1.00 86.88 320 GLY A N 1
ATOM 2548 C CA . GLY A 1 320 ? 29.020 12.113 1.464 1.00 86.88 320 GLY A CA 1
ATOM 2549 C C . GLY A 1 320 ? 27.958 11.016 1.376 1.00 86.88 320 GLY A C 1
ATOM 2550 O O . GLY A 1 320 ? 27.644 10.531 0.287 1.00 86.88 320 GLY A O 1
ATOM 2551 N N . GLU A 1 321 ? 27.394 10.643 2.526 1.00 88.44 321 GLU A N 1
ATOM 2552 C CA . GLU A 1 321 ? 26.360 9.603 2.641 1.00 88.44 321 GLU A CA 1
ATOM 2553 C C . GLU A 1 321 ? 25.115 9.940 1.806 1.00 88.44 321 GLU A C 1
ATOM 2555 O O . GLU A 1 321 ? 24.670 9.120 1.006 1.00 88.44 321 GLU A O 1
ATOM 2560 N N . ALA A 1 322 ? 24.623 11.181 1.897 1.00 85.31 322 ALA A N 1
ATOM 2561 C CA . ALA A 1 322 ? 23.474 11.658 1.126 1.00 85.31 322 ALA A CA 1
ATOM 2562 C C . ALA A 1 322 ? 23.684 11.515 -0.395 1.00 85.31 322 ALA A C 1
ATOM 2564 O O . ALA A 1 322 ? 22.819 11.008 -1.108 1.00 85.31 322 ALA A O 1
ATOM 2565 N N . ALA A 1 323 ? 24.867 11.886 -0.894 1.00 86.56 323 ALA A N 1
ATOM 2566 C CA . ALA A 1 323 ? 25.205 11.759 -2.310 1.00 86.56 323 ALA A CA 1
ATOM 2567 C C . ALA A 1 323 ? 25.335 10.291 -2.751 1.00 86.56 323 ALA A C 1
ATOM 2569 O O . ALA A 1 323 ? 24.950 9.946 -3.868 1.00 86.56 323 ALA A O 1
ATOM 2570 N N . SER A 1 324 ? 25.866 9.419 -1.886 1.00 90.06 324 SER A N 1
ATOM 2571 C CA . SER A 1 324 ? 25.961 7.977 -2.145 1.00 90.06 324 SER A CA 1
ATOM 2572 C C . SER A 1 324 ? 24.575 7.340 -2.268 1.00 90.06 324 SER A C 1
ATOM 2574 O O . SER A 1 324 ? 24.294 6.655 -3.254 1.00 90.06 324 SER A O 1
ATOM 2576 N N . LEU A 1 325 ? 23.677 7.648 -1.324 1.00 89.38 325 LEU A N 1
ATOM 2577 C CA . LEU A 1 325 ? 22.289 7.182 -1.332 1.00 89.38 325 LEU A CA 1
ATOM 2578 C C . LEU A 1 325 ? 21.536 7.661 -2.576 1.00 89.38 325 LEU A C 1
ATOM 2580 O O . LEU A 1 325 ? 20.867 6.858 -3.225 1.00 89.38 325 LEU A O 1
ATOM 2584 N N . ALA A 1 326 ? 21.686 8.936 -2.948 1.00 87.56 326 ALA A N 1
ATOM 2585 C CA . ALA A 1 326 ? 21.055 9.482 -4.146 1.00 87.56 326 ALA A CA 1
ATOM 2586 C C . ALA A 1 326 ? 21.569 8.813 -5.433 1.00 87.56 326 ALA A C 1
ATOM 2588 O O . ALA A 1 326 ? 20.774 8.450 -6.297 1.00 87.56 326 ALA A O 1
ATOM 2589 N N . LYS A 1 327 ? 22.887 8.599 -5.556 1.00 88.19 327 LYS A N 1
ATOM 2590 C CA . LYS A 1 327 ? 23.485 7.913 -6.716 1.00 88.19 327 LYS A CA 1
ATOM 2591 C C . LYS A 1 327 ? 23.030 6.465 -6.832 1.00 88.19 327 LYS A C 1
ATOM 2593 O O . LYS A 1 327 ? 22.710 6.035 -7.935 1.00 88.19 327 LYS A O 1
ATOM 2598 N N . GLY A 1 328 ? 23.022 5.720 -5.725 1.00 90.50 328 GLY A N 1
ATOM 2599 C CA . GLY A 1 328 ? 22.545 4.335 -5.704 1.00 90.50 328 GLY A CA 1
ATOM 2600 C C . GLY A 1 328 ? 21.089 4.250 -6.154 1.00 90.50 328 GLY A C 1
ATOM 2601 O O . GLY A 1 328 ? 20.778 3.555 -7.114 1.00 90.50 328 GLY A O 1
ATOM 2602 N N . ALA A 1 329 ? 20.235 5.078 -5.554 1.00 90.44 329 ALA A N 1
ATOM 2603 C CA . ALA A 1 329 ? 18.818 5.147 -5.879 1.00 90.44 329 ALA A CA 1
ATOM 2604 C C . ALA A 1 329 ? 18.540 5.481 -7.357 1.00 90.44 329 ALA A C 1
ATOM 2606 O O . ALA A 1 329 ? 17.697 4.845 -7.987 1.00 90.44 329 ALA A O 1
ATOM 2607 N N . LEU A 1 330 ? 19.255 6.458 -7.929 1.00 89.62 330 LEU A N 1
ATOM 2608 C CA . LEU A 1 330 ? 19.095 6.818 -9.341 1.00 89.62 330 LEU A CA 1
ATOM 2609 C C . LEU A 1 330 ? 19.565 5.705 -10.286 1.00 89.62 330 LEU A C 1
ATOM 2611 O O . LEU A 1 330 ? 18.916 5.483 -11.302 1.00 89.62 330 LEU A O 1
ATOM 2615 N N . ARG A 1 331 ? 20.640 4.980 -9.946 1.00 91.50 331 ARG A N 1
ATOM 2616 C CA . ARG A 1 331 ? 21.124 3.834 -10.741 1.00 91.50 331 ARG A CA 1
ATOM 2617 C C . ARG A 1 331 ? 20.129 2.678 -10.755 1.00 91.50 331 ARG A C 1
ATOM 2619 O O . ARG A 1 331 ? 19.927 2.061 -11.798 1.00 91.50 331 ARG A O 1
ATOM 2626 N N . GLU A 1 332 ? 19.507 2.382 -9.617 1.00 92.56 332 GLU A N 1
ATOM 2627 C CA . GLU A 1 332 ? 18.472 1.345 -9.536 1.00 92.56 332 GLU A CA 1
ATOM 2628 C C . GLU A 1 332 ? 17.239 1.729 -10.365 1.00 92.56 332 GLU A C 1
ATOM 2630 O O . GLU A 1 332 ? 16.756 0.923 -11.162 1.00 92.56 332 GLU A O 1
ATOM 2635 N N . ILE A 1 333 ? 16.784 2.985 -10.258 1.00 92.31 333 ILE A N 1
ATOM 2636 C CA . ILE A 1 333 ? 15.697 3.520 -11.093 1.00 92.31 333 ILE A CA 1
ATOM 2637 C C . ILE A 1 333 ? 16.046 3.403 -12.582 1.00 92.31 333 ILE A C 1
ATOM 2639 O O . ILE A 1 333 ? 15.238 2.905 -13.361 1.00 92.31 333 ILE A O 1
ATOM 2643 N N . GLU A 1 334 ? 17.242 3.836 -12.986 1.00 92.06 334 GLU A N 1
ATOM 2644 C CA . GLU A 1 334 ? 17.700 3.763 -14.377 1.00 92.06 334 GLU A CA 1
ATOM 2645 C C . GLU A 1 334 ? 17.718 2.316 -14.885 1.00 92.06 334 GLU A C 1
ATOM 2647 O O . GLU A 1 334 ? 17.229 2.037 -15.979 1.00 92.06 334 GLU A O 1
ATOM 2652 N N . THR A 1 335 ? 18.182 1.380 -14.055 1.00 94.25 335 THR A N 1
ATOM 2653 C CA . THR A 1 335 ? 18.176 -0.054 -14.370 1.00 94.25 335 THR A CA 1
ATOM 2654 C C . THR A 1 335 ? 16.755 -0.563 -14.619 1.00 94.25 335 THR A C 1
ATOM 2656 O O . THR A 1 335 ? 16.510 -1.216 -15.633 1.00 94.25 335 THR A O 1
ATOM 2659 N N . VAL A 1 336 ? 15.793 -0.232 -13.749 1.00 94.69 336 VAL A N 1
ATOM 2660 C CA . VAL A 1 336 ? 14.384 -0.616 -13.946 1.00 94.69 336 VAL A CA 1
ATOM 2661 C C . VAL A 1 336 ? 13.798 0.023 -15.200 1.00 94.69 336 VAL A C 1
ATOM 2663 O O . VAL A 1 336 ? 13.087 -0.652 -15.937 1.00 94.69 336 VAL A O 1
ATOM 2666 N N . VAL A 1 337 ? 14.098 1.293 -15.480 1.00 93.00 337 VAL A N 1
ATOM 2667 C CA . VAL A 1 337 ? 13.607 1.981 -16.685 1.00 93.00 337 VAL A CA 1
ATOM 2668 C C . VAL A 1 337 ? 14.114 1.295 -17.953 1.00 93.00 337 VAL A C 1
ATOM 2670 O O . VAL A 1 337 ? 13.318 1.037 -18.855 1.00 93.00 337 VAL A O 1
ATOM 2673 N N . LEU A 1 338 ? 15.400 0.943 -18.014 1.00 94.00 338 LEU A N 1
ATOM 2674 C CA . LEU A 1 338 ? 15.983 0.231 -19.156 1.00 94.00 338 LEU A CA 1
ATOM 2675 C C . LEU A 1 338 ? 15.351 -1.156 -19.350 1.00 94.00 338 LEU A C 1
ATOM 2677 O O . LEU A 1 338 ? 15.023 -1.540 -20.473 1.00 94.00 338 LEU A O 1
ATOM 2681 N N . LEU A 1 339 ? 15.126 -1.893 -18.258 1.00 95.50 339 LEU A N 1
ATOM 2682 C CA . LEU A 1 339 ? 14.433 -3.184 -18.291 1.00 95.50 339 LEU A CA 1
ATOM 2683 C C . LEU A 1 339 ? 12.958 -3.036 -18.701 1.00 95.50 339 LEU A C 1
ATOM 2685 O O . LEU A 1 339 ? 12.435 -3.840 -19.462 1.00 95.50 339 LEU A O 1
ATOM 2689 N N . ALA A 1 340 ? 12.267 -1.993 -18.245 1.00 94.50 340 ALA A N 1
ATOM 2690 C CA . ALA A 1 340 ? 10.882 -1.737 -18.631 1.00 94.50 340 ALA A CA 1
ATOM 2691 C C . ALA A 1 340 ? 10.774 -1.409 -20.130 1.00 94.50 340 ALA A C 1
ATOM 2693 O O . ALA A 1 340 ? 9.874 -1.898 -20.815 1.00 94.50 340 ALA A O 1
ATOM 2694 N N . GLN A 1 341 ? 11.721 -0.632 -20.660 1.00 93.06 341 GLN A N 1
ATOM 2695 C CA . GLN A 1 341 ? 11.805 -0.330 -22.089 1.00 93.06 341 GLN A CA 1
ATOM 2696 C C . GLN A 1 341 ? 12.058 -1.590 -22.927 1.00 93.06 341 GLN A C 1
ATOM 2698 O O . GLN A 1 341 ? 11.443 -1.743 -23.984 1.00 93.06 341 GLN A O 1
ATOM 2703 N N . SER A 1 342 ? 12.893 -2.525 -22.453 1.00 94.88 342 SER A N 1
ATOM 2704 C CA . SER A 1 342 ? 13.109 -3.806 -23.143 1.00 94.88 342 SER A CA 1
ATOM 2705 C C . SER A 1 342 ? 11.875 -4.719 -23.107 1.00 94.88 342 SER A C 1
ATOM 2707 O O . SER A 1 342 ? 11.643 -5.467 -24.055 1.00 94.88 342 SER A O 1
ATOM 2709 N N . LEU A 1 343 ? 11.022 -4.585 -22.085 1.00 94.25 343 LEU A N 1
ATOM 2710 C CA . LEU A 1 343 ? 9.700 -5.220 -21.988 1.00 94.25 343 LEU A CA 1
ATOM 2711 C C . LEU A 1 343 ? 8.586 -4.457 -22.738 1.00 94.25 343 LEU A C 1
ATOM 2713 O O . LEU A 1 343 ? 7.401 -4.708 -22.511 1.00 94.25 343 LEU A O 1
ATOM 2717 N N . VAL A 1 344 ? 8.950 -3.538 -23.643 1.00 90.62 344 VAL A N 1
ATOM 2718 C CA . VAL A 1 344 ? 8.030 -2.797 -24.529 1.00 90.62 344 VAL A CA 1
ATOM 2719 C C . VAL A 1 344 ? 7.039 -1.908 -23.755 1.00 90.62 344 VAL A C 1
ATOM 2721 O O . VAL A 1 344 ? 5.928 -1.625 -24.213 1.00 90.62 344 VAL A O 1
ATOM 2724 N N . VAL A 1 345 ? 7.437 -1.403 -22.583 1.00 89.81 345 VAL A N 1
ATOM 2725 C CA . VAL A 1 345 ? 6.685 -0.347 -21.892 1.00 89.81 345 VAL A CA 1
ATOM 2726 C C . VAL A 1 345 ? 6.821 0.952 -22.685 1.00 89.81 345 VAL A C 1
ATOM 2728 O O . VAL A 1 345 ? 7.900 1.531 -22.779 1.00 89.81 345 VAL A O 1
ATOM 2731 N N . LYS A 1 346 ? 5.711 1.411 -23.272 1.00 81.62 346 LYS A N 1
ATOM 2732 C CA . LYS A 1 346 ? 5.665 2.627 -24.109 1.00 81.62 346 LYS A CA 1
ATOM 2733 C C . LYS A 1 346 ? 5.337 3.896 -23.323 1.00 81.62 346 LYS A C 1
ATOM 2735 O O . LYS A 1 346 ? 5.494 4.997 -23.843 1.00 81.62 346 LYS A O 1
ATOM 2740 N N . CYS A 1 347 ? 4.841 3.744 -22.098 1.00 84.69 347 CYS A N 1
ATOM 2741 C CA . CYS A 1 347 ? 4.477 4.863 -21.244 1.00 84.69 347 CYS A CA 1
ATOM 2742 C C . CYS A 1 347 ? 5.721 5.691 -20.875 1.00 84.69 347 CYS A C 1
ATOM 2744 O O . CYS A 1 347 ? 6.735 5.102 -20.493 1.00 84.69 347 CYS A O 1
ATOM 2746 N N . PRO A 1 348 ? 5.662 7.037 -20.919 1.00 88.25 348 PRO A N 1
ATOM 2747 C CA . PRO A 1 348 ? 6.738 7.858 -20.380 1.00 88.25 348 PRO A CA 1
ATOM 2748 C C . PRO A 1 348 ? 6.932 7.566 -18.884 1.00 88.25 348 PRO A C 1
ATOM 2750 O O . PRO A 1 348 ? 5.961 7.370 -18.146 1.00 88.25 348 PRO A O 1
ATOM 2753 N N . ILE A 1 349 ? 8.190 7.532 -18.439 1.00 89.12 349 ILE A N 1
ATOM 2754 C CA . ILE A 1 349 ? 8.573 7.319 -17.038 1.00 89.12 349 ILE A CA 1
ATOM 2755 C C . ILE A 1 349 ? 9.400 8.521 -16.584 1.00 89.12 349 ILE A C 1
ATOM 2757 O O . ILE A 1 349 ? 10.464 8.784 -17.139 1.00 89.12 349 ILE A O 1
ATOM 2761 N N . HIS A 1 350 ? 8.919 9.253 -15.580 1.00 86.25 350 HIS A N 1
ATOM 2762 C CA . HIS A 1 350 ? 9.608 10.409 -15.005 1.00 86.25 350 HIS A CA 1
ATOM 2763 C C . HIS A 1 350 ? 9.999 10.148 -13.554 1.00 86.25 350 HIS A C 1
ATOM 2765 O O . HIS A 1 350 ? 9.189 9.672 -12.757 1.00 86.25 350 HIS A O 1
ATOM 2771 N N . VAL A 1 351 ? 11.220 10.535 -13.186 1.00 84.00 351 VAL A N 1
ATOM 2772 C CA . VAL A 1 351 ? 11.654 10.523 -11.786 1.00 84.00 351 VAL A CA 1
ATOM 2773 C C . VAL A 1 351 ? 10.985 11.675 -11.040 1.00 84.00 351 VAL A C 1
ATOM 2775 O O . VAL A 1 351 ? 11.071 12.828 -11.461 1.00 84.00 351 VAL A O 1
ATOM 2778 N N . PHE A 1 352 ? 10.320 11.369 -9.931 1.00 82.06 352 PHE A N 1
ATOM 2779 C CA . PHE A 1 352 ? 9.595 12.337 -9.119 1.00 82.06 352 PHE A CA 1
ATOM 2780 C C . PHE A 1 352 ? 9.778 12.027 -7.633 1.00 82.06 352 PHE A C 1
ATOM 2782 O O . PHE A 1 352 ? 9.155 11.114 -7.100 1.00 82.06 352 PHE A O 1
ATOM 2789 N N . ALA A 1 353 ? 10.608 12.813 -6.945 1.00 75.31 353 ALA A N 1
ATOM 2790 C CA . ALA A 1 353 ? 10.923 12.579 -5.536 1.00 75.31 353 ALA A CA 1
ATOM 2791 C C . ALA A 1 353 ? 9.732 12.806 -4.578 1.00 75.31 353 ALA A C 1
ATOM 2793 O O . ALA A 1 353 ? 9.765 12.330 -3.452 1.00 75.31 353 ALA A O 1
ATOM 2794 N N . GLY A 1 354 ? 8.656 13.460 -5.026 1.00 72.81 354 GLY A N 1
ATOM 2795 C CA . GLY A 1 354 ? 7.504 13.844 -4.201 1.00 72.81 354 GLY A CA 1
ATOM 2796 C C . GLY A 1 354 ? 6.401 12.814 -4.013 1.00 72.81 354 GLY A C 1
ATOM 2797 O O . GLY A 1 354 ? 5.274 13.204 -3.718 1.00 72.81 354 GLY A O 1
ATOM 2798 N N . LEU A 1 355 ? 6.646 11.531 -4.282 1.00 76.62 355 LEU A N 1
ATOM 2799 C CA . LEU A 1 355 ? 5.578 10.532 -4.174 1.00 76.62 355 LEU A CA 1
ATOM 2800 C C . LEU A 1 355 ? 5.100 10.366 -2.715 1.00 76.62 355 LEU A C 1
ATOM 2802 O O . LEU A 1 355 ? 5.951 10.245 -1.829 1.00 76.62 355 LEU A O 1
ATOM 2806 N N . PRO A 1 356 ? 3.772 10.307 -2.466 1.00 72.44 356 PRO A N 1
ATOM 2807 C CA . PRO A 1 356 ? 3.216 10.084 -1.134 1.00 72.44 356 PRO A CA 1
ATOM 2808 C C . PRO A 1 356 ? 3.563 8.706 -0.608 1.00 72.44 356 PRO A C 1
ATOM 2810 O O . PRO A 1 356 ? 3.239 7.691 -1.223 1.00 72.44 356 PRO A O 1
ATOM 2813 N N . ILE A 1 357 ? 4.200 8.694 0.557 1.00 74.44 357 ILE A N 1
ATOM 2814 C CA . ILE A 1 357 ? 4.602 7.493 1.270 1.00 74.44 357 ILE A CA 1
ATOM 2815 C C . ILE A 1 357 ? 4.593 7.781 2.774 1.00 74.44 357 ILE A C 1
ATOM 2817 O O . ILE A 1 357 ? 4.935 8.884 3.192 1.00 74.44 357 ILE A O 1
ATOM 2821 N N . SER A 1 358 ? 4.179 6.813 3.591 1.00 72.19 358 SER A N 1
ATOM 2822 C CA . SER A 1 358 ? 4.297 6.927 5.048 1.00 72.19 358 SER A CA 1
ATOM 2823 C C . SER A 1 358 ? 5.745 6.752 5.490 1.00 72.19 358 SER A C 1
ATOM 2825 O O . SER A 1 358 ? 6.526 6.069 4.827 1.00 72.19 358 SER A O 1
ATOM 2827 N N . TYR A 1 359 ? 6.103 7.319 6.643 1.00 70.94 359 TYR A N 1
ATOM 2828 C CA . TYR A 1 359 ? 7.453 7.174 7.185 1.00 70.94 359 TYR A CA 1
ATOM 2829 C C . TYR A 1 359 ? 7.866 5.702 7.362 1.00 70.94 359 TYR A C 1
ATOM 2831 O O . TYR A 1 359 ? 8.970 5.322 6.984 1.00 70.94 359 TYR A O 1
ATOM 2839 N N . GLU A 1 360 ? 6.958 4.856 7.851 1.00 71.25 360 GLU A N 1
ATOM 2840 C CA . GLU A 1 360 ? 7.167 3.410 8.042 1.00 71.25 360 GLU A CA 1
ATOM 2841 C C . GLU A 1 360 ? 7.486 2.673 6.735 1.00 71.25 360 GLU A C 1
ATOM 2843 O O . GLU A 1 360 ? 8.260 1.719 6.709 1.00 71.25 360 GLU A O 1
ATOM 2848 N N . ARG A 1 361 ? 6.901 3.120 5.620 1.00 72.12 361 ARG A N 1
ATOM 2849 C CA . ARG A 1 361 ? 7.201 2.567 4.297 1.00 72.12 361 ARG A CA 1
ATOM 2850 C C . ARG A 1 361 ? 8.458 3.193 3.696 1.00 72.12 361 ARG A C 1
ATOM 2852 O O . ARG A 1 361 ? 9.205 2.506 3.012 1.00 72.12 361 ARG A O 1
ATOM 2859 N N . ALA A 1 362 ? 8.726 4.469 3.972 1.00 68.31 362 ALA A N 1
ATOM 2860 C CA . ALA A 1 362 ? 9.903 5.190 3.487 1.00 68.31 362 ALA A CA 1
ATOM 2861 C C . ALA A 1 362 ? 11.204 4.794 4.205 1.00 68.31 362 ALA A C 1
ATOM 2863 O O . ALA A 1 362 ? 12.295 4.890 3.633 1.00 68.31 362 ALA A O 1
ATOM 2864 N N . SER A 1 363 ? 11.112 4.342 5.457 1.00 66.81 363 SER A N 1
ATOM 2865 C CA . SER A 1 363 ? 12.243 3.811 6.224 1.00 66.81 363 SER A CA 1
ATOM 2866 C C . SER A 1 363 ? 12.832 2.566 5.553 1.00 66.81 363 SER A C 1
ATOM 2868 O O . SER A 1 363 ? 14.043 2.334 5.618 1.00 66.81 363 SER A O 1
ATOM 2870 N N . ASN A 1 364 ? 12.005 1.838 4.808 1.00 68.31 364 ASN A N 1
ATOM 2871 C CA . ASN A 1 364 ? 12.359 0.645 4.071 1.00 68.31 364 ASN A CA 1
ATOM 2872 C C . ASN A 1 364 ? 12.814 1.027 2.648 1.00 68.31 364 ASN A C 1
ATOM 2874 O O . ASN A 1 364 ? 12.101 1.656 1.869 1.00 68.31 364 ASN A O 1
ATOM 2878 N N . GLY A 1 365 ? 14.088 0.755 2.345 1.00 70.62 365 GLY A N 1
ATOM 2879 C CA . GLY A 1 365 ? 14.701 1.059 1.046 1.00 70.62 365 GLY A CA 1
ATOM 2880 C C . GLY A 1 365 ? 13.981 0.334 -0.096 1.00 70.62 365 GLY A C 1
ATOM 2881 O O . GLY A 1 365 ? 13.750 -0.866 0.021 1.00 70.62 365 GLY A O 1
ATOM 2882 N N . GLY A 1 366 ? 13.643 1.033 -1.182 1.00 87.00 366 GLY A N 1
ATOM 2883 C CA . GLY A 1 366 ? 13.086 0.402 -2.378 1.00 87.00 366 GLY A CA 1
ATOM 2884 C C . GLY A 1 366 ? 12.527 1.380 -3.408 1.00 87.00 366 GLY A C 1
ATOM 2885 O O . GLY A 1 366 ? 12.360 2.577 -3.147 1.00 87.00 366 GLY A O 1
ATOM 2886 N N . ILE A 1 367 ? 12.231 0.837 -4.588 1.00 91.25 367 ILE A N 1
ATOM 2887 C CA . ILE A 1 367 ? 11.594 1.548 -5.696 1.00 91.25 367 ILE A CA 1
ATOM 2888 C C . ILE A 1 367 ? 10.091 1.633 -5.447 1.00 91.25 367 ILE A C 1
ATOM 2890 O O . ILE A 1 367 ? 9.448 0.666 -5.036 1.00 91.25 367 ILE A O 1
ATOM 2894 N N . ILE A 1 368 ? 9.534 2.805 -5.728 1.00 92.38 368 ILE A N 1
ATOM 2895 C CA . ILE A 1 368 ? 8.102 3.082 -5.680 1.00 92.38 368 ILE A CA 1
ATOM 2896 C C . ILE A 1 368 ? 7.696 3.833 -6.945 1.00 92.38 368 ILE A C 1
ATOM 2898 O O . ILE A 1 368 ? 8.473 4.607 -7.507 1.00 92.38 368 ILE A O 1
ATOM 2902 N N . TRP A 1 369 ? 6.472 3.636 -7.409 1.00 93.56 369 TRP A N 1
ATOM 2903 C CA . TRP A 1 369 ? 5.979 4.325 -8.591 1.00 93.56 369 TRP A CA 1
ATOM 2904 C C . TRP A 1 369 ? 4.464 4.490 -8.574 1.00 93.56 369 TRP A C 1
ATOM 2906 O O . TRP A 1 369 ? 3.736 3.800 -7.863 1.00 93.56 369 TRP A O 1
ATOM 2916 N N . GLN A 1 370 ? 3.983 5.438 -9.369 1.00 93.00 370 GLN A N 1
ATOM 2917 C CA . GLN A 1 370 ? 2.568 5.710 -9.570 1.00 93.00 370 GLN A CA 1
ATOM 2918 C C . GLN A 1 370 ? 2.262 5.820 -11.055 1.00 93.00 370 GLN A C 1
ATOM 2920 O O . GLN A 1 370 ? 2.957 6.527 -11.785 1.00 93.00 370 GLN A O 1
ATOM 2925 N N . LEU A 1 371 ? 1.186 5.168 -11.481 1.00 92.50 371 LEU A N 1
ATOM 2926 C CA . LEU A 1 371 ? 0.590 5.362 -12.794 1.00 92.50 371 LEU A CA 1
ATOM 2927 C C . LEU A 1 371 ? -0.462 6.462 -12.685 1.00 92.50 371 LEU A C 1
ATOM 2929 O O . LEU A 1 371 ? -1.440 6.307 -11.948 1.00 92.50 371 LEU A O 1
ATOM 2933 N N . ILE A 1 372 ? -0.277 7.560 -13.409 1.00 90.06 372 ILE A N 1
ATOM 2934 C CA . ILE A 1 372 ? -1.217 8.680 -13.426 1.00 90.06 372 ILE A CA 1
ATOM 2935 C C . ILE A 1 372 ? -1.833 8.862 -14.810 1.00 90.06 372 ILE A C 1
ATOM 2937 O O . ILE A 1 372 ? -1.169 8.648 -15.821 1.00 90.06 372 ILE A O 1
ATOM 2941 N N . ALA A 1 373 ? -3.097 9.281 -14.841 1.00 88.31 373 ALA A N 1
ATOM 2942 C CA . ALA A 1 373 ? -3.817 9.591 -16.070 1.00 88.31 373 ALA A CA 1
ATOM 2943 C C . ALA A 1 373 ? -4.648 10.861 -15.924 1.00 88.31 373 ALA A C 1
ATOM 2945 O O . ALA A 1 373 ? -5.246 11.112 -14.872 1.00 88.31 373 ALA A O 1
ATOM 2946 N N . ASP A 1 374 ? -4.742 11.634 -17.000 1.00 83.88 374 ASP A N 1
ATOM 2947 C CA . ASP A 1 374 ? -5.641 12.780 -17.042 1.00 83.88 374 ASP A CA 1
ATOM 2948 C C . ASP A 1 374 ? -7.068 12.347 -17.418 1.00 83.88 374 ASP A C 1
ATOM 2950 O O . ASP A 1 374 ? -7.401 12.117 -18.582 1.00 83.88 374 ASP A O 1
ATOM 2954 N N . LEU A 1 375 ? -7.920 12.173 -16.403 1.00 75.25 375 LEU A N 1
ATOM 2955 C CA . LEU A 1 375 ? -9.292 11.688 -16.585 1.00 75.25 375 LEU A CA 1
ATOM 2956 C C . LEU A 1 375 ? -10.289 12.807 -16.934 1.00 75.25 375 LEU A C 1
ATOM 2958 O O . LEU A 1 375 ? -11.418 12.505 -17.321 1.00 75.25 375 LEU A O 1
ATOM 2962 N N . LYS A 1 376 ? -9.922 14.090 -16.777 1.00 68.31 376 LYS A N 1
ATOM 2963 C CA . LYS A 1 376 ? -10.821 15.238 -17.004 1.00 68.31 376 LYS A CA 1
ATOM 2964 C C . LYS A 1 376 ? -10.075 16.412 -17.659 1.00 68.31 376 LYS A C 1
ATOM 2966 O O . LYS A 1 376 ? -9.753 17.367 -16.958 1.00 68.31 376 LYS A O 1
ATOM 2971 N N . PRO A 1 377 ? -9.925 16.417 -18.996 1.00 54.38 377 PRO A N 1
ATOM 2972 C CA . PRO A 1 377 ? -9.121 17.422 -19.700 1.00 54.38 377 PRO A CA 1
ATOM 2973 C C . PRO A 1 377 ? -9.668 18.863 -19.607 1.00 54.38 377 PRO A C 1
ATOM 2975 O O . PRO A 1 377 ? -8.904 19.814 -19.701 1.00 54.38 377 PRO A O 1
ATOM 2978 N N . ASN A 1 378 ? -10.978 19.054 -19.378 1.00 51.25 378 ASN A N 1
ATOM 2979 C CA . ASN A 1 378 ? -11.630 20.381 -19.375 1.00 51.25 378 ASN A CA 1
ATOM 2980 C C . ASN A 1 378 ? -11.690 21.084 -18.007 1.00 51.25 378 ASN A C 1
ATOM 2982 O O . ASN A 1 378 ? -12.318 22.134 -17.873 1.00 51.25 378 ASN A O 1
ATOM 2986 N N . ARG A 1 379 ? -11.095 20.519 -16.956 1.00 54.91 379 ARG A N 1
ATOM 2987 C CA . ARG A 1 379 ? -10.953 21.203 -15.663 1.00 54.91 379 ARG A CA 1
ATOM 2988 C C . ARG A 1 379 ? -9.471 21.240 -15.333 1.00 54.91 379 ARG A C 1
ATOM 2990 O O . ARG A 1 379 ? -8.790 20.263 -15.601 1.00 54.91 379 ARG A O 1
ATOM 2997 N N . SER A 1 380 ? -9.004 22.318 -14.701 1.00 47.50 380 SER A N 1
ATOM 2998 C CA . SER A 1 380 ? -7.692 22.391 -14.030 1.00 47.50 380 SER A CA 1
ATOM 2999 C C . SER A 1 380 ? -7.658 21.411 -12.843 1.00 47.50 380 SER A C 1
ATOM 3001 O O . SER A 1 380 ? -7.651 21.778 -11.673 1.00 47.50 380 SER A O 1
ATOM 3003 N N . SER A 1 381 ? -7.822 20.129 -13.148 1.00 57.47 381 SER A N 1
ATOM 3004 C CA . SER A 1 381 ? -7.980 19.026 -12.226 1.00 57.47 381 SER A CA 1
ATOM 3005 C C . SER A 1 381 ? -6.730 18.188 -12.350 1.00 57.47 381 SER A C 1
ATOM 3007 O O . SER A 1 381 ? -6.314 17.823 -13.442 1.00 57.47 381 SER A O 1
ATOM 3009 N N . ARG A 1 382 ? -6.126 17.885 -11.209 1.00 67.69 382 ARG A N 1
ATOM 3010 C CA . ARG A 1 382 ? -4.895 17.104 -11.146 1.00 67.69 382 ARG A CA 1
ATOM 3011 C C . ARG A 1 382 ? -5.076 15.721 -11.777 1.00 67.69 382 ARG A C 1
ATOM 3013 O O . ARG A 1 382 ? -6.177 15.162 -11.682 1.00 67.69 382 ARG A O 1
ATOM 3020 N N . PRO A 1 383 ? -4.007 15.154 -12.366 1.00 78.44 383 PRO A N 1
ATOM 3021 C CA . PRO A 1 383 ? -4.061 13.817 -12.930 1.00 78.44 383 PRO A CA 1
ATOM 3022 C C . PRO A 1 383 ? -4.393 12.803 -11.830 1.00 78.44 383 PRO A C 1
ATOM 3024 O O . PRO A 1 383 ? -3.914 12.894 -10.698 1.00 78.44 383 PRO A O 1
ATOM 3027 N N . ALA A 1 384 ? -5.240 11.832 -12.153 1.00 84.88 384 ALA A N 1
ATOM 3028 C CA . ALA A 1 384 ? -5.676 10.820 -11.208 1.00 84.88 384 ALA A CA 1
ATOM 3029 C C . ALA A 1 384 ? -4.645 9.688 -11.119 1.00 84.88 384 ALA A C 1
ATOM 3031 O O . ALA A 1 384 ? -4.261 9.112 -12.132 1.00 84.88 384 ALA A O 1
ATOM 3032 N N . VAL A 1 385 ? -4.246 9.319 -9.897 1.00 88.75 385 VAL A N 1
ATOM 3033 C CA . VAL A 1 385 ? -3.412 8.128 -9.642 1.00 88.75 385 VAL A CA 1
ATOM 3034 C C . VAL A 1 385 ? -4.244 6.861 -9.832 1.00 88.75 385 VAL A C 1
ATOM 3036 O O . VAL A 1 385 ? -5.102 6.578 -8.996 1.00 88.75 385 VAL A O 1
ATOM 3039 N N . LEU A 1 386 ? -4.013 6.118 -10.910 1.00 91.38 386 LEU A N 1
ATOM 3040 C CA . LEU A 1 386 ? -4.731 4.886 -11.243 1.00 91.38 386 LEU A CA 1
ATOM 3041 C C . LEU A 1 386 ? -4.144 3.660 -10.548 1.00 91.38 386 LEU A C 1
ATOM 3043 O O . LEU A 1 386 ? -4.901 2.795 -10.113 1.00 91.38 386 LEU A O 1
ATOM 3047 N N . ALA A 1 387 ? -2.819 3.602 -10.429 1.00 93.81 387 ALA A N 1
ATOM 3048 C CA . ALA A 1 387 ? -2.117 2.507 -9.777 1.00 93.81 387 ALA A CA 1
ATOM 3049 C C . ALA A 1 387 ? -0.915 3.007 -8.984 1.00 93.81 387 ALA A C 1
ATOM 3051 O O . ALA A 1 387 ? -0.329 4.042 -9.312 1.00 93.81 387 ALA A O 1
ATOM 3052 N N . VAL A 1 388 ? -0.543 2.247 -7.963 1.00 93.81 388 VAL A N 1
ATOM 3053 C CA . VAL A 1 388 ? 0.675 2.450 -7.176 1.00 93.81 388 VAL A CA 1
ATOM 3054 C C . VAL A 1 388 ? 1.420 1.129 -7.126 1.00 93.81 388 VAL A C 1
ATOM 3056 O O . VAL A 1 388 ? 0.800 0.104 -6.853 1.00 93.81 388 VAL A O 1
ATOM 3059 N N . GLY A 1 389 ? 2.725 1.151 -7.370 1.00 93.56 389 GLY A N 1
ATOM 3060 C CA . GLY A 1 389 ? 3.597 0.003 -7.170 1.00 93.56 389 GLY A CA 1
ATOM 3061 C C . GLY A 1 389 ? 4.745 0.320 -6.230 1.00 93.56 389 GLY A C 1
ATOM 3062 O O . GLY A 1 389 ? 5.183 1.464 -6.118 1.00 93.56 389 GLY A O 1
ATOM 3063 N N . GLU A 1 390 ? 5.204 -0.700 -5.522 1.00 91.94 390 GLU A N 1
ATOM 3064 C CA . GLU A 1 390 ? 6.273 -0.595 -4.537 1.00 91.94 390 GLU A CA 1
ATOM 3065 C C . GLU A 1 390 ? 7.000 -1.929 -4.364 1.00 91.94 390 GLU A C 1
ATOM 3067 O O . GLU A 1 390 ? 6.416 -3.011 -4.477 1.00 91.94 390 GLU A O 1
ATOM 3072 N N . ARG A 1 391 ? 8.286 -1.828 -4.041 1.00 91.62 391 ARG A N 1
ATOM 3073 C CA . ARG A 1 391 ? 9.092 -2.918 -3.500 1.00 91.62 391 ARG A CA 1
ATOM 3074 C C . ARG A 1 391 ? 8.985 -2.921 -1.972 1.00 91.62 391 ARG A C 1
ATOM 3076 O O . ARG A 1 391 ? 9.139 -1.886 -1.329 1.00 91.62 391 ARG A O 1
ATOM 3083 N N . CYS A 1 392 ? 8.726 -4.086 -1.386 1.00 89.25 392 CYS A N 1
ATOM 3084 C CA . CYS A 1 392 ? 8.350 -4.271 0.021 1.00 89.25 392 CYS A CA 1
ATOM 3085 C C . CYS A 1 392 ? 9.325 -5.158 0.812 1.00 89.25 392 CYS A C 1
ATOM 3087 O O . CYS A 1 392 ? 8.941 -5.760 1.816 1.00 89.25 392 CYS A O 1
ATOM 3089 N N . ASP A 1 393 ? 10.587 -5.229 0.392 1.00 90.25 393 ASP A N 1
ATOM 3090 C CA . ASP A 1 393 ? 11.616 -6.073 1.017 1.00 90.25 393 ASP A CA 1
ATOM 3091 C C . ASP A 1 393 ? 11.774 -5.779 2.522 1.00 90.25 393 ASP A C 1
ATOM 3093 O O . ASP A 1 393 ? 11.830 -6.694 3.346 1.00 90.25 393 ASP A O 1
ATOM 3097 N N . GLY A 1 394 ? 11.770 -4.497 2.906 1.00 88.25 394 GLY A N 1
ATOM 3098 C CA . GLY A 1 394 ? 11.861 -4.097 4.313 1.00 88.25 394 GLY A CA 1
ATOM 3099 C C . GLY A 1 394 ? 10.644 -4.513 5.147 1.00 88.25 394 GLY A C 1
ATOM 3100 O O . GLY A 1 394 ? 10.817 -5.080 6.224 1.00 88.25 394 GLY A O 1
ATOM 3101 N N . MET A 1 395 ? 9.428 -4.356 4.609 1.00 88.19 395 MET A N 1
ATOM 3102 C CA . MET A 1 395 ? 8.186 -4.796 5.264 1.00 88.19 395 MET A CA 1
ATOM 3103 C C . MET A 1 395 ? 8.184 -6.315 5.500 1.00 88.19 395 MET A C 1
ATOM 3105 O O . MET A 1 395 ? 7.809 -6.788 6.573 1.00 88.19 395 MET A O 1
ATOM 3109 N N . LEU A 1 396 ? 8.645 -7.098 4.518 1.00 90.38 396 LEU A N 1
ATOM 3110 C CA . LEU A 1 396 ? 8.782 -8.549 4.662 1.00 90.38 396 LEU A CA 1
ATOM 3111 C C . LEU A 1 396 ? 9.803 -8.920 5.741 1.00 90.38 396 LEU A C 1
ATOM 3113 O O . LEU A 1 396 ? 9.565 -9.848 6.512 1.00 90.38 396 LEU A O 1
ATOM 3117 N N . ASN A 1 397 ? 10.930 -8.213 5.817 1.00 89.81 397 ASN A N 1
ATOM 3118 C CA . ASN A 1 397 ? 11.953 -8.454 6.834 1.00 89.81 397 ASN A CA 1
ATOM 3119 C C . ASN A 1 397 ? 11.437 -8.132 8.250 1.00 89.81 397 ASN A C 1
ATOM 3121 O O . ASN A 1 397 ? 11.635 -8.911 9.181 1.00 89.81 397 ASN A O 1
ATOM 3125 N N . GLU A 1 398 ? 10.714 -7.023 8.418 1.00 89.62 398 GLU A N 1
ATOM 3126 C CA . GLU A 1 398 ? 10.083 -6.662 9.693 1.00 89.62 398 GLU A CA 1
ATOM 3127 C C . GLU A 1 398 ? 9.086 -7.724 10.164 1.00 89.62 398 GLU A C 1
ATOM 3129 O O . GLU A 1 398 ? 9.166 -8.176 11.310 1.00 89.62 398 GLU A O 1
ATOM 3134 N N . PHE A 1 399 ? 8.196 -8.192 9.284 1.00 89.50 399 PHE A N 1
ATOM 3135 C CA . PHE A 1 399 ? 7.250 -9.245 9.652 1.00 89.50 399 PHE A CA 1
ATOM 3136 C C . PHE A 1 399 ? 7.930 -10.583 9.950 1.00 89.50 399 PHE A C 1
ATOM 3138 O O . PHE A 1 399 ? 7.460 -11.312 10.822 1.00 89.50 399 PHE A O 1
ATOM 3145 N N . GLN A 1 400 ? 9.050 -10.904 9.297 1.00 89.94 400 GLN A N 1
ATOM 3146 C CA . GLN A 1 400 ? 9.834 -12.095 9.634 1.00 89.94 400 GLN A CA 1
ATOM 3147 C C . GLN A 1 400 ? 10.447 -12.003 11.037 1.00 89.94 400 GLN A C 1
ATOM 3149 O O . GLN A 1 400 ? 10.351 -12.959 11.805 1.00 89.94 400 GLN A O 1
ATOM 3154 N N . LYS A 1 401 ? 11.005 -10.846 11.414 1.00 90.00 401 LYS A N 1
ATOM 3155 C CA . LYS A 1 401 ? 11.511 -10.608 12.780 1.00 90.00 401 LYS A CA 1
ATOM 3156 C C . LYS A 1 401 ? 10.402 -10.723 13.828 1.00 90.00 401 LYS A C 1
ATOM 3158 O O . LYS A 1 401 ? 10.600 -11.312 14.891 1.00 90.00 401 LYS A O 1
ATOM 3163 N N . GLN A 1 402 ? 9.215 -10.197 13.522 1.00 87.69 402 GLN A N 1
ATOM 3164 C CA . GLN A 1 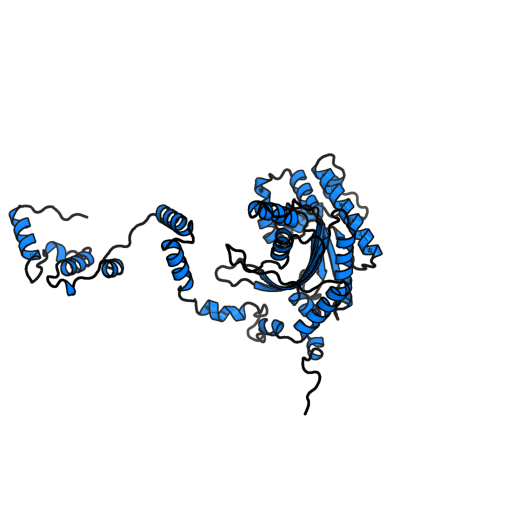402 ? 8.046 -10.349 14.391 1.00 87.69 402 GLN A CA 1
ATOM 3165 C C . GLN A 1 402 ? 7.644 -11.823 14.525 1.00 87.69 402 GLN A C 1
ATOM 3167 O O . GLN A 1 402 ? 7.458 -12.298 15.642 1.00 87.69 402 GLN A O 1
ATOM 3172 N N . ALA A 1 403 ? 7.575 -12.571 13.420 1.00 84.88 403 ALA A N 1
ATOM 3173 C CA . ALA A 1 403 ? 7.221 -13.991 13.429 1.00 84.88 403 ALA A CA 1
ATOM 3174 C C . ALA A 1 403 ? 8.153 -14.828 14.325 1.00 84.88 403 ALA A C 1
ATOM 3176 O O . ALA A 1 403 ? 7.677 -15.659 15.096 1.00 84.88 403 ALA A O 1
ATOM 3177 N N . GLN A 1 404 ? 9.459 -14.547 14.297 1.00 84.12 404 GLN A N 1
ATOM 3178 C CA . GLN A 1 404 ? 10.444 -15.201 15.167 1.00 84.12 404 GLN A CA 1
ATOM 3179 C C . GLN A 1 404 ? 10.240 -14.897 16.652 1.00 84.12 404 GLN A C 1
ATOM 3181 O O . GLN A 1 404 ? 10.504 -15.748 17.497 1.00 84.12 404 GLN A O 1
ATOM 3186 N N . THR A 1 405 ? 9.751 -13.697 16.971 1.00 83.75 405 THR A N 1
ATOM 3187 C CA . THR A 1 405 ? 9.450 -13.306 18.355 1.00 83.75 405 THR A CA 1
ATOM 3188 C C . THR A 1 405 ? 8.270 -14.111 18.907 1.00 83.75 405 THR A C 1
ATOM 3190 O O . THR A 1 405 ? 8.256 -14.454 20.085 1.00 83.75 405 THR A O 1
ATOM 3193 N N . PHE A 1 406 ? 7.287 -14.440 18.063 1.00 76.44 406 PHE A N 1
ATOM 3194 C CA . PHE A 1 406 ? 6.105 -15.208 18.466 1.00 76.44 406 PHE A CA 1
ATOM 3195 C C . PHE A 1 406 ? 6.329 -16.720 18.479 1.00 76.44 406 PHE A C 1
ATOM 3197 O O . PHE A 1 406 ? 5.699 -17.421 19.268 1.00 76.44 406 PHE A O 1
ATOM 3204 N N . ASN A 1 407 ? 7.183 -17.238 17.596 1.00 72.50 407 ASN A N 1
ATOM 3205 C CA . ASN A 1 407 ? 7.422 -18.668 17.481 1.00 72.50 407 ASN A CA 1
ATOM 3206 C C . ASN A 1 407 ? 8.867 -18.940 17.042 1.00 72.50 407 ASN A C 1
ATOM 3208 O O . ASN A 1 407 ? 9.223 -18.778 15.876 1.00 72.50 407 ASN A O 1
ATOM 3212 N N . THR A 1 408 ? 9.684 -19.418 17.979 1.00 67.31 408 THR A N 1
ATOM 3213 C CA . THR A 1 408 ? 11.093 -19.783 17.761 1.00 67.31 408 THR A CA 1
ATOM 3214 C C . THR A 1 408 ? 11.287 -20.959 16.800 1.00 67.31 408 THR A C 1
ATOM 3216 O O . THR A 1 408 ? 12.396 -21.150 16.309 1.00 67.31 408 THR A O 1
ATOM 3219 N N . ASN A 1 409 ? 10.230 -21.719 16.487 1.00 67.50 409 ASN A N 1
ATOM 3220 C CA . ASN A 1 409 ? 10.264 -22.793 15.489 1.00 67.50 409 ASN A CA 1
ATOM 3221 C C . ASN A 1 409 ? 10.011 -22.293 14.054 1.00 67.50 409 ASN A C 1
ATOM 3223 O O . ASN A 1 409 ? 10.091 -23.081 13.110 1.00 67.50 409 ASN A O 1
ATOM 3227 N N . VAL A 1 410 ? 9.681 -21.009 13.863 1.00 67.00 410 VAL A N 1
ATOM 3228 C CA . VAL A 1 410 ? 9.581 -20.408 12.525 1.00 67.00 410 VAL A CA 1
ATOM 3229 C C . VAL A 1 410 ? 10.988 -20.264 11.947 1.00 67.00 410 VAL A C 1
ATOM 3231 O O . VAL A 1 410 ? 11.914 -19.843 12.638 1.00 67.00 410 VAL A O 1
ATOM 3234 N N . ALA A 1 411 ? 11.144 -20.635 10.672 1.00 61.03 411 ALA A N 1
ATOM 3235 C CA . ALA A 1 411 ? 12.421 -20.650 9.965 1.00 61.03 411 ALA A CA 1
ATOM 3236 C C . ALA A 1 411 ? 13.236 -19.348 10.140 1.00 61.03 411 ALA A C 1
ATOM 3238 O O . ALA A 1 411 ? 12.683 -18.255 10.290 1.00 61.03 411 ALA A O 1
ATOM 3239 N N . ALA A 1 412 ? 14.569 -19.475 10.085 1.00 71.88 412 ALA A N 1
ATOM 3240 C CA . ALA A 1 412 ? 15.514 -18.354 10.102 1.00 71.88 412 ALA A CA 1
ATOM 3241 C C . ALA A 1 412 ? 15.132 -17.261 9.086 1.00 71.88 412 ALA A C 1
ATOM 3243 O O . ALA A 1 412 ? 14.478 -17.569 8.094 1.00 71.88 412 ALA A O 1
ATOM 3244 N N . ILE A 1 413 ? 15.553 -16.006 9.311 1.00 80.94 413 ILE A N 1
ATOM 3245 C CA . ILE A 1 413 ? 15.233 -14.877 8.418 1.00 80.94 413 ILE A CA 1
ATOM 3246 C C . ILE A 1 413 ? 15.661 -15.241 6.995 1.00 80.94 413 ILE A C 1
ATOM 3248 O O . ILE A 1 413 ? 16.831 -15.511 6.723 1.00 80.94 413 ILE A O 1
ATOM 3252 N N . ARG A 1 414 ? 14.683 -15.267 6.095 1.00 86.75 414 ARG A N 1
ATOM 3253 C CA . ARG A 1 414 ? 14.812 -15.713 4.713 1.00 86.75 414 ARG A CA 1
ATOM 3254 C C . ARG A 1 414 ? 15.140 -14.507 3.850 1.00 86.75 414 ARG A C 1
ATOM 3256 O O . ARG A 1 414 ? 14.533 -13.443 3.991 1.00 86.75 414 ARG A O 1
ATOM 3263 N N . ASN A 1 415 ? 16.082 -14.689 2.930 1.00 87.62 415 ASN A N 1
ATOM 3264 C CA . ASN A 1 415 ? 16.402 -13.683 1.926 1.00 87.62 415 ASN A CA 1
ATOM 3265 C C . ASN A 1 415 ? 15.347 -13.729 0.813 1.00 87.62 415 ASN A C 1
ATOM 3267 O O . ASN A 1 415 ? 15.532 -14.389 -0.205 1.00 87.62 415 ASN A O 1
ATOM 3271 N N . ILE A 1 416 ? 14.209 -13.085 1.057 1.00 90.56 416 ILE A N 1
ATOM 3272 C CA . ILE A 1 416 ? 13.111 -12.954 0.098 1.00 90.56 416 ILE A CA 1
ATOM 3273 C C . ILE A 1 416 ? 12.945 -11.493 -0.299 1.00 90.56 416 ILE A C 1
ATOM 3275 O O . ILE A 1 416 ? 13.203 -10.591 0.496 1.00 90.56 416 ILE A O 1
ATOM 3279 N N . SER A 1 417 ? 12.476 -11.276 -1.521 1.00 91.31 417 SER A N 1
ATOM 3280 C CA . SER A 1 417 ? 12.056 -9.973 -2.015 1.00 91.31 417 SER A CA 1
ATOM 3281 C C . SER A 1 417 ? 10.608 -10.008 -2.458 1.00 91.31 417 SER A C 1
ATOM 3283 O O . SER A 1 417 ? 10.129 -11.012 -2.992 1.00 91.31 417 SER A O 1
ATOM 3285 N N . GLY A 1 418 ? 9.917 -8.906 -2.196 1.00 92.56 418 GLY A N 1
ATOM 3286 C CA . GLY A 1 418 ? 8.524 -8.712 -2.545 1.00 92.56 418 GLY A CA 1
ATOM 3287 C C . GLY A 1 418 ? 8.354 -7.445 -3.351 1.00 92.56 418 GLY A C 1
ATOM 3288 O O . GLY A 1 418 ? 8.783 -6.380 -2.916 1.00 92.56 418 GLY A O 1
ATOM 3289 N N . VAL A 1 419 ? 7.673 -7.539 -4.484 1.00 94.19 419 VAL A N 1
ATOM 3290 C CA . VAL A 1 419 ? 7.248 -6.370 -5.255 1.00 94.19 419 VAL A CA 1
ATOM 3291 C C . VAL A 1 419 ? 5.759 -6.497 -5.519 1.00 94.19 419 VAL A C 1
ATOM 3293 O O . VAL A 1 419 ? 5.266 -7.594 -5.780 1.00 94.19 419 VAL A O 1
ATOM 3296 N N . GLY A 1 420 ? 5.024 -5.396 -5.445 1.00 94.31 420 GLY A N 1
ATOM 3297 C CA . GLY A 1 420 ? 3.597 -5.415 -5.719 1.00 94.31 420 GLY A CA 1
ATOM 3298 C C . GLY A 1 420 ? 3.078 -4.117 -6.300 1.00 94.31 420 GLY A C 1
ATOM 3299 O O . GLY A 1 420 ? 3.688 -3.059 -6.165 1.00 94.31 420 GLY A O 1
ATOM 3300 N N . LEU A 1 421 ? 1.918 -4.207 -6.940 1.00 95.31 421 LEU A N 1
ATOM 3301 C CA . LEU A 1 421 ? 1.142 -3.068 -7.407 1.00 95.31 421 LEU A CA 1
ATOM 3302 C C . LEU A 1 421 ? -0.317 -3.176 -6.972 1.00 95.31 421 LEU A C 1
ATOM 3304 O O . LEU A 1 421 ? -0.814 -4.263 -6.687 1.00 95.31 421 LEU A O 1
ATOM 3308 N N . SER A 1 422 ? -0.994 -2.037 -6.901 1.00 95.25 422 SER A N 1
ATOM 3309 C CA . SER A 1 422 ? -2.415 -1.932 -6.582 1.00 95.25 422 SER A CA 1
ATOM 3310 C C . SER A 1 422 ? -3.083 -0.948 -7.534 1.00 95.25 422 SER A C 1
ATOM 3312 O O . SER A 1 422 ? -2.700 0.223 -7.588 1.00 95.25 422 SER A O 1
ATOM 3314 N N . PHE A 1 423 ? -4.093 -1.410 -8.267 1.00 95.19 423 PHE A N 1
ATOM 3315 C CA . PHE A 1 423 ? -4.953 -0.582 -9.110 1.00 95.19 423 PHE A CA 1
ATOM 3316 C C . PHE A 1 423 ? -6.186 -0.118 -8.344 1.00 95.19 423 PHE A C 1
ATOM 3318 O O . PHE A 1 423 ? -6.828 -0.913 -7.667 1.00 95.19 423 PHE A O 1
ATOM 3325 N N . SER A 1 424 ? -6.568 1.149 -8.506 1.00 92.12 424 SER A N 1
ATOM 3326 C CA . SER A 1 424 ? -7.852 1.657 -8.026 1.00 92.12 424 SER A CA 1
ATOM 3327 C C . SER A 1 424 ? -8.940 1.335 -9.041 1.00 92.12 424 SER A C 1
ATOM 3329 O O . SER A 1 424 ? -9.064 2.001 -10.072 1.00 92.12 424 SER A O 1
ATOM 3331 N N . LEU A 1 425 ? -9.756 0.335 -8.722 1.00 89.81 425 LEU A N 1
ATOM 3332 C CA . LEU A 1 425 ? -10.817 -0.138 -9.601 1.00 89.81 425 LEU A CA 1
ATOM 3333 C C . LEU A 1 425 ? -11.866 0.956 -9.844 1.00 89.81 425 LEU A C 1
ATOM 3335 O O . LEU A 1 425 ? -12.252 1.204 -10.984 1.00 89.81 425 LEU A O 1
ATOM 3339 N N . ASP A 1 426 ? -12.209 1.717 -8.799 1.00 84.25 426 ASP A N 1
ATOM 3340 C CA . ASP A 1 426 ? -13.128 2.857 -8.905 1.00 84.25 426 ASP A CA 1
ATOM 3341 C C . ASP A 1 426 ? -12.636 3.904 -9.926 1.00 84.25 426 ASP A C 1
ATOM 3343 O O . ASP A 1 426 ? -13.424 4.480 -10.674 1.00 84.25 426 ASP A O 1
ATOM 3347 N N . LYS A 1 427 ? -11.320 4.160 -9.995 1.00 86.38 427 LYS A N 1
ATOM 3348 C CA . LYS A 1 427 ? -10.745 5.133 -10.941 1.00 86.38 427 LYS A CA 1
ATOM 3349 C C . LYS A 1 427 ? -10.621 4.584 -12.358 1.00 86.38 427 LYS A C 1
ATOM 3351 O O . LYS A 1 427 ? -10.783 5.358 -13.297 1.00 86.38 427 LYS A O 1
ATOM 3356 N N . LEU A 1 428 ? -10.361 3.286 -12.516 1.00 87.44 428 LEU A N 1
ATOM 3357 C CA . LEU A 1 428 ? -10.388 2.631 -13.826 1.00 87.44 428 LEU A CA 1
ATOM 3358 C C . LEU A 1 428 ? -11.790 2.704 -14.444 1.00 87.44 428 LEU A C 1
ATOM 3360 O O . LEU A 1 428 ? -11.931 3.037 -15.615 1.00 87.44 428 LEU A O 1
ATOM 3364 N N . ILE A 1 429 ? -12.831 2.499 -13.635 1.00 83.00 429 ILE A N 1
ATOM 3365 C CA . ILE A 1 429 ? -14.231 2.630 -14.064 1.00 83.00 429 ILE A CA 1
ATOM 3366 C C . ILE A 1 429 ? -14.548 4.060 -14.494 1.00 83.00 429 ILE A C 1
ATOM 3368 O O . ILE A 1 429 ? -15.132 4.274 -15.555 1.00 83.00 429 ILE A O 1
ATOM 3372 N N . LEU A 1 430 ? -14.119 5.053 -13.706 1.00 79.56 430 LEU A N 1
ATOM 3373 C CA . LEU A 1 430 ? -14.289 6.466 -14.062 1.00 79.56 430 LEU A CA 1
ATOM 3374 C C . LEU A 1 430 ? -13.636 6.824 -15.402 1.00 79.56 430 LEU A C 1
ATOM 3376 O O . LEU A 1 430 ? -14.065 7.779 -16.048 1.00 79.56 430 LEU A O 1
ATOM 3380 N N . ALA A 1 431 ? -12.603 6.089 -15.808 1.00 77.62 431 ALA A N 1
ATOM 3381 C CA . ALA A 1 431 ? -11.862 6.365 -17.024 1.00 77.62 431 ALA A CA 1
ATOM 3382 C C . ALA A 1 431 ? -12.522 5.823 -18.304 1.00 77.62 431 ALA A C 1
ATOM 3384 O O . ALA A 1 431 ? -12.297 6.394 -19.369 1.00 77.62 431 ALA A O 1
ATOM 3385 N N . ILE A 1 432 ? -13.359 4.783 -18.203 1.00 75.00 432 ILE A N 1
ATOM 3386 C CA . ILE A 1 432 ? -14.084 4.185 -19.344 1.00 75.00 432 ILE A CA 1
ATOM 3387 C C . ILE A 1 432 ? -15.221 5.097 -19.839 1.00 75.00 432 ILE A C 1
ATOM 3389 O O . ILE A 1 432 ? -15.648 4.997 -20.985 1.00 75.00 432 ILE A O 1
ATOM 3393 N N . GLY A 1 433 ? -15.667 6.050 -19.014 1.00 63.59 433 GLY A N 1
ATOM 3394 C CA . GLY A 1 433 ? -16.732 6.988 -19.370 1.00 63.59 433 GLY A CA 1
ATOM 3395 C C . GLY A 1 433 ? -18.133 6.364 -19.331 1.00 63.59 433 GLY A C 1
ATOM 3396 O O . GLY A 1 433 ? -18.309 5.154 -19.210 1.00 63.59 433 GLY A O 1
ATOM 3397 N N . ALA A 1 434 ? -19.164 7.212 -19.378 1.00 57.72 434 ALA A N 1
ATOM 3398 C CA . ALA A 1 434 ? -20.555 6.782 -19.207 1.00 57.72 434 ALA A CA 1
ATOM 3399 C C . ALA A 1 434 ? -21.140 6.068 -20.441 1.00 57.72 434 ALA A C 1
ATOM 3401 O O . ALA A 1 434 ? -22.067 5.275 -20.294 1.00 57.72 434 ALA A O 1
ATOM 3402 N N . GLU A 1 435 ? -20.613 6.311 -21.643 1.00 53.16 435 GLU A N 1
ATOM 3403 C CA . GLU A 1 435 ? -21.214 5.841 -22.902 1.00 53.16 435 GLU A CA 1
ATOM 3404 C C . GLU A 1 435 ? -21.056 4.325 -23.125 1.00 53.16 435 GLU A C 1
ATOM 3406 O O . GLU A 1 435 ? -21.964 3.679 -23.648 1.00 53.16 435 GLU A O 1
ATOM 3411 N N . ASP A 1 436 ? -19.973 3.718 -22.628 1.00 55.09 436 ASP A N 1
ATOM 3412 C CA . ASP A 1 436 ? -19.740 2.268 -22.732 1.00 55.09 436 ASP A CA 1
ATOM 3413 C C . ASP A 1 436 ? -20.393 1.446 -21.611 1.00 55.09 436 ASP A C 1
ATOM 3415 O O . ASP A 1 436 ? -20.480 0.218 -21.704 1.00 55.09 436 ASP A O 1
ATOM 3419 N N . SER A 1 437 ? -20.951 2.105 -20.588 1.00 55.94 437 SER A N 1
ATOM 3420 C CA . SER A 1 437 ? -21.739 1.426 -19.551 1.00 55.94 437 SER A CA 1
ATOM 3421 C C . SER A 1 437 ? -22.948 0.680 -20.135 1.00 55.94 437 SER A C 1
ATOM 3423 O O . SER A 1 437 ? -23.318 -0.377 -19.633 1.00 55.94 437 SER A O 1
ATOM 3425 N N . CYS A 1 438 ? -23.509 1.164 -21.252 1.00 52.47 438 CYS A N 1
ATOM 3426 C CA . CYS A 1 438 ? -24.650 0.544 -21.933 1.00 52.47 438 CYS A CA 1
ATOM 3427 C C . CYS A 1 438 ? -24.318 -0.787 -22.634 1.00 52.47 438 CYS A C 1
ATOM 3429 O O . CYS A 1 438 ? -25.237 -1.566 -22.905 1.00 52.47 438 CYS A O 1
ATOM 3431 N N . LYS A 1 439 ? -23.033 -1.053 -22.922 1.00 54.88 439 LYS A N 1
ATOM 3432 C CA . LYS A 1 439 ? -22.550 -2.310 -23.529 1.00 54.88 439 LYS A CA 1
ATOM 3433 C C . LYS A 1 439 ? -22.208 -3.376 -22.487 1.00 54.88 439 LYS A C 1
ATOM 3435 O O . LYS A 1 439 ? -22.146 -4.553 -22.819 1.00 54.88 439 LYS A O 1
ATOM 3440 N N . CYS A 1 440 ? -22.015 -2.975 -21.232 1.00 57.75 440 CYS A N 1
ATOM 3441 C CA . CYS A 1 440 ? -21.780 -3.883 -20.117 1.00 57.75 440 CYS A CA 1
ATOM 3442 C C . CYS A 1 440 ? -23.143 -4.320 -19.561 1.00 57.75 440 CYS A C 1
ATOM 3444 O O . CYS A 1 440 ? -23.666 -3.704 -18.636 1.00 57.75 440 CYS A O 1
ATOM 3446 N N . ARG A 1 441 ? -23.772 -5.336 -20.157 1.00 56.75 441 ARG A N 1
ATOM 3447 C CA . ARG A 1 441 ? -24.997 -5.944 -19.612 1.00 56.75 441 ARG A CA 1
ATOM 3448 C C . ARG A 1 441 ? -24.638 -7.257 -18.925 1.00 56.75 441 ARG A C 1
ATOM 3450 O O . ARG A 1 441 ? -23.802 -7.997 -19.414 1.00 56.75 441 ARG A O 1
ATOM 3457 N N . THR A 1 442 ? -25.274 -7.538 -17.792 1.00 55.31 442 THR A N 1
ATOM 3458 C CA . THR A 1 442 ? -25.154 -8.810 -17.054 1.00 55.31 442 THR A CA 1
ATOM 3459 C C . THR A 1 442 ? -26.053 -9.918 -17.608 1.00 55.31 442 THR A C 1
ATOM 3461 O O . THR A 1 442 ? -26.046 -11.027 -17.083 1.00 55.31 442 THR A O 1
ATOM 3464 N N . ILE A 1 443 ? -26.856 -9.621 -18.634 1.00 56.97 443 ILE A N 1
ATOM 3465 C CA . ILE A 1 443 ? -27.817 -10.549 -19.232 1.00 56.97 443 ILE A CA 1
ATOM 3466 C C . ILE A 1 443 ? -27.449 -10.711 -20.705 1.00 56.97 443 ILE A C 1
ATOM 3468 O O . ILE A 1 443 ? -27.755 -9.838 -21.518 1.00 56.97 443 ILE A O 1
ATOM 3472 N N . ASP A 1 444 ? -26.791 -11.825 -21.020 1.00 57.50 444 ASP A N 1
ATOM 3473 C CA . ASP A 1 444 ? -26.394 -12.182 -22.388 1.00 57.50 444 ASP A CA 1
ATOM 3474 C C . ASP A 1 444 ? -27.536 -12.850 -23.166 1.00 57.50 444 ASP A C 1
ATOM 3476 O O . ASP A 1 444 ? -27.610 -12.749 -24.390 1.00 57.50 444 ASP A O 1
ATOM 3480 N N . VAL A 1 445 ? -28.458 -13.513 -22.459 1.00 57.16 445 VAL A N 1
ATOM 3481 C CA . VAL A 1 445 ? -29.596 -14.228 -23.044 1.00 57.16 445 VAL A CA 1
ATOM 3482 C C . VAL A 1 445 ? -30.825 -14.022 -22.165 1.00 57.16 445 VAL A C 1
ATOM 3484 O O . VAL A 1 445 ? -30.825 -14.372 -20.987 1.00 57.16 445 VAL A O 1
ATOM 3487 N N . VAL A 1 446 ? -31.890 -13.479 -22.752 1.00 57.66 446 VAL A N 1
ATOM 3488 C CA . VAL A 1 446 ? -33.244 -13.614 -22.208 1.00 57.66 446 VAL A CA 1
ATOM 3489 C C . VAL A 1 446 ? -33.834 -14.842 -22.882 1.00 57.66 446 VAL A C 1
ATOM 3491 O O . VAL A 1 446 ? -34.097 -14.816 -24.082 1.00 57.66 446 VAL A O 1
ATOM 3494 N N . VAL A 1 447 ? -33.990 -15.930 -22.130 1.00 55.50 447 VAL A N 1
ATOM 3495 C CA . VAL A 1 447 ? -34.812 -17.051 -22.590 1.00 55.50 447 VAL A CA 1
ATOM 3496 C C . VAL A 1 447 ? -36.258 -16.611 -22.385 1.00 55.50 447 VAL A C 1
ATOM 3498 O O . VAL A 1 447 ? -36.742 -16.607 -21.253 1.00 55.50 447 VAL A O 1
ATOM 3501 N N . ALA A 1 448 ? -36.873 -16.122 -23.460 1.00 60.56 448 ALA A N 1
ATOM 3502 C CA . ALA A 1 448 ? -38.294 -15.798 -23.528 1.00 60.56 448 ALA A CA 1
ATOM 3503 C C . ALA A 1 448 ? -39.071 -16.976 -24.115 1.00 60.56 448 ALA A C 1
ATOM 3505 O O . ALA A 1 448 ? -38.544 -17.596 -25.070 1.00 60.56 448 ALA A O 1
#

Radius of gyration: 32.9 Å; Cα contacts (8 Å, |Δi|>4): 562; chains: 1; bounding box: 74×50×100 Å

pLDDT: mean 77.61, std 15.54, range [33.84, 97.38]

Sequence (448 aa):
MSQPPFATSVERAQTIINLRSPNIIIPNALLNDSKVEKTIKLLRWLLNHDPAQRLTIEELLASDLVPPAQLEASELQEMLKNALANPQSKAYKHIVARCFQQERNEILEHTYHLGASRSMKSWDNRIVLDFLITLSPLMEFVKAKVVSIFRKHGAIEIDTALLSPLTLVLPSDLRSQFARHVAMSGINMMRRYCVGRVYREKKVFNFHPKQNHECAFDVISPHSASHLVDAELLSLANEIFIDIPHLREKNILIRMNHTNLWKAILLYCNVPKAMYSDLFADILDFIEGPLMDLLLASFQVSGKNSGDDSPSKCLVRGKGEAASLAKGALREIETVVLLAQSLVVKCPIHVFAGLPISYERASNGGIIWQLIADLKPNRSSRPAVLAVGERCDGMLNEFQKQAQTFNTNVAAIRNISGVGLSFSLDKLILAIGAEDSCKCRTIDVVVA

InterPro domains:
  IPR045864 Class II Aminoacyl-tRNA synthetase/Biotinyl protein ligase (BPL) and lipoyl protein ligase (LPL) [G3DSA:3.30.930.10] (128-437)
  IPR045864 Class II Aminoacyl-tRNA synthetase/Biotinyl protein ligase (BPL) and lipoyl protein ligase (LPL) [SSF55681] (137-432)

Organism: Glossina pallidipes (NCBI:txid7398)